Protein AF-0000000076900864 (afdb_homodimer)

Foldseek 3Di:
DCPPDDPDPPPPPPPPPDPQLQPVQQHRADADDDAEFEEEEAEADDPPLCSLLLLLLLLLQQVLLRFFEAEAEEDLDQDLACVPPDCVPQNDFDAFPVRGTHHCSVVSNCVSNVWGADNLSYHYNNNLVVVLVVCVVVCVVVPDDDDLPPRSLVSLLVSCVVRQQCGINPDRGGTRYYYYYYDDHQPDPSCLSVLLSVLVNDPVVHFLRYAYEYEYEFEQDPVVRDTDCVSVLVRLVSSVVSNDAHQAYEYEYQDDDDPVSLVVNCVSRVHDSLRYAYDHDDPFSLCRSVSCQVSQNVCSRCVRNVNNPVVRGDSHRRRPSSVVVVVVQSVCPPVPNPLVAPPPRPNCDPNPPDDPTHYDDPDPPPPPPDDDPDDPD/DPPPPDPPPPPPPPPPPDPQLQPVQQGRADADDDAEFEEEEAEADDPPLCSLLLLLLLLLQQVLLRFFEAEAEEDLDQDLACVVPDCVPQNDWDAFPVRGTHHCSVVSNCVSNVWGADNLSYHYNNNLVVVLVVCVVVCVVVPDDDDLPPRSLVSLLVSCVVRQQCGINPDRGGTRYYYYYYDDHQPDPSCLSVLLSVLVNDPVVHFLRYAYEYEYEFEQDPVVRDTDCVSVLVRLVSSVVSNDAHQAYEYEYQDDDDPVSLVVNCVSRVHDSLRYAYDHDDPDSLCRSVSCQVSQNVCSRCVRNVNNPVVRGHSHRRRPSSVVVVVVQVVCPPVPNPLVQPPVPPNQDPNPCCDDTNPRDPDPPPPDPDDDPDDPD

Secondary structure (DSSP, 8-state):
---------------------EETTTEEPPPP----EEEEEEE-SSS-S-HHHHHHHHHHHHHHTT--EEEEEEE-SS-SSGGGS-HHHH-PEEEPTTS-EEEHHHHHHHHHHT----GGGEEEHHHHHHHHHHHHHHTTTTT----IIIIIHHHHHHHHHHHHTS--SSSSS--SEEEEEE-S-TT-GGGHHHHHHHHHHHHHH-TTSEEEEEEEE--EETTTTEEP-HHHHHHHHHHHHTT---SEEEEEESSPPPHHHHHHHHHHHT--GGGEEEEE--SSGGGHHHHHHHTTHHHHHHHHTT-TT-TTS-SS---HHHHHHHHHHHHHTSTTS--------SS-SS-------------------SS------/---------------------EETTTEEPPPP----EEEEEEE-SSS-S-HHHHHHHHHHHHHHTT--EEEEEEE-SS-SSGGGS-HHHH-PEEEPTTS-EEEHHHHHHHHHHT----GGGEEEHHHHHHHHHHHHHHTTTTT----IIIIIHHHHHHHHHHHHTS--SSSSS--SEEEEEE-S-TT-GGGHHHHHHHHHHHHHH-TTSEEEEEEEE--EETTTTEEP-HHHHHHHHHHHHTT---SEEEEEESSPPPHHHHHHHHHHHT--GGGEEEEE--SSGGGHHHHHHHTTHHHHHHHHTT-TT-TTS-SS---HHHHHHHHHHHHHTSTTS--------SS-SS------S------------S-------

pLDDT: mean 78.76, std 25.59, range [17.16, 98.81]

Radius of gyration: 32.51 Å; Cα contacts (8 Å, |Δi|>4): 1322; chains: 2; bounding box: 70×101×115 Å

Organism: Aegilops tauschii subsp. strangulata (NCBI:txid200361)

InterPro domains:
  IPR004468 CTP synthase [PTHR11550] (36-335)
  IPR017456 CTP synthase, N-terminal [PF06418] (37-307)
  IPR017456 CTP synthase, N-terminal [cd03113] (37-303)
  IPR027417 P-loop containing nucleoside triphosphate hydrolase [G3DSA:3.40.50.300] (31-331)
  IPR027417 P-loop containing nucleoside triphosphate hydrolase [SSF52540] (36-307)

Sequence (754 aa):
PFSEPPKKAAAARASQPASAVTDRRFGKLPRVYVDMKYVLVTGGVVSGLGKGVTASSIGVLLKACGLRVTSIKIDPYLNTDAGTMSPFEHGEVFVLDDGGEVDLDLGNYERFLDIKLTRDNNITTGKIYQAVINKERKGDYLGKTVQVVPHITDEIQDWIERVAMNPVDGTDKPADVCVIELGGTIGDIESMPFIEALGQFSYRVGPGNFCLVHVSLVPVLTVVGEQKTKPTQHSVRGLRGLGLMPDILACRSTQPLEENVKLKLSQFCQVPVSNIVNLHDVTNIWHIPLLLRDQRAHEAILKVLGLWCVGKVPQEPKLSEWTERASRFDKLKSPGQDCHGWKIYRHIGFLPVYFEGSSACVGCFGQETGSGLGSFMPFSEPPKKAAAARASQPASAVTDRRFGKLPRVYVDMKYVLVTGGVVSGLGKGVTASSIGVLLKACGLRVTSIKIDPYLNTDAGTMSPFEHGEVFVLDDGGEVDLDLGNYERFLDIKLTRDNNITTGKIYQAVINKERKGDYLGKTVQVVPHITDEIQDWIERVAMNPVDGTDKPADVCVIELGGTIGDIESMPFIEALGQFSYRVGPGNFCLVHVSLVPVLTVVGEQKTKPTQHSVRGLRGLGLMPDILACRSTQPLEENVKLKLSQFCQVPVSNIVNLHDVTNIWHIPLLLRDQRAHEAILKVLGLWCVGKVPQEPKLSEWTERASRFDKLKSPGQDCHGWKIYRHIGFLPVYFEGSSACVGCFGQETGSGLGSFM

Nearest PDB structures (foldseek):
  7mip-assembly1_C  TM=9.804E-01  e=2.573E-42  Mus musculus
  7mgz-assembly1_F  TM=9.791E-01  e=1.678E-41  Homo sapiens
  7mih-assembly1_A  TM=9.801E-01  e=3.810E-41  Homo sapiens
  7mii-assembly1_A  TM=9.809E-01  e=3.810E-41  Homo sapiens
  7miu-assembly1_D  TM=9.714E-01  e=5.018E-40  Mus musculus

Structure (mmCIF, N/CA/C/O backbone):
data_AF-0000000076900864-model_v1
#
loop_
_entity.id
_entity.type
_entity.pdbx_description
1 polymer 'CTP synthase N-terminal domain-containing protein'
#
loop_
_atom_site.group_PDB
_atom_site.id
_atom_site.type_symbol
_atom_site.label_atom_id
_atom_site.label_alt_id
_atom_site.label_comp_id
_atom_site.label_asym_id
_atom_site.label_entity_id
_atom_site.label_seq_id
_atom_site.pdbx_PDB_ins_code
_atom_site.Cartn_x
_atom_site.Cartn_y
_atom_site.Cartn_z
_atom_site.occupancy
_atom_site.B_iso_or_equiv
_atom_site.auth_seq_id
_atom_site.auth_comp_id
_atom_site.auth_asym_id
_atom_site.auth_atom_id
_atom_site.pdbx_PDB_model_num
ATOM 1 N N . PRO A 1 1 ? 35.031 3.348 -58.562 1 26.38 1 PRO A N 1
ATOM 2 C CA . PRO A 1 1 ? 34.719 1.942 -58.844 1 26.38 1 PRO A CA 1
ATOM 3 C C . PRO A 1 1 ? 34.812 1.066 -57.594 1 26.38 1 PRO A C 1
ATOM 5 O O . PRO A 1 1 ? 34.844 -0.162 -57.688 1 26.38 1 PRO A O 1
ATOM 8 N N . PHE A 1 2 ? 34.75 1.616 -56.375 1 28.05 2 PHE A N 1
ATOM 9 C CA . PHE A 1 2 ? 35.062 1.062 -55.062 1 28.05 2 PHE A CA 1
ATOM 10 C C . PHE A 1 2 ? 34.125 -0.093 -54.719 1 28.05 2 PHE A C 1
ATOM 12 O O . PHE A 1 2 ? 32.906 0.107 -54.562 1 28.05 2 PHE A O 1
ATOM 19 N N . SER A 1 3 ? 34.469 -1.271 -55.219 1 26.08 3 SER A N 1
ATOM 20 C CA . SER A 1 3 ? 33.781 -2.549 -55.344 1 26.08 3 SER A CA 1
ATOM 21 C C . SER A 1 3 ? 33.5 -3.15 -53.969 1 26.08 3 SER A C 1
ATOM 23 O O . SER A 1 3 ? 34.406 -3.658 -53.312 1 26.08 3 SER A O 1
ATOM 25 N N . GLU A 1 4 ? 32.844 -2.391 -53.062 1 31.67 4 GLU A N 1
ATOM 26 C CA . GLU A 1 4 ? 32.906 -2.959 -51.719 1 31.67 4 GLU A CA 1
ATOM 27 C C . GLU A 1 4 ? 32.406 -4.402 -51.719 1 31.67 4 GLU A C 1
ATOM 29 O O . GLU A 1 4 ? 31.578 -4.785 -52.562 1 31.67 4 GLU A O 1
ATOM 34 N N . PRO A 1 5 ? 33.125 -5.328 -50.969 1 33.78 5 PRO A N 1
ATOM 35 C CA . PRO A 1 5 ? 33.125 -6.793 -50.969 1 33.78 5 PRO A CA 1
ATOM 36 C C . PRO A 1 5 ? 31.75 -7.387 -50.656 1 33.78 5 PRO A C 1
ATOM 38 O O . PRO A 1 5 ? 30.922 -6.719 -50.031 1 33.78 5 PRO A O 1
ATOM 41 N N . PRO A 1 6 ? 31.375 -8.516 -51.312 1 28.62 6 PRO A N 1
ATOM 42 C CA . PRO A 1 6 ? 30.062 -9.18 -51.281 1 28.62 6 PRO A CA 1
ATOM 43 C C . PRO A 1 6 ? 29.703 -9.703 -49.875 1 28.62 6 PRO A C 1
ATOM 45 O O . PRO A 1 6 ? 30.5 -10.422 -49.281 1 28.62 6 PRO A O 1
ATOM 48 N N . LYS A 1 7 ? 29.172 -8.953 -48.938 1 24.67 7 LYS A N 1
ATOM 49 C CA . LYS A 1 7 ? 28.938 -9.539 -47.625 1 24.67 7 LYS A CA 1
ATOM 50 C C . LYS A 1 7 ? 28.359 -10.945 -47.75 1 24.67 7 LYS A C 1
ATOM 52 O O . LYS A 1 7 ? 27.484 -11.188 -48.594 1 24.67 7 LYS A O 1
ATOM 57 N N . LYS A 1 8 ? 29.016 -11.938 -47.219 1 25.75 8 LYS A N 1
ATOM 58 C CA . LYS A 1 8 ? 28.891 -13.359 -46.938 1 25.75 8 LYS A CA 1
ATOM 59 C C . LYS A 1 8 ? 27.5 -13.688 -46.375 1 25.75 8 LYS A C 1
ATOM 61 O O . LYS A 1 8 ? 27.031 -13.031 -45.438 1 25.75 8 LYS A O 1
ATOM 66 N N . ALA A 1 9 ? 26.609 -14.289 -47.125 1 20.94 9 ALA A N 1
ATOM 67 C CA . ALA A 1 9 ? 25.281 -14.828 -46.844 1 20.94 9 ALA A CA 1
ATOM 68 C C . ALA A 1 9 ? 25.297 -15.68 -45.562 1 20.94 9 ALA A C 1
ATOM 70 O O . ALA A 1 9 ? 26.031 -16.672 -45.5 1 20.94 9 ALA A O 1
ATOM 71 N N . ALA A 1 10 ? 25.312 -15.102 -44.375 1 24.5 10 ALA A N 1
ATOM 72 C CA . ALA A 1 10 ? 25.234 -15.906 -43.156 1 24.5 10 ALA A CA 1
ATOM 73 C C . ALA A 1 10 ? 24.234 -17.047 -43.312 1 24.5 10 ALA A C 1
ATOM 75 O O . ALA A 1 10 ? 23.062 -16.797 -43.625 1 24.5 10 ALA A O 1
ATOM 76 N N . ALA A 1 11 ? 24.641 -18.219 -43.781 1 23.72 11 ALA A N 1
ATOM 77 C CA . ALA A 1 11 ? 23.891 -19.469 -43.906 1 23.72 11 ALA A CA 1
ATOM 78 C C . ALA A 1 11 ? 23 -19.703 -42.688 1 23.72 11 ALA A C 1
ATOM 80 O O . ALA A 1 11 ? 23.422 -19.484 -41.562 1 23.72 11 ALA A O 1
ATOM 81 N N . ALA A 1 12 ? 21.703 -19.641 -42.844 1 25.52 12 ALA A N 1
ATOM 82 C CA . ALA A 1 12 ? 20.578 -20.047 -42 1 25.52 12 ALA A CA 1
ATOM 83 C C . ALA A 1 12 ? 20.812 -21.422 -41.406 1 25.52 12 ALA A C 1
ATOM 85 O O . ALA A 1 12 ? 20.875 -22.422 -42.125 1 25.52 12 ALA A O 1
ATOM 86 N N . ARG A 1 13 ? 21.859 -21.531 -40.562 1 27.67 13 ARG A N 1
ATOM 87 C CA . ARG A 1 13 ? 21.953 -22.875 -39.969 1 27.67 13 ARG A CA 1
ATOM 88 C C . ARG A 1 13 ? 20.562 -23.438 -39.688 1 27.67 13 ARG A C 1
ATOM 90 O O . ARG A 1 13 ? 19.672 -22.719 -39.219 1 27.67 13 ARG A O 1
ATOM 97 N N . ALA A 1 14 ? 20.156 -24.422 -40.406 1 27.56 14 ALA A N 1
ATOM 98 C CA . ALA A 1 14 ? 19.031 -25.359 -40.312 1 27.56 14 ALA A CA 1
ATOM 99 C C . ALA A 1 14 ? 18.75 -25.734 -38.875 1 27.56 14 ALA A C 1
ATOM 101 O O . ALA A 1 14 ? 19.641 -26.234 -38.188 1 27.56 14 ALA A O 1
ATOM 102 N N . SER A 1 15 ? 17.938 -24.922 -38.219 1 25.95 15 SER A N 1
ATOM 103 C CA . SER A 1 15 ? 17.453 -25.141 -36.844 1 25.95 15 SER A CA 1
ATOM 104 C C . SER A 1 15 ? 17.094 -26.594 -36.594 1 25.95 15 SER A C 1
ATOM 106 O O . SER A 1 15 ? 16.297 -27.172 -37.344 1 25.95 15 SER A O 1
ATOM 108 N N . GLN A 1 16 ? 18.094 -27.469 -36.219 1 27.67 16 GLN A N 1
ATOM 109 C CA . GLN A 1 16 ? 17.875 -28.859 -35.812 1 27.67 16 GLN A CA 1
ATOM 110 C C . GLN A 1 16 ? 16.531 -29.016 -35.094 1 27.67 16 GLN A C 1
ATOM 112 O O . GLN A 1 16 ? 16.031 -28.078 -34.469 1 27.67 16 GLN A O 1
ATOM 117 N N . PRO A 1 17 ? 15.773 -30.062 -35.469 1 29.98 17 PRO A N 1
ATOM 118 C CA . PRO A 1 17 ? 14.445 -30.344 -34.938 1 29.98 17 PRO A CA 1
ATOM 119 C C . PRO A 1 17 ? 14.414 -30.281 -33.406 1 29.98 17 PRO A C 1
ATOM 121 O O . PRO A 1 17 ? 15.43 -30.531 -32.75 1 29.98 17 PRO A O 1
ATOM 124 N N . ALA A 1 18 ? 13.539 -29.453 -32.781 1 35.66 18 ALA A N 1
ATOM 125 C CA . ALA A 1 18 ? 13.227 -29.203 -31.375 1 35.66 18 ALA A CA 1
ATOM 126 C C . ALA A 1 18 ? 13.18 -30.5 -30.578 1 35.66 18 ALA A C 1
ATOM 128 O O . ALA A 1 18 ? 12.398 -31.391 -30.891 1 35.66 18 ALA A O 1
ATOM 129 N N . SER A 1 19 ? 14.312 -30.984 -30.062 1 33.78 19 SER A N 1
ATOM 130 C CA . SER A 1 19 ? 14.469 -32.188 -29.25 1 33.78 19 SER A CA 1
ATOM 131 C C . SER A 1 19 ? 13.383 -32.281 -28.188 1 33.78 19 SER A C 1
ATOM 133 O O . SER A 1 19 ? 13 -31.281 -27.594 1 33.78 19 SER A O 1
ATOM 135 N N . ALA A 1 20 ? 12.492 -33.281 -28.141 1 36.56 20 ALA A N 1
ATOM 136 C CA . ALA A 1 20 ? 11.477 -33.719 -27.188 1 36.56 20 ALA A CA 1
ATOM 137 C C . ALA A 1 20 ? 11.984 -33.625 -25.75 1 36.56 20 ALA A C 1
ATOM 139 O O . ALA A 1 20 ? 13.156 -33.906 -25.469 1 36.56 20 ALA A O 1
ATOM 140 N N . VAL A 1 21 ? 11.625 -32.656 -24.969 1 40.09 21 VAL A N 1
ATOM 141 C CA . VAL A 1 21 ? 11.938 -32.625 -23.547 1 40.09 21 VAL A CA 1
ATOM 142 C C . VAL A 1 21 ? 11.625 -33.969 -22.906 1 40.09 21 VAL A C 1
ATOM 144 O O . VAL A 1 21 ? 10.469 -34.406 -22.906 1 40.09 21 VAL A O 1
ATOM 147 N N . THR A 1 22 ? 12.484 -34.969 -22.922 1 39.22 22 THR A N 1
ATOM 148 C CA . THR A 1 22 ? 12.32 -36.25 -22.266 1 39.22 22 THR A CA 1
ATOM 149 C C . THR A 1 22 ? 12.383 -36.094 -20.75 1 39.22 22 THR A C 1
ATOM 151 O O . THR A 1 22 ? 13.391 -35.625 -20.203 1 39.22 22 THR A O 1
ATOM 154 N N . ASP A 1 23 ? 11.344 -35.594 -20.109 1 45.78 23 ASP A N 1
ATOM 155 C CA . ASP A 1 23 ? 11.266 -35.719 -18.656 1 45.78 23 ASP A CA 1
ATOM 156 C C . ASP A 1 23 ? 10.805 -37.125 -18.266 1 45.78 23 ASP A C 1
ATOM 158 O O . ASP A 1 23 ? 9.758 -37.594 -18.719 1 45.78 23 ASP A O 1
ATOM 162 N N . ARG A 1 24 ? 11.641 -38.062 -17.719 1 49.19 24 ARG A N 1
ATOM 163 C CA . ARG A 1 24 ? 11.328 -39.438 -17.359 1 49.19 24 ARG A CA 1
ATOM 164 C C . ARG A 1 24 ? 9.992 -39.5 -16.625 1 49.19 24 ARG A C 1
ATOM 166 O O . ARG A 1 24 ? 9.336 -40.562 -16.625 1 49.19 24 ARG A O 1
ATOM 173 N N . ARG A 1 25 ? 9.641 -38.406 -15.984 1 53.06 25 ARG A N 1
ATOM 174 C CA . ARG A 1 25 ? 8.438 -38.438 -15.164 1 53.06 25 ARG A CA 1
ATOM 175 C C . ARG A 1 25 ? 7.188 -38.312 -16.016 1 53.06 25 ARG A C 1
ATOM 177 O O . ARG A 1 25 ? 6.117 -38.781 -15.648 1 53.06 25 ARG A O 1
ATOM 184 N N . PHE A 1 26 ? 7.469 -37.688 -17.141 1 56.38 26 PHE A N 1
ATOM 185 C CA . PHE A 1 26 ? 6.27 -37.344 -17.906 1 56.38 26 PHE A CA 1
ATOM 186 C C . PHE A 1 26 ? 6.289 -38.031 -19.266 1 56.38 26 PHE A C 1
ATOM 188 O O . PHE A 1 26 ? 5.312 -37.938 -20.016 1 56.38 26 PHE A O 1
ATOM 195 N N . GLY A 1 27 ? 7.059 -38.875 -19.578 1 47.91 27 GLY A N 1
ATOM 196 C CA . GLY A 1 27 ? 7.148 -39.531 -20.875 1 47.91 27 GLY A CA 1
ATOM 197 C C . GLY A 1 27 ? 7.5 -38.562 -22 1 47.91 27 GLY A C 1
ATOM 198 O O . GLY A 1 27 ? 7.82 -37.406 -21.75 1 47.91 27 GLY A O 1
ATOM 199 N N . LYS A 1 28 ? 7.699 -39 -23.297 1 50.31 28 LYS A N 1
ATOM 200 C CA . LYS A 1 28 ? 8.023 -38.219 -24.484 1 50.31 28 LYS A CA 1
ATOM 201 C C . LYS A 1 28 ? 6.82 -37.406 -24.969 1 50.31 28 LYS A C 1
ATOM 203 O O . LYS A 1 28 ? 5.801 -38 -25.359 1 50.31 28 LYS A O 1
ATOM 208 N N . LEU A 1 29 ? 6.582 -36.25 -24.516 1 52.19 29 LEU A N 1
ATOM 209 C CA . LEU A 1 29 ? 5.453 -35.469 -24.984 1 52.19 29 LEU A CA 1
ATOM 210 C C . LEU A 1 29 ? 5.875 -34.562 -26.141 1 52.19 29 LEU A C 1
ATOM 212 O O . LEU A 1 29 ? 7.008 -34.062 -26.156 1 52.19 29 LEU A O 1
ATOM 216 N N . PRO A 1 30 ? 5.113 -34.5 -27.25 1 50.59 30 PRO A N 1
ATOM 217 C CA . PRO A 1 30 ? 5.402 -33.531 -28.297 1 50.59 30 PRO A CA 1
ATOM 218 C C . PRO A 1 30 ? 5.379 -32.094 -27.781 1 50.59 30 PRO A C 1
ATOM 220 O O . PRO A 1 30 ? 4.574 -31.75 -26.906 1 50.59 30 PRO A O 1
ATOM 223 N N . ARG A 1 31 ? 6.387 -31.234 -28.094 1 56.84 31 ARG A N 1
ATOM 224 C CA . ARG A 1 31 ? 6.531 -29.859 -27.625 1 56.84 31 ARG A CA 1
ATOM 225 C C . ARG A 1 31 ? 5.656 -28.906 -28.422 1 56.84 31 ARG A C 1
ATOM 227 O O . ARG A 1 31 ? 5.59 -29 -29.641 1 56.84 31 ARG A O 1
ATOM 234 N N . VAL A 1 32 ? 4.746 -28.078 -27.75 1 54.47 32 VAL A N 1
ATOM 235 C CA . VAL A 1 32 ? 3.943 -27.016 -28.328 1 54.47 32 VAL A CA 1
ATOM 236 C C . VAL A 1 32 ? 4.637 -25.672 -28.125 1 54.47 32 VAL A C 1
ATOM 238 O O . VAL A 1 32 ? 5.238 -25.422 -27.078 1 54.47 32 VAL A O 1
ATOM 241 N N . TYR A 1 33 ? 4.992 -24.875 -29.219 1 56.97 33 TYR A N 1
ATOM 242 C CA . TYR A 1 33 ? 5.57 -23.547 -29.094 1 56.97 33 TYR A CA 1
ATOM 243 C C . TYR A 1 33 ? 4.48 -22.484 -29.016 1 56.97 33 TYR A C 1
ATOM 245 O O . TYR A 1 33 ? 3.617 -22.406 -29.891 1 56.97 33 TYR A O 1
ATOM 253 N N . VAL A 1 34 ? 4.312 -21.922 -27.734 1 71.94 34 VAL A N 1
ATOM 254 C CA . VAL A 1 34 ? 3.328 -20.859 -27.562 1 71.94 34 VAL A CA 1
ATOM 255 C C . VAL A 1 34 ? 4.004 -19.609 -26.984 1 71.94 34 VAL A C 1
ATOM 257 O O . VAL A 1 34 ? 5.117 -19.703 -26.453 1 71.94 34 VAL A O 1
ATOM 260 N N . ASP A 1 35 ? 3.402 -18.438 -27.281 1 87.31 35 ASP A N 1
ATOM 261 C CA . ASP A 1 35 ? 3.824 -17.234 -26.578 1 87.31 35 ASP A CA 1
ATOM 262 C C . ASP A 1 35 ? 3.676 -17.391 -25.078 1 87.31 35 ASP A C 1
ATOM 264 O O . ASP A 1 35 ? 2.846 -18.172 -24.594 1 87.31 35 ASP A O 1
ATOM 268 N N . MET A 1 36 ? 4.473 -16.781 -24.344 1 94.88 36 MET A N 1
ATOM 269 C CA . MET A 1 36 ? 4.508 -16.875 -22.875 1 94.88 36 MET A CA 1
ATOM 270 C C . MET A 1 36 ? 3.129 -16.625 -22.281 1 94.88 36 MET A C 1
ATOM 272 O O . MET A 1 36 ? 2.443 -15.68 -22.672 1 94.88 36 MET A O 1
ATOM 276 N N . LYS A 1 37 ? 2.635 -17.547 -21.5 1 97.81 37 LYS A N 1
ATOM 277 C CA . LYS A 1 37 ? 1.396 -17.422 -20.734 1 97.81 37 LYS A CA 1
ATOM 278 C C . LYS A 1 37 ? 1.679 -17.312 -19.234 1 97.81 37 LYS A C 1
ATOM 280 O O . LYS A 1 37 ? 2.744 -17.719 -18.766 1 97.81 37 LYS A O 1
ATOM 285 N N . TYR A 1 38 ? 0.703 -16.734 -18.531 1 98.69 38 TYR A N 1
ATOM 286 C CA . TYR A 1 38 ? 0.897 -16.5 -17.094 1 98.69 38 TYR A CA 1
ATOM 287 C C . TYR A 1 38 ? -0.28 -17.047 -16.297 1 98.69 38 TYR A C 1
ATOM 289 O O . TYR A 1 38 ? -1.438 -16.859 -16.672 1 98.69 38 TYR A O 1
ATOM 297 N N . VAL A 1 39 ? 0.039 -17.766 -15.227 1 98.81 39 VAL A N 1
ATOM 298 C CA . VAL A 1 39 ? -0.945 -18.188 -14.234 1 98.81 39 VAL A CA 1
ATOM 299 C C . VAL A 1 39 ? -0.61 -17.562 -12.883 1 98.81 39 VAL A C 1
ATOM 301 O O . VAL A 1 39 ? 0.461 -17.812 -12.32 1 98.81 39 VAL A O 1
ATOM 304 N N . LEU A 1 40 ? -1.489 -16.766 -12.406 1 98.75 40 LEU A N 1
ATOM 305 C CA . LEU A 1 40 ? -1.315 -16.141 -11.102 1 98.75 40 LEU A CA 1
ATOM 306 C C . LEU A 1 40 ? -2.115 -16.875 -10.031 1 98.75 40 LEU A C 1
ATOM 308 O O . LEU A 1 40 ? -3.314 -17.109 -10.195 1 98.75 40 LEU A O 1
ATOM 312 N N . VAL A 1 41 ? -1.425 -17.266 -8.984 1 98.25 41 VAL A N 1
ATOM 313 C CA . VAL A 1 41 ? -2.072 -17.891 -7.832 1 98.25 41 VAL A CA 1
ATOM 314 C C . VAL A 1 41 ? -2.07 -16.922 -6.656 1 98.25 41 VAL A C 1
ATOM 316 O O . VAL A 1 41 ? -1.008 -16.484 -6.199 1 98.25 41 VAL A O 1
ATOM 319 N N . THR A 1 42 ? -3.24 -16.562 -6.176 1 97.12 42 THR A N 1
ATOM 320 C CA . THR A 1 42 ? -3.398 -15.672 -5.027 1 97.12 42 THR A CA 1
ATOM 321 C C . THR A 1 42 ? -4.145 -16.375 -3.898 1 97.12 42 THR A C 1
ATOM 323 O O . THR A 1 42 ? -4.676 -17.469 -4.086 1 97.12 42 THR A O 1
ATOM 326 N N . GLY A 1 43 ? -4.102 -15.711 -2.719 1 94.31 43 GLY A N 1
ATOM 327 C CA . GLY A 1 43 ? -4.781 -16.266 -1.562 1 94.31 43 GLY A CA 1
ATOM 328 C C . GLY A 1 43 ? -5.719 -15.289 -0.885 1 94.31 43 GLY A C 1
ATOM 329 O O . GLY A 1 43 ? -5.496 -14.078 -0.931 1 94.31 43 GLY A O 1
ATOM 330 N N . GLY A 1 44 ? -6.699 -15.844 -0.256 1 85.94 44 GLY A N 1
ATOM 331 C CA . GLY A 1 44 ? -7.691 -15.039 0.447 1 85.94 44 GLY A CA 1
ATOM 332 C C . GLY A 1 44 ? -7.203 -14.531 1.789 1 85.94 44 GLY A C 1
ATOM 333 O O . GLY A 1 44 ? -6.043 -14.141 1.928 1 85.94 44 GLY A O 1
ATOM 334 N N . VAL A 1 45 ? -8.078 -14.609 2.754 1 75.81 45 VAL A N 1
ATOM 335 C CA . VAL A 1 45 ? -7.926 -13.844 3.984 1 75.81 45 VAL A CA 1
ATOM 336 C C . VAL A 1 45 ? -7.102 -14.641 4.992 1 75.81 45 VAL A C 1
ATOM 338 O O . VAL A 1 45 ? -6.676 -14.102 6.02 1 75.81 45 VAL A O 1
ATOM 341 N N . VAL A 1 46 ? -6.754 -15.844 4.648 1 75.62 46 VAL A N 1
ATOM 342 C CA . VAL A 1 46 ? -6.027 -16.656 5.625 1 75.62 46 VAL A CA 1
ATOM 343 C C . VAL A 1 46 ? -4.707 -17.125 5.023 1 75.62 46 VAL A C 1
ATOM 345 O O . VAL A 1 46 ? -4.652 -17.531 3.861 1 75.62 46 VAL A O 1
ATOM 348 N N . SER A 1 47 ? -3.676 -16.922 5.809 1 74.88 47 SER A N 1
ATOM 349 C CA . SER A 1 47 ? -2.373 -17.453 5.41 1 74.88 47 SER A CA 1
ATOM 350 C C . SER A 1 47 ? -2.297 -18.953 5.605 1 74.88 47 SER A C 1
ATOM 352 O O . SER A 1 47 ? -3.086 -19.531 6.359 1 74.88 47 SER A O 1
ATOM 354 N N . GLY A 1 48 ? -1.43 -19.547 4.848 1 73.88 48 GLY A N 1
ATOM 355 C CA . GLY A 1 48 ? -1.179 -20.969 5.047 1 73.88 48 GLY A CA 1
ATOM 356 C C . GLY A 1 48 ? -2.213 -21.859 4.383 1 73.88 48 GLY A C 1
ATOM 357 O O . GLY A 1 48 ? -2.434 -23 4.812 1 73.88 48 GLY A O 1
ATOM 358 N N . LEU A 1 49 ? -2.842 -21.391 3.393 1 76.19 49 LEU A N 1
ATOM 359 C CA . LEU A 1 49 ? -3.902 -22.141 2.723 1 76.19 49 LEU A CA 1
ATOM 360 C C . LEU A 1 49 ? -3.324 -23.125 1.711 1 76.19 49 LEU A C 1
ATOM 362 O O . LEU A 1 49 ? -4.066 -23.875 1.071 1 76.19 49 LEU A O 1
ATOM 366 N N . GLY A 1 50 ? -2.094 -23.078 1.553 1 86.62 50 GLY A N 1
ATOM 367 C CA . GLY A 1 50 ? -1.494 -24 0.604 1 86.62 50 GLY A CA 1
ATOM 368 C C . GLY A 1 50 ? -1.364 -23.422 -0.793 1 86.62 50 GLY A C 1
ATOM 369 O O . GLY A 1 50 ? -1.518 -24.141 -1.784 1 86.62 50 GLY A O 1
ATOM 370 N N . LYS A 1 51 ? -1.172 -22.109 -0.842 1 92.06 51 LYS A N 1
ATOM 371 C CA . LYS A 1 51 ? -0.973 -21.453 -2.133 1 92.06 51 LYS A CA 1
ATOM 372 C C . LYS A 1 51 ? 0.209 -22.062 -2.881 1 92.06 51 LYS A C 1
ATOM 374 O O . LYS A 1 51 ? 0.127 -22.297 -4.086 1 92.06 51 LYS A O 1
ATOM 379 N N . GLY A 1 52 ? 1.269 -22.328 -2.139 1 92 52 GLY A N 1
ATOM 380 C CA . GLY A 1 52 ? 2.473 -22.859 -2.752 1 92 52 GLY A CA 1
ATOM 381 C C . GLY A 1 52 ? 2.268 -24.234 -3.367 1 92 52 GLY A C 1
ATOM 382 O O . GLY A 1 52 ? 2.668 -24.484 -4.508 1 92 52 GLY A O 1
ATOM 383 N N . VAL A 1 53 ? 1.628 -25.062 -2.646 1 91.56 53 VAL A N 1
ATOM 384 C CA . VAL A 1 53 ? 1.358 -26.406 -3.129 1 91.56 53 VAL A CA 1
ATOM 385 C C . VAL A 1 53 ? 0.405 -26.359 -4.32 1 91.56 53 VAL A C 1
ATOM 387 O O . VAL A 1 53 ? 0.545 -27.125 -5.273 1 91.56 53 VAL A O 1
ATOM 390 N N . THR A 1 54 ? -0.547 -25.469 -4.211 1 95.81 54 THR A N 1
ATOM 391 C CA . THR A 1 54 ? -1.48 -25.297 -5.32 1 95.81 54 THR A CA 1
ATOM 392 C C . THR A 1 54 ? -0.75 -24.828 -6.574 1 95.81 54 THR A C 1
ATOM 394 O O . THR A 1 54 ? -0.952 -25.375 -7.66 1 95.81 54 THR A O 1
ATOM 397 N N . ALA A 1 55 ? 0.074 -23.875 -6.395 1 97.44 55 ALA A N 1
ATOM 398 C CA . ALA A 1 55 ? 0.851 -23.344 -7.516 1 97.44 55 ALA A CA 1
ATOM 399 C C . ALA A 1 55 ? 1.732 -24.422 -8.125 1 97.44 55 ALA A C 1
ATOM 401 O O . ALA A 1 55 ? 1.768 -24.594 -9.352 1 97.44 55 ALA A O 1
ATOM 402 N N . SER A 1 56 ? 2.396 -25.172 -7.305 1 96.12 56 SER A N 1
ATOM 403 C CA . SER A 1 56 ? 3.246 -26.266 -7.773 1 96.12 56 SER A CA 1
ATOM 404 C C . SER A 1 56 ? 2.432 -27.328 -8.508 1 96.12 56 SER A C 1
ATOM 406 O O . SER A 1 56 ? 2.865 -27.844 -9.547 1 96.12 56 SER A O 1
ATOM 408 N N . SER A 1 57 ? 1.312 -27.609 -7.98 1 96.75 57 SER A N 1
ATOM 409 C CA . SER A 1 57 ? 0.454 -28.641 -8.555 1 96.75 57 SER A CA 1
ATOM 410 C C . SER A 1 57 ? -0.091 -28.219 -9.914 1 96.75 57 SER A C 1
ATOM 412 O O . SER A 1 57 ? -0.222 -29.047 -10.82 1 96.75 57 SER A O 1
ATOM 414 N N . ILE A 1 58 ? -0.419 -26.984 -9.969 1 97.88 58 ILE A N 1
ATOM 415 C CA . ILE A 1 58 ? -0.838 -26.453 -11.266 1 97.88 58 ILE A CA 1
ATOM 416 C C . ILE A 1 58 ? 0.298 -26.594 -12.273 1 97.88 58 ILE A C 1
ATOM 418 O O . ILE A 1 58 ? 0.071 -26.984 -13.422 1 97.88 58 ILE A O 1
ATOM 422 N N . GLY A 1 59 ? 1.5 -26.281 -11.852 1 97.56 59 GLY A N 1
ATOM 423 C CA . GLY A 1 59 ? 2.658 -26.484 -12.703 1 97.56 59 GLY A CA 1
ATOM 424 C C . GLY A 1 59 ? 2.801 -27.922 -13.195 1 97.56 59 GLY A C 1
ATOM 425 O O . GLY A 1 59 ? 3.057 -28.156 -14.375 1 97.56 59 GLY A O 1
ATOM 426 N N . VAL A 1 60 ? 2.643 -28.859 -12.336 1 96.31 60 VAL A N 1
ATOM 427 C CA . VAL A 1 60 ? 2.738 -30.281 -12.664 1 96.31 60 VAL A CA 1
ATOM 428 C C . VAL A 1 60 ? 1.681 -30.641 -13.703 1 96.31 60 VAL A C 1
ATOM 430 O O . VAL A 1 60 ? 1.97 -31.344 -14.672 1 96.31 60 VAL A O 1
ATOM 433 N N . LEU A 1 61 ? 0.501 -30.172 -13.516 1 95.44 61 LEU A N 1
ATOM 434 C CA . LEU A 1 61 ? -0.605 -30.453 -14.422 1 95.44 61 LEU A CA 1
ATOM 435 C C . LEU A 1 61 ? -0.297 -29.953 -15.828 1 95.44 61 LEU A C 1
ATOM 437 O O . LEU A 1 61 ? -0.511 -30.656 -16.812 1 95.44 61 LEU A O 1
ATOM 441 N N . LEU A 1 62 ? 0.155 -28.75 -15.906 1 95.12 62 LEU A N 1
ATOM 442 C CA . LEU A 1 62 ? 0.444 -28.141 -17.203 1 95.12 62 LEU A CA 1
ATOM 443 C C . LEU A 1 62 ? 1.642 -28.812 -17.859 1 95.12 62 LEU A C 1
ATOM 445 O O . LEU A 1 62 ? 1.652 -29.016 -19.078 1 95.12 62 LEU A O 1
ATOM 449 N N . LYS A 1 63 ? 2.596 -29.125 -17.078 1 93.5 63 LYS A N 1
ATOM 450 C CA . LYS A 1 63 ? 3.732 -29.891 -17.594 1 93.5 63 LYS A CA 1
ATOM 451 C C . LYS A 1 63 ? 3.285 -31.234 -18.156 1 93.5 63 LYS A C 1
ATOM 453 O O . LYS A 1 63 ? 3.783 -31.672 -19.188 1 93.5 63 LYS A O 1
ATOM 458 N N . ALA A 1 64 ? 2.355 -31.859 -17.5 1 92.38 64 ALA A N 1
ATOM 459 C CA . ALA A 1 64 ? 1.819 -33.156 -17.922 1 92.38 64 ALA A CA 1
ATOM 460 C C . ALA A 1 64 ? 1.017 -33 -19.219 1 92.38 64 ALA A C 1
ATOM 462 O O . ALA A 1 64 ? 0.751 -34 -19.906 1 92.38 64 ALA A O 1
ATOM 463 N N . CYS A 1 65 ? 0.625 -31.844 -19.484 1 90.88 65 CYS A N 1
ATOM 464 C CA . CYS A 1 65 ? -0.059 -31.562 -20.734 1 90.88 65 CYS A CA 1
ATOM 465 C C . CYS A 1 65 ? 0.941 -31.25 -21.844 1 90.88 65 CYS A C 1
ATOM 467 O O . CYS A 1 65 ? 0.551 -30.922 -22.969 1 90.88 65 CYS A O 1
ATOM 469 N N . GLY A 1 66 ? 2.25 -31.281 -21.516 1 88.62 66 GLY A N 1
ATOM 470 C CA . GLY A 1 66 ? 3.275 -31.125 -22.531 1 88.62 66 GLY A CA 1
ATOM 471 C C . GLY A 1 66 ? 3.83 -29.719 -22.609 1 88.62 66 GLY A C 1
ATOM 472 O O . GLY A 1 66 ? 4.547 -29.375 -23.562 1 88.62 66 GLY A O 1
ATOM 473 N N . LEU A 1 67 ? 3.535 -28.891 -21.656 1 92.5 67 LEU A N 1
ATOM 474 C CA . LEU A 1 67 ? 4.008 -27.5 -21.656 1 92.5 67 LEU A CA 1
ATOM 475 C C . LEU A 1 67 ? 5.254 -27.359 -20.797 1 92.5 67 LEU A C 1
ATOM 477 O O . LEU A 1 67 ? 5.406 -28.062 -19.797 1 92.5 67 LEU A O 1
ATOM 481 N N . ARG A 1 68 ? 6.121 -26.469 -21.188 1 93.94 68 ARG A N 1
ATOM 482 C CA . ARG A 1 68 ? 7.234 -26.062 -20.328 1 93.94 68 ARG A CA 1
ATOM 483 C C . ARG A 1 68 ? 6.805 -25.016 -19.312 1 93.94 68 ARG A C 1
ATOM 485 O O . ARG A 1 68 ? 6.172 -24.016 -19.688 1 93.94 68 ARG A O 1
ATOM 492 N N . VAL A 1 69 ? 7.203 -25.234 -18.031 1 96.88 69 VAL A N 1
ATOM 493 C CA . VAL A 1 69 ? 6.66 -24.375 -16.984 1 96.88 69 VAL A CA 1
ATOM 494 C C . VAL A 1 69 ? 7.801 -23.797 -16.141 1 96.88 69 VAL A C 1
ATOM 496 O O . VAL A 1 69 ? 8.766 -24.5 -15.836 1 96.88 69 VAL A O 1
ATOM 499 N N . THR A 1 70 ? 7.77 -22.531 -15.875 1 98.06 70 THR A N 1
ATOM 500 C CA . THR A 1 70 ? 8.602 -21.891 -14.859 1 98.06 70 THR A CA 1
ATOM 501 C C . THR A 1 70 ? 7.742 -21.297 -13.75 1 98.06 70 THR A C 1
ATOM 503 O O . THR A 1 70 ? 6.512 -21.359 -13.805 1 98.06 70 THR A O 1
ATOM 506 N N . SER A 1 71 ? 8.406 -20.812 -12.656 1 98.5 71 SER A N 1
ATOM 507 C CA . SER A 1 71 ? 7.652 -20.297 -11.523 1 98.5 71 SER A CA 1
ATOM 508 C C . SER A 1 71 ? 8.312 -19.047 -10.945 1 98.5 71 SER A C 1
ATOM 510 O O . SER A 1 71 ? 9.539 -18.906 -11.008 1 98.5 71 SER A O 1
ATOM 512 N N . ILE A 1 72 ? 7.543 -18.188 -10.484 1 98.5 72 ILE A N 1
ATOM 513 C CA . ILE A 1 72 ? 7.973 -17 -9.742 1 98.5 72 ILE A CA 1
ATOM 514 C C . ILE A 1 72 ? 7.223 -16.922 -8.414 1 98.5 72 ILE A C 1
ATOM 516 O O . ILE A 1 72 ? 6.012 -17.141 -8.359 1 98.5 72 ILE A O 1
ATOM 520 N N . LYS A 1 73 ? 7.949 -16.719 -7.348 1 97.38 73 LYS A N 1
ATOM 521 C CA . LYS A 1 73 ? 7.371 -16.469 -6.031 1 97.38 73 LYS A CA 1
ATOM 522 C C . LYS A 1 73 ? 7.516 -15 -5.641 1 97.38 73 LYS A C 1
ATOM 524 O O . LYS A 1 73 ? 8.625 -14.461 -5.621 1 97.38 73 LYS A O 1
ATOM 529 N N . ILE A 1 74 ? 6.398 -14.383 -5.352 1 97.25 74 ILE A N 1
ATOM 530 C CA . ILE A 1 74 ? 6.406 -13.016 -4.84 1 97.25 74 ILE A CA 1
ATOM 531 C C . ILE A 1 74 ? 6.16 -13.031 -3.334 1 97.25 74 ILE A C 1
ATOM 533 O O . ILE A 1 74 ? 5.113 -13.492 -2.871 1 97.25 74 ILE A O 1
ATOM 537 N N . ASP A 1 75 ? 7.086 -12.562 -2.621 1 94.31 75 ASP A N 1
ATOM 538 C CA . ASP A 1 75 ? 6.984 -12.398 -1.176 1 94.31 75 ASP A CA 1
ATOM 539 C C . ASP A 1 75 ? 7.012 -10.922 -0.79 1 94.31 75 ASP A C 1
ATOM 541 O O . ASP A 1 75 ? 8.062 -10.273 -0.846 1 94.31 75 ASP A O 1
ATOM 545 N N . PRO A 1 76 ? 5.941 -10.383 -0.258 1 94.69 76 PRO A N 1
ATOM 546 C CA . PRO A 1 76 ? 5.863 -8.938 -0.044 1 94.69 76 PRO A CA 1
ATOM 547 C C . PRO A 1 76 ? 6.539 -8.492 1.253 1 94.69 76 PRO A C 1
ATOM 549 O O . PRO A 1 76 ? 6.016 -7.633 1.965 1 94.69 76 PRO A O 1
ATOM 552 N N . TYR A 1 77 ? 7.598 -9.141 1.64 1 92.38 77 TYR A N 1
ATOM 553 C CA . TYR A 1 77 ? 8.414 -8.633 2.732 1 92.38 77 TYR A CA 1
ATOM 554 C C . TYR A 1 77 ? 9.594 -7.828 2.201 1 92.38 77 TYR A C 1
ATOM 556 O O . TYR A 1 77 ? 9.898 -7.867 1.005 1 92.38 77 TYR A O 1
ATOM 564 N N . LEU A 1 78 ? 10.305 -7.125 3.059 1 94.25 78 LEU A N 1
ATOM 565 C CA . LEU A 1 78 ? 11.297 -6.141 2.633 1 94.25 78 LEU A CA 1
ATOM 566 C C . LEU A 1 78 ? 12.688 -6.758 2.586 1 94.25 78 LEU A C 1
ATOM 568 O O . LEU A 1 78 ? 13.625 -6.148 2.064 1 94.25 78 LEU A O 1
ATOM 572 N N . ASN A 1 79 ? 12.836 -7.926 3.143 1 90.56 79 ASN A N 1
ATOM 573 C CA . ASN A 1 79 ? 14.133 -8.586 3.016 1 90.56 79 ASN A CA 1
ATOM 574 C C . ASN A 1 79 ? 14.516 -8.789 1.553 1 90.56 79 ASN A C 1
ATOM 576 O O . ASN A 1 79 ? 13.695 -9.211 0.743 1 90.56 79 ASN A O 1
ATOM 580 N N . THR A 1 80 ? 15.672 -8.461 1.266 1 85.81 80 THR A N 1
ATOM 581 C CA . THR A 1 80 ? 16.109 -8.641 -0.112 1 85.81 80 THR A CA 1
ATOM 582 C C . THR A 1 80 ? 16.359 -10.117 -0.415 1 85.81 80 THR A C 1
ATOM 584 O O . THR A 1 80 ? 16.297 -10.539 -1.571 1 85.81 80 THR A O 1
ATOM 587 N N . ASP A 1 81 ? 16.734 -10.805 0.525 1 81.31 81 ASP A N 1
ATOM 588 C CA . ASP A 1 81 ? 16.891 -12.25 0.456 1 81.31 81 ASP A CA 1
ATOM 589 C C . ASP A 1 81 ? 16.516 -12.906 1.783 1 81.31 81 ASP A C 1
ATOM 591 O O . ASP A 1 81 ? 16.359 -12.219 2.795 1 81.31 81 ASP A O 1
ATOM 595 N N . ALA A 1 82 ? 16.344 -14.141 1.702 1 74.75 82 ALA A N 1
ATOM 596 C CA . ALA A 1 82 ? 15.938 -14.844 2.916 1 74.75 82 ALA A CA 1
ATOM 597 C C . ALA A 1 82 ? 17.141 -15.18 3.785 1 74.75 82 ALA A C 1
ATOM 599 O O . ALA A 1 82 ? 17 -15.781 4.855 1 74.75 82 ALA A O 1
ATOM 600 N N . GLY A 1 83 ? 18.344 -14.766 3.381 1 70.25 83 GLY A N 1
ATOM 601 C CA . GLY A 1 83 ? 19.562 -15.117 4.098 1 70.25 83 GLY A CA 1
ATOM 602 C C . GLY A 1 83 ? 19.656 -14.469 5.465 1 70.25 83 GLY A C 1
ATOM 603 O O . GLY A 1 83 ? 20.281 -15.008 6.375 1 70.25 83 GLY A O 1
ATOM 604 N N . THR A 1 84 ? 19.078 -13.297 5.582 1 69.44 84 THR A N 1
ATOM 605 C CA . THR A 1 84 ? 19.141 -12.594 6.855 1 69.44 84 THR A CA 1
ATOM 606 C C . THR A 1 84 ? 17.969 -13 7.758 1 69.44 84 THR A C 1
ATOM 608 O O . THR A 1 84 ? 17.906 -12.586 8.914 1 69.44 84 THR A O 1
ATOM 611 N N . MET A 1 85 ? 17.156 -13.797 7.27 1 76.88 85 MET A N 1
ATOM 612 C CA . MET A 1 85 ? 15.969 -14.172 8.039 1 76.88 85 MET A CA 1
ATOM 613 C C . MET A 1 85 ? 16.25 -15.406 8.891 1 76.88 85 MET A C 1
ATOM 615 O O . MET A 1 85 ? 16.922 -16.344 8.445 1 76.88 85 MET A O 1
ATOM 619 N N . SER A 1 86 ? 15.758 -15.234 10.109 1 68.25 86 SER A N 1
ATOM 620 C CA . SER A 1 86 ? 15.883 -16.406 10.969 1 68.25 86 SER A CA 1
ATOM 621 C C . SER A 1 86 ? 14.992 -17.547 10.477 1 68.25 86 SER A C 1
ATOM 623 O O . SER A 1 86 ? 13.875 -17.328 10.023 1 68.25 86 SER A O 1
ATOM 625 N N . PRO A 1 87 ? 15.508 -18.703 10.453 1 62.28 87 PRO A N 1
ATOM 626 C CA . PRO A 1 87 ? 14.703 -19.859 10.055 1 62.28 87 PRO A CA 1
ATOM 627 C C . PRO A 1 87 ? 13.43 -20 10.883 1 62.28 87 PRO A C 1
ATOM 629 O O . PRO A 1 87 ? 12.445 -20.594 10.422 1 62.28 87 PRO A O 1
ATOM 632 N N . PHE A 1 88 ? 13.469 -19.422 12.062 1 57.16 88 PHE A N 1
ATOM 633 C CA . PHE A 1 88 ? 12.328 -19.516 12.961 1 57.16 88 PHE A CA 1
ATOM 634 C C . PHE A 1 88 ? 11.172 -18.656 12.477 1 57.16 88 PHE A C 1
ATOM 636 O O . PHE A 1 88 ? 10.008 -18.938 12.773 1 57.16 88 PHE A O 1
ATOM 643 N N . GLU A 1 89 ? 11.523 -17.703 11.781 1 58.59 89 GLU A N 1
ATOM 644 C CA . GLU A 1 89 ? 10.5 -16.75 11.359 1 58.59 89 GLU A CA 1
ATOM 645 C C . GLU A 1 89 ? 9.797 -17.219 10.086 1 58.59 89 GLU A C 1
ATOM 647 O O . GLU A 1 89 ? 8.57 -17.172 9.992 1 58.59 89 GLU A O 1
ATOM 652 N N . HIS A 1 90 ? 10.539 -17.5 9.148 1 59.28 90 HIS A N 1
ATOM 653 C CA . HIS A 1 90 ? 9.938 -17.719 7.836 1 59.28 90 HIS A CA 1
ATOM 654 C C . HIS A 1 90 ? 10.094 -19.172 7.398 1 59.28 90 HIS A C 1
ATOM 656 O O . HIS A 1 90 ? 9.789 -19.516 6.254 1 59.28 90 HIS A O 1
ATOM 662 N N . GLY A 1 91 ? 10.258 -19.953 8.344 1 56.91 91 GLY A N 1
ATOM 663 C CA . GLY A 1 91 ? 10.484 -21.359 7.988 1 56.91 91 GLY A CA 1
ATOM 664 C C . GLY A 1 91 ? 11.852 -21.609 7.387 1 56.91 91 GLY A C 1
ATOM 665 O O . GLY A 1 91 ? 12.766 -20.781 7.539 1 56.91 91 GLY A O 1
ATOM 666 N N . GLU A 1 92 ? 12 -22.734 6.68 1 58.84 92 GLU A N 1
ATOM 667 C CA . GLU A 1 92 ? 13.25 -23.203 6.09 1 58.84 92 GLU A CA 1
ATOM 668 C C . GLU A 1 92 ? 13.648 -22.359 4.887 1 58.84 92 GLU A C 1
ATOM 670 O O . GLU A 1 92 ? 12.781 -21.812 4.191 1 58.84 92 GLU A O 1
ATOM 675 N N . VAL A 1 93 ? 14.758 -21.812 4.953 1 77.5 93 VAL A N 1
ATOM 676 C CA . VAL A 1 93 ? 15.406 -21.141 3.822 1 77.5 93 VAL A CA 1
ATOM 677 C C . VAL A 1 93 ? 15.852 -22.188 2.801 1 77.5 93 VAL A C 1
ATOM 679 O O . VAL A 1 93 ? 16.328 -23.266 3.172 1 77.5 93 VAL A O 1
ATOM 682 N N . PHE A 1 94 ? 15.508 -22 1.616 1 83.94 94 PHE A N 1
ATOM 683 C CA . PHE A 1 94 ? 15.961 -22.844 0.515 1 83.94 94 PHE A CA 1
ATOM 684 C C . PHE A 1 94 ? 17.078 -22.172 -0.265 1 83.94 94 PHE A C 1
ATOM 686 O O . PHE A 1 94 ? 17 -20.969 -0.561 1 83.94 94 PHE A O 1
ATOM 693 N N . VAL A 1 95 ? 18.125 -22.938 -0.504 1 87.25 95 VAL A N 1
ATOM 694 C CA . VAL A 1 95 ? 19.266 -22.391 -1.237 1 87.25 95 VAL A CA 1
ATOM 695 C C . VAL A 1 95 ? 19.219 -22.859 -2.688 1 87.25 95 VAL A C 1
ATOM 697 O O . VAL A 1 95 ? 19.266 -24.062 -2.949 1 87.25 95 VAL A O 1
ATOM 700 N N . LEU A 1 96 ? 19.203 -22.016 -3.59 1 92.38 96 LEU A N 1
ATOM 701 C CA . LEU A 1 96 ? 19.141 -22.312 -5.016 1 92.38 96 LEU A CA 1
ATOM 702 C C . LEU A 1 96 ? 20.531 -22.609 -5.566 1 92.38 96 LEU A C 1
ATOM 704 O O . LEU A 1 96 ? 21.531 -22.422 -4.871 1 92.38 96 LEU A O 1
ATOM 708 N N . ASP A 1 97 ? 20.609 -23.047 -6.809 1 89.06 97 ASP A N 1
ATOM 709 C CA . ASP A 1 97 ? 21.875 -23.422 -7.441 1 89.06 97 ASP A CA 1
ATOM 710 C C . ASP A 1 97 ? 22.812 -22.234 -7.547 1 89.06 97 ASP A C 1
ATOM 712 O O . ASP A 1 97 ? 24.031 -22.391 -7.492 1 89.06 97 ASP A O 1
ATOM 716 N N . ASP A 1 98 ? 22.25 -21.078 -7.664 1 91.19 98 ASP A N 1
ATOM 717 C CA . ASP A 1 98 ? 23.078 -19.891 -7.832 1 91.19 98 ASP A CA 1
ATOM 718 C C . ASP A 1 98 ? 23.469 -19.297 -6.48 1 91.19 98 ASP A C 1
ATOM 720 O O . ASP A 1 98 ? 24 -18.188 -6.418 1 91.19 98 ASP A O 1
ATOM 724 N N . GLY A 1 99 ? 23.094 -19.953 -5.402 1 87.75 99 GLY A N 1
ATOM 725 C CA . GLY A 1 99 ? 23.469 -19.5 -4.066 1 87.75 99 GLY A CA 1
ATOM 726 C C . GLY A 1 99 ? 22.406 -18.625 -3.42 1 87.75 99 GLY A C 1
ATOM 727 O O . GLY A 1 99 ? 22.547 -18.234 -2.256 1 87.75 99 GLY A O 1
ATOM 728 N N . GLY A 1 100 ? 21.453 -18.406 -4.176 1 89 100 GLY A N 1
ATOM 729 C CA . GLY A 1 100 ? 20.391 -17.578 -3.605 1 89 100 GLY A CA 1
ATOM 730 C C . GLY A 1 100 ? 19.656 -18.266 -2.469 1 89 100 GLY A C 1
ATOM 731 O O . GLY A 1 100 ? 19.312 -19.438 -2.561 1 89 100 GLY A O 1
ATOM 732 N N . GLU A 1 101 ? 19.484 -17.5 -1.382 1 86.75 101 GLU A N 1
ATOM 733 C CA . GLU A 1 101 ? 18.672 -17.969 -0.259 1 86.75 101 GLU A CA 1
ATOM 734 C C . GLU A 1 101 ? 17.25 -17.422 -0.355 1 86.75 101 GLU A C 1
ATOM 736 O O . GLU A 1 101 ? 17.031 -16.219 -0.325 1 86.75 101 GLU A O 1
ATOM 741 N N . VAL A 1 102 ? 16.312 -18.328 -0.469 1 88.69 102 VAL A N 1
ATOM 742 C CA . VAL A 1 102 ? 14.961 -17.906 -0.804 1 88.69 102 VAL A CA 1
ATOM 743 C C . VAL A 1 102 ? 13.945 -18.672 0.045 1 88.69 102 VAL A C 1
ATOM 745 O O . VAL A 1 102 ? 14.328 -19.5 0.872 1 88.69 102 VAL A O 1
ATOM 748 N N . ASP A 1 103 ? 12.727 -18.344 -0.088 1 84.88 103 ASP A N 1
ATOM 749 C CA . ASP A 1 103 ? 11.586 -19 0.54 1 84.88 103 ASP A CA 1
ATOM 750 C C . ASP A 1 103 ? 11.531 -20.484 0.153 1 84.88 103 ASP A C 1
ATOM 752 O O . ASP A 1 103 ? 11.844 -20.844 -0.984 1 84.88 103 ASP A O 1
ATOM 756 N N . LEU A 1 104 ? 11.055 -21.312 1.018 1 84.38 104 LEU A N 1
ATOM 757 C CA . LEU A 1 104 ? 10.992 -22.766 0.838 1 84.38 104 LEU A CA 1
ATOM 758 C C . LEU A 1 104 ? 10.086 -23.125 -0.335 1 84.38 104 LEU A C 1
ATOM 760 O O . LEU A 1 104 ? 10.258 -24.172 -0.952 1 84.38 104 LEU A O 1
ATOM 764 N N . ASP A 1 105 ? 9.141 -22.297 -0.646 1 88.38 105 ASP A N 1
ATOM 765 C CA . ASP A 1 105 ? 8.227 -22.594 -1.744 1 88.38 105 ASP A CA 1
ATOM 766 C C . ASP A 1 105 ? 8.984 -22.781 -3.055 1 88.38 105 ASP A C 1
ATOM 768 O O . ASP A 1 105 ? 8.562 -23.562 -3.912 1 88.38 105 ASP A O 1
ATOM 772 N N . LEU A 1 106 ? 10.031 -22.109 -3.18 1 92.69 106 LEU A N 1
ATOM 773 C CA . LEU A 1 106 ? 10.805 -22.281 -4.406 1 92.69 106 LEU A CA 1
ATOM 774 C C . LEU A 1 106 ? 11.422 -23.672 -4.469 1 92.69 106 LEU A C 1
ATOM 776 O O . LEU A 1 106 ? 11.578 -24.25 -5.555 1 92.69 106 LEU A O 1
ATOM 780 N N . GLY A 1 107 ? 11.758 -24.188 -3.334 1 88.75 107 GLY A N 1
ATOM 781 C CA . GLY A 1 107 ? 12.172 -25.578 -3.297 1 88.75 107 GLY A CA 1
ATOM 782 C C . GLY A 1 107 ? 11.086 -26.531 -3.756 1 88.75 107 GLY A C 1
ATOM 783 O O . GLY A 1 107 ? 11.359 -27.5 -4.473 1 88.75 107 GLY A O 1
ATOM 784 N N . ASN A 1 108 ? 9.898 -26.25 -3.359 1 87.88 108 ASN A N 1
ATOM 785 C CA . ASN A 1 108 ? 8.766 -27.047 -3.791 1 87.88 108 ASN A CA 1
ATOM 786 C C . ASN A 1 108 ? 8.555 -26.969 -5.301 1 87.88 108 ASN A C 1
ATOM 788 O O . ASN A 1 108 ? 8.266 -27.969 -5.953 1 87.88 108 ASN A O 1
ATOM 792 N N . TYR A 1 109 ? 8.664 -25.797 -5.762 1 94.56 109 TYR A N 1
ATOM 793 C CA . TYR A 1 109 ? 8.523 -25.641 -7.203 1 94.56 109 TYR A CA 1
ATOM 794 C C . TYR A 1 109 ? 9.539 -26.5 -7.945 1 94.56 109 TYR A C 1
ATOM 796 O O . TYR A 1 109 ? 9.18 -27.219 -8.883 1 94.56 109 TYR A O 1
ATOM 804 N N . GLU A 1 110 ? 10.781 -26.422 -7.5 1 93.62 110 GLU A N 1
ATOM 805 C CA . GLU A 1 110 ? 11.836 -27.172 -8.164 1 93.62 110 GLU A CA 1
ATOM 806 C C . GLU A 1 110 ? 11.586 -28.672 -8.062 1 93.62 110 GLU A C 1
ATOM 808 O O . GLU A 1 110 ? 11.75 -29.406 -9.039 1 93.62 110 GLU A O 1
ATOM 813 N N . ARG A 1 111 ? 11.156 -29.078 -6.902 1 88.69 111 ARG A N 1
ATOM 814 C CA . ARG A 1 111 ? 10.914 -30.5 -6.664 1 88.69 111 ARG A CA 1
ATOM 815 C C . ARG A 1 111 ? 9.75 -31 -7.496 1 88.69 111 ARG A C 1
ATOM 817 O O . ARG A 1 111 ? 9.812 -32.094 -8.07 1 88.69 111 ARG A O 1
ATOM 824 N N . PHE A 1 112 ? 8.68 -30.281 -7.535 1 92.69 112 PHE A N 1
ATOM 825 C CA . PHE A 1 112 ? 7.48 -30.688 -8.242 1 92.69 112 PHE A CA 1
ATOM 826 C C . PHE A 1 112 ? 7.699 -30.656 -9.75 1 92.69 112 PHE A C 1
ATOM 828 O O . PHE A 1 112 ? 7.234 -31.531 -10.477 1 92.69 112 PHE A O 1
ATOM 835 N N . LEU A 1 113 ? 8.469 -29.703 -10.195 1 94.62 113 LEU A N 1
ATOM 836 C CA . LEU A 1 113 ? 8.531 -29.453 -11.633 1 94.62 113 LEU A CA 1
ATOM 837 C C . LEU A 1 113 ? 9.844 -29.953 -12.211 1 94.62 113 LEU A C 1
ATOM 839 O O . LEU A 1 113 ? 10.016 -29.984 -13.438 1 94.62 113 LEU A O 1
ATOM 843 N N . ASP A 1 114 ? 10.758 -30.375 -11.367 1 92.25 114 ASP A N 1
ATOM 844 C CA . ASP A 1 114 ? 12.086 -30.812 -11.797 1 92.25 114 ASP A CA 1
ATOM 845 C C . ASP A 1 114 ? 12.758 -29.734 -12.648 1 92.25 114 ASP A C 1
ATOM 847 O O . ASP A 1 114 ? 13.164 -30 -13.789 1 92.25 114 ASP A O 1
ATOM 851 N N . ILE A 1 115 ? 12.836 -28.531 -12.125 1 95.44 115 ILE A N 1
ATOM 852 C CA . ILE A 1 115 ? 13.461 -27.391 -12.766 1 95.44 115 ILE A CA 1
ATOM 853 C C . ILE A 1 115 ? 14.438 -26.734 -11.789 1 95.44 115 ILE A C 1
ATOM 855 O O . ILE A 1 115 ? 14.5 -27.094 -10.617 1 95.44 115 ILE A O 1
ATOM 859 N N . LYS A 1 116 ? 15.219 -25.844 -12.328 1 95.38 116 LYS A N 1
ATOM 860 C CA . LYS A 1 116 ? 16.141 -25.047 -11.523 1 95.38 116 LYS A CA 1
ATOM 861 C C . LYS A 1 116 ? 15.82 -23.562 -11.625 1 95.38 116 LYS A C 1
ATOM 863 O O . LYS A 1 116 ? 15.836 -23 -12.719 1 95.38 116 LYS A O 1
ATOM 868 N N . LEU A 1 117 ? 15.578 -23.016 -10.508 1 97 117 LEU A N 1
ATOM 869 C CA . LEU A 1 117 ? 15.234 -21.609 -10.453 1 97 117 LEU A CA 1
ATOM 870 C C . LEU A 1 117 ? 16.406 -20.766 -9.961 1 97 117 LEU A C 1
ATOM 872 O O . LEU A 1 117 ? 17.422 -21.328 -9.516 1 97 117 LEU A O 1
ATOM 876 N N . THR A 1 118 ? 16.328 -19.484 -10.109 1 95.94 118 THR A N 1
ATOM 877 C CA . THR A 1 118 ? 17.359 -18.562 -9.664 1 95.94 118 THR A CA 1
ATOM 878 C C . THR A 1 118 ? 16.812 -17.578 -8.641 1 95.94 118 THR A C 1
ATOM 880 O O . THR A 1 118 ? 15.602 -17.562 -8.391 1 95.94 118 THR A O 1
ATOM 883 N N . ARG A 1 119 ? 17.703 -16.797 -8.109 1 94.88 119 ARG A N 1
ATOM 884 C CA . ARG A 1 119 ? 17.328 -15.82 -7.09 1 94.88 119 ARG A CA 1
ATOM 885 C C . ARG A 1 119 ? 16.328 -14.812 -7.637 1 94.88 119 ARG A C 1
ATOM 887 O O . ARG A 1 119 ? 15.531 -14.258 -6.883 1 94.88 119 ARG A O 1
ATOM 894 N N . ASP A 1 120 ? 16.344 -14.609 -8.898 1 96.06 120 ASP A N 1
ATOM 895 C CA . ASP A 1 120 ? 15.438 -13.641 -9.516 1 96.06 120 ASP A CA 1
ATOM 896 C C . ASP A 1 120 ? 14.016 -14.188 -9.586 1 96.06 120 ASP A C 1
ATOM 898 O O . ASP A 1 120 ? 13.062 -13.438 -9.812 1 96.06 120 ASP A O 1
ATOM 902 N N . ASN A 1 121 ? 13.852 -15.461 -9.406 1 97.94 121 ASN A N 1
ATOM 903 C CA . ASN A 1 121 ? 12.516 -16.062 -9.391 1 97.94 121 ASN A CA 1
ATOM 904 C C . ASN A 1 121 ? 11.797 -15.781 -8.07 1 97.94 121 ASN A C 1
ATOM 906 O O . ASN A 1 121 ? 10.625 -16.109 -7.918 1 97.94 121 ASN A O 1
ATOM 910 N N . ASN A 1 122 ? 12.484 -15.258 -7.129 1 96.69 122 ASN A N 1
ATOM 911 C CA . ASN A 1 122 ? 11.922 -14.75 -5.883 1 96.69 122 ASN A CA 1
ATOM 912 C C . ASN A 1 122 ? 11.891 -13.227 -5.859 1 96.69 122 ASN A C 1
ATOM 914 O O . ASN A 1 122 ? 12.93 -12.578 -5.758 1 96.69 122 ASN A O 1
ATOM 918 N N . ILE A 1 123 ? 10.727 -12.734 -5.949 1 97.31 123 ILE A N 1
ATOM 919 C CA . ILE A 1 123 ? 10.547 -11.281 -5.918 1 97.31 123 ILE A CA 1
ATOM 920 C C . ILE A 1 123 ? 10.109 -10.852 -4.523 1 97.31 123 ILE A C 1
ATOM 922 O O . ILE A 1 123 ? 9.164 -11.414 -3.957 1 97.31 123 ILE A O 1
ATOM 926 N N . THR A 1 124 ? 10.805 -9.891 -3.955 1 96 124 THR A N 1
ATOM 927 C CA . THR A 1 124 ? 10.414 -9.328 -2.666 1 96 124 THR A CA 1
ATOM 928 C C . THR A 1 124 ? 10.227 -7.816 -2.771 1 96 124 THR A C 1
ATOM 930 O O . THR A 1 124 ? 10.695 -7.195 -3.727 1 96 124 THR A O 1
ATOM 933 N N . THR A 1 125 ? 9.547 -7.246 -1.803 1 96.56 125 THR A N 1
ATOM 934 C CA . THR A 1 125 ? 9.406 -5.797 -1.724 1 96.56 125 THR A CA 1
ATOM 935 C C . THR A 1 125 ? 10.781 -5.129 -1.639 1 96.56 125 THR A C 1
ATOM 937 O O . THR A 1 125 ? 11.031 -4.129 -2.314 1 96.56 125 THR A O 1
ATOM 940 N N . GLY A 1 126 ? 11.648 -5.715 -0.854 1 94.56 126 GLY A N 1
ATOM 941 C CA . GLY A 1 126 ? 12.992 -5.172 -0.722 1 94.56 126 GLY A CA 1
ATOM 942 C C . GLY A 1 126 ? 13.734 -5.086 -2.043 1 94.56 126 GLY A C 1
ATOM 943 O O . GLY A 1 126 ? 14.359 -4.066 -2.344 1 94.56 126 GLY A O 1
ATOM 944 N N . LYS A 1 127 ? 13.656 -6.129 -2.818 1 95.38 127 LYS A N 1
ATOM 945 C CA . LYS A 1 127 ? 14.336 -6.156 -4.109 1 95.38 127 LYS A CA 1
ATOM 946 C C . LYS A 1 127 ? 13.773 -5.09 -5.047 1 95.38 127 LYS A C 1
ATOM 948 O O . LYS A 1 127 ? 14.539 -4.363 -5.691 1 95.38 127 LYS A O 1
ATOM 953 N N . ILE A 1 128 ? 12.508 -4.988 -5.152 1 97.5 128 ILE A N 1
ATOM 954 C CA . ILE A 1 128 ? 11.844 -4.086 -6.086 1 97.5 128 ILE A CA 1
ATOM 955 C C . ILE A 1 128 ? 12.141 -2.639 -5.699 1 97.5 128 ILE A C 1
ATOM 957 O O . ILE A 1 128 ? 12.539 -1.835 -6.547 1 97.5 128 ILE A O 1
ATOM 961 N N . TYR A 1 129 ? 11.914 -2.307 -4.426 1 95.94 129 TYR A N 1
ATOM 962 C CA . TYR A 1 129 ? 12.109 -0.927 -3.994 1 95.94 129 TYR A CA 1
ATOM 963 C C . TYR A 1 129 ? 13.578 -0.533 -4.078 1 95.94 129 TYR A C 1
ATOM 965 O O . TYR A 1 129 ? 13.906 0.59 -4.473 1 95.94 129 TYR A O 1
ATOM 973 N N . GLN A 1 130 ? 14.469 -1.421 -3.756 1 94.25 130 GLN A N 1
ATOM 974 C CA . GLN A 1 130 ? 15.891 -1.146 -3.912 1 94.25 130 GLN A CA 1
ATOM 975 C C . GLN A 1 130 ? 16.25 -0.872 -5.371 1 94.25 130 GLN A C 1
ATOM 977 O O . GLN A 1 130 ? 17.016 0.048 -5.672 1 94.25 130 GLN A O 1
ATOM 982 N N . ALA A 1 131 ? 15.711 -1.657 -6.219 1 95.38 131 ALA A N 1
ATOM 983 C CA . ALA A 1 131 ? 15.961 -1.473 -7.645 1 95.38 131 ALA A CA 1
ATOM 984 C C . ALA A 1 131 ? 15.492 -0.1 -8.117 1 95.38 131 ALA A C 1
ATOM 986 O O . ALA A 1 131 ? 16.219 0.603 -8.828 1 95.38 131 ALA A O 1
ATOM 987 N N . VAL A 1 132 ? 14.328 0.312 -7.703 1 96.12 132 VAL A N 1
ATOM 988 C CA . VAL A 1 132 ? 13.734 1.573 -8.141 1 96.12 132 VAL A CA 1
ATOM 989 C C . VAL A 1 132 ? 14.5 2.742 -7.523 1 96.12 132 VAL A C 1
ATOM 991 O O . VAL A 1 132 ? 14.766 3.744 -8.188 1 96.12 132 VAL A O 1
ATOM 994 N N . ILE A 1 133 ? 14.781 2.627 -6.238 1 92.56 133 ILE A N 1
ATOM 995 C CA . ILE A 1 133 ? 15.531 3.682 -5.562 1 92.56 133 ILE A CA 1
ATOM 996 C C . ILE A 1 133 ? 16.906 3.848 -6.219 1 92.56 133 ILE A C 1
ATOM 998 O O . ILE A 1 133 ? 17.359 4.969 -6.43 1 92.56 133 ILE A O 1
ATOM 1002 N N . ASN A 1 134 ? 17.531 2.709 -6.543 1 93.25 134 ASN A N 1
ATOM 1003 C CA . ASN A 1 134 ? 18.812 2.766 -7.234 1 93.25 134 ASN A CA 1
ATOM 1004 C C . ASN A 1 134 ? 18.688 3.449 -8.594 1 93.25 134 ASN A C 1
ATOM 1006 O O . ASN A 1 134 ? 19.531 4.266 -8.961 1 93.25 134 ASN A O 1
ATOM 1010 N N . LYS A 1 135 ? 17.719 3.15 -9.289 1 94.25 135 LYS A N 1
ATOM 1011 C CA . LYS A 1 135 ? 17.469 3.777 -10.586 1 94.25 135 LYS A CA 1
ATOM 1012 C C . LYS A 1 135 ? 17.25 5.281 -10.438 1 94.25 135 LYS A C 1
ATOM 1014 O O . LYS A 1 135 ? 17.719 6.066 -11.258 1 94.25 135 LYS A O 1
ATOM 1019 N N . GLU A 1 136 ? 16.469 5.633 -9.414 1 91.62 136 GLU A N 1
ATOM 1020 C CA . GLU A 1 136 ? 16.234 7.047 -9.141 1 91.62 136 GLU A CA 1
ATOM 1021 C C . GLU A 1 136 ? 17.547 7.785 -8.875 1 91.62 136 GLU A C 1
ATOM 1023 O O . GLU A 1 136 ? 17.766 8.875 -9.414 1 91.62 136 GLU A O 1
ATOM 1028 N N . ARG A 1 137 ? 18.422 7.207 -8.07 1 89.25 137 ARG A N 1
ATOM 1029 C CA . ARG A 1 137 ? 19.688 7.812 -7.691 1 89.25 137 ARG A CA 1
ATOM 1030 C C . ARG A 1 137 ? 20.609 7.941 -8.891 1 89.25 137 ARG A C 1
ATOM 1032 O O . ARG A 1 137 ? 21.422 8.867 -8.961 1 89.25 137 ARG A O 1
ATOM 1039 N N . LYS A 1 138 ? 20.438 7.031 -9.828 1 91.69 138 LYS A N 1
ATOM 1040 C CA . LYS A 1 138 ? 21.266 7.039 -11.031 1 91.69 138 LYS A CA 1
ATOM 1041 C C . LYS A 1 138 ? 20.703 8.023 -12.062 1 91.69 138 LYS A C 1
ATOM 1043 O O . LYS A 1 138 ? 21.359 8.305 -13.07 1 91.69 138 LYS A O 1
ATOM 1048 N N . GLY A 1 139 ? 19.516 8.531 -11.82 1 88.44 139 GLY A N 1
ATOM 1049 C CA . GLY A 1 139 ? 18.906 9.5 -12.719 1 88.44 139 GLY A CA 1
ATOM 1050 C C . GLY A 1 139 ? 18.125 8.867 -13.852 1 88.44 139 GLY A C 1
ATOM 1051 O O . GLY A 1 139 ? 17.859 9.508 -14.867 1 88.44 139 GLY A O 1
ATOM 1052 N N . ASP A 1 140 ? 17.75 7.625 -13.656 1 91.06 140 ASP A N 1
ATOM 1053 C CA . ASP A 1 140 ? 17.109 6.879 -14.734 1 91.06 140 ASP A CA 1
ATOM 1054 C C . ASP A 1 140 ? 15.711 7.426 -15.016 1 91.06 140 ASP A C 1
ATOM 1056 O O . ASP A 1 140 ? 15.164 7.207 -16.094 1 91.06 140 ASP A O 1
ATOM 1060 N N . TYR A 1 141 ? 15.18 8.125 -14.102 1 90.19 141 TYR A N 1
ATOM 1061 C CA . TYR A 1 141 ? 13.812 8.594 -14.297 1 90.19 141 TYR A CA 1
ATOM 1062 C C . TYR A 1 141 ? 13.797 10.047 -14.758 1 90.19 141 TYR A C 1
ATOM 1064 O O . TYR A 1 141 ? 12.742 10.688 -14.766 1 90.19 141 TYR A O 1
ATOM 1072 N N . LEU A 1 142 ? 14.82 10.641 -15.039 1 85.69 142 LEU A N 1
ATOM 1073 C CA . LEU A 1 142 ? 14.961 11.93 -15.703 1 85.69 142 LEU A CA 1
ATOM 1074 C C . LEU A 1 142 ? 14.258 13.031 -14.922 1 85.69 142 LEU A C 1
ATOM 1076 O O . LEU A 1 142 ? 13.516 13.828 -15.492 1 85.69 142 LEU A O 1
ATOM 1080 N N . GLY A 1 143 ? 14.312 12.953 -13.602 1 81.31 143 GLY A N 1
ATOM 1081 C CA . GLY A 1 143 ? 13.828 14.031 -12.758 1 81.31 143 GLY A CA 1
ATOM 1082 C C . GLY A 1 143 ? 12.352 13.922 -12.438 1 81.31 143 GLY A C 1
ATOM 1083 O O . GLY A 1 143 ? 11.773 14.828 -11.828 1 81.31 143 GLY A O 1
ATOM 1084 N N . LYS A 1 144 ? 11.781 12.844 -12.797 1 85.25 144 LYS A N 1
ATOM 1085 C CA . LYS A 1 144 ? 10.359 12.648 -12.531 1 85.25 144 LYS A CA 1
ATOM 1086 C C . LYS A 1 144 ? 10.117 12.32 -11.062 1 85.25 144 LYS A C 1
ATOM 1088 O O . LYS A 1 144 ? 11.039 11.898 -10.359 1 85.25 144 LYS A O 1
ATOM 1093 N N . THR A 1 145 ? 8.875 12.617 -10.625 1 88.06 145 THR A N 1
ATOM 1094 C CA . THR A 1 145 ? 8.422 12.109 -9.328 1 88.06 145 THR A CA 1
ATOM 1095 C C . THR A 1 145 ? 8.234 10.602 -9.383 1 88.06 145 THR A C 1
ATOM 1097 O O . THR A 1 145 ? 7.41 10.094 -10.148 1 88.06 145 THR A O 1
ATOM 1100 N N . VAL A 1 146 ? 9.125 9.922 -8.602 1 92.56 146 VAL A N 1
ATOM 1101 C CA . VAL A 1 146 ? 9.07 8.469 -8.586 1 92.56 146 VAL A CA 1
ATOM 1102 C C . VAL A 1 146 ? 7.992 8 -7.609 1 92.56 146 VAL A C 1
ATOM 1104 O O . VAL A 1 146 ? 8.008 8.383 -6.434 1 92.56 146 VAL A O 1
ATOM 1107 N N . GLN A 1 147 ? 7.082 7.242 -8.094 1 93.75 147 GLN A N 1
ATOM 1108 C CA . GLN A 1 147 ? 5.895 6.867 -7.328 1 93.75 147 GLN A CA 1
ATOM 1109 C C . GLN A 1 147 ? 5.668 5.359 -7.371 1 93.75 147 GLN A C 1
ATOM 1111 O O . GLN A 1 147 ? 6.32 4.648 -8.133 1 93.75 147 GLN A O 1
ATOM 1116 N N . VAL A 1 148 ? 4.84 4.867 -6.496 1 95.62 148 VAL A N 1
ATOM 1117 C CA . VAL A 1 148 ? 4.461 3.457 -6.523 1 95.62 148 VAL A CA 1
ATOM 1118 C C . VAL A 1 148 ? 3.82 3.121 -7.871 1 95.62 148 VAL A C 1
ATOM 1120 O O . VAL A 1 148 ? 4.191 2.137 -8.516 1 95.62 148 VAL A O 1
ATOM 1123 N N . VAL A 1 149 ? 2.883 3.977 -8.227 1 93.62 149 VAL A N 1
ATOM 1124 C CA . VAL A 1 149 ? 2.314 3.893 -9.57 1 93.62 149 VAL A CA 1
ATOM 1125 C C . VAL A 1 149 ? 2.771 5.09 -10.398 1 93.62 149 VAL A C 1
ATOM 1127 O O . VAL A 1 149 ? 2.473 6.238 -10.062 1 93.62 149 VAL A O 1
ATOM 1130 N N . PRO A 1 150 ? 3.619 4.91 -11.398 1 95.56 150 PRO A N 1
ATOM 1131 C CA . PRO A 1 150 ? 3.762 3.652 -12.133 1 95.56 150 PRO A CA 1
ATOM 1132 C C . PRO A 1 150 ? 5.102 2.967 -11.875 1 95.56 150 PRO A C 1
ATOM 1134 O O . PRO A 1 150 ? 5.301 1.82 -12.281 1 95.56 150 PRO A O 1
ATOM 1137 N N . HIS A 1 151 ? 5.98 3.584 -11.25 1 96.75 151 HIS A N 1
ATOM 1138 C CA . HIS A 1 151 ? 7.379 3.182 -11.32 1 96.75 151 HIS A CA 1
ATOM 1139 C C . HIS A 1 151 ? 7.602 1.841 -10.625 1 96.75 151 HIS A C 1
ATOM 1141 O O . HIS A 1 151 ? 8.25 0.951 -11.188 1 96.75 151 HIS A O 1
ATOM 1147 N N . ILE A 1 152 ? 7.059 1.685 -9.43 1 97.69 152 ILE A N 1
ATOM 1148 C CA . ILE A 1 152 ? 7.164 0.412 -8.727 1 97.69 152 ILE A CA 1
ATOM 1149 C C . ILE A 1 152 ? 6.387 -0.664 -9.484 1 97.69 152 ILE A C 1
ATOM 1151 O O . ILE A 1 152 ? 6.895 -1.767 -9.703 1 97.69 152 ILE A O 1
ATOM 1155 N N . THR A 1 153 ? 5.164 -0.33 -9.922 1 97.88 153 THR A N 1
ATOM 1156 C CA . THR A 1 153 ? 4.34 -1.309 -10.617 1 97.88 153 THR A CA 1
ATOM 1157 C C . THR A 1 153 ? 4.977 -1.704 -11.945 1 97.88 153 THR A C 1
ATOM 1159 O O . THR A 1 153 ? 4.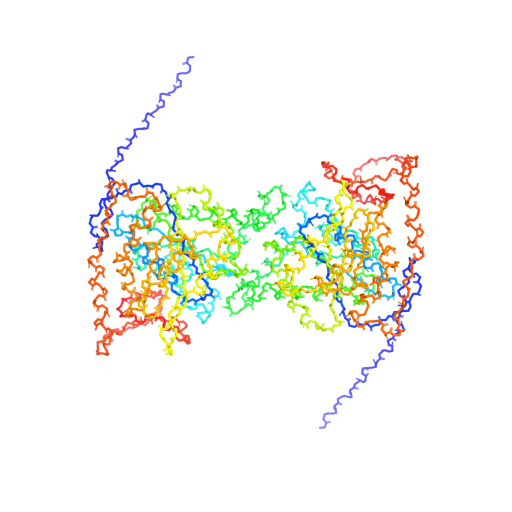953 -2.875 -12.328 1 97.88 153 THR A O 1
ATOM 1162 N N . ASP A 1 154 ? 5.598 -0.729 -12.586 1 97.06 154 ASP A N 1
ATOM 1163 C CA . ASP A 1 154 ? 6.309 -1.038 -13.82 1 97.06 154 ASP A CA 1
ATOM 1164 C C . ASP A 1 154 ? 7.492 -1.97 -13.555 1 97.06 154 ASP A C 1
ATOM 1166 O O . ASP A 1 154 ? 7.734 -2.906 -14.32 1 97.06 154 ASP A O 1
ATOM 1170 N N . GLU A 1 155 ? 8.219 -1.669 -12.516 1 98.25 155 GLU A N 1
ATOM 1171 C CA . GLU A 1 155 ? 9.367 -2.498 -12.172 1 98.25 155 GLU A CA 1
ATOM 1172 C C . GLU A 1 155 ? 8.953 -3.941 -11.906 1 98.25 155 GLU A C 1
ATOM 1174 O O . GLU A 1 155 ? 9.641 -4.879 -12.32 1 98.25 155 GLU A O 1
ATOM 1179 N N . ILE A 1 156 ? 7.844 -4.152 -11.234 1 98.62 156 ILE A N 1
ATOM 1180 C CA . ILE A 1 156 ? 7.332 -5.484 -10.922 1 98.62 156 ILE A CA 1
ATOM 1181 C C . ILE A 1 156 ? 6.996 -6.223 -12.219 1 98.62 156 ILE A C 1
ATOM 1183 O O . ILE A 1 156 ? 7.414 -7.363 -12.414 1 98.62 156 ILE A O 1
ATOM 1187 N N . GLN A 1 157 ? 6.262 -5.551 -13.109 1 98.31 157 GLN A N 1
ATOM 1188 C CA . GLN A 1 157 ? 5.844 -6.156 -14.367 1 98.31 157 GLN A CA 1
ATOM 1189 C C . GLN A 1 157 ? 7.047 -6.52 -15.234 1 98.31 157 GLN A C 1
ATOM 1191 O O . GLN A 1 157 ? 7.125 -7.629 -15.766 1 98.31 157 GLN A O 1
ATOM 1196 N N . ASP A 1 158 ? 7.984 -5.59 -15.312 1 97.62 158 ASP A N 1
ATOM 1197 C CA . ASP A 1 158 ? 9.188 -5.816 -16.109 1 97.62 158 ASP A CA 1
ATOM 1198 C C . ASP A 1 158 ? 10 -6.984 -15.562 1 97.62 158 ASP A C 1
ATOM 1200 O O . ASP A 1 158 ? 10.555 -7.773 -16.328 1 97.62 158 ASP A O 1
ATOM 1204 N N . TRP A 1 159 ? 10.078 -7.02 -14.266 1 98.44 159 TRP A N 1
ATOM 1205 C CA . TRP A 1 159 ? 10.805 -8.102 -13.602 1 98.44 159 TRP A CA 1
ATOM 1206 C C . TRP A 1 159 ? 10.195 -9.453 -13.938 1 98.44 159 TRP A C 1
ATOM 1208 O O . TRP A 1 159 ? 10.906 -10.398 -14.281 1 98.44 159 TRP A O 1
ATOM 1218 N N . ILE A 1 160 ? 8.898 -9.586 -13.875 1 98.5 160 ILE A N 1
ATOM 1219 C CA . ILE A 1 160 ? 8.18 -10.82 -14.156 1 98.5 160 ILE A CA 1
ATOM 1220 C C . ILE A 1 160 ? 8.438 -11.25 -15.602 1 98.5 160 ILE A C 1
ATOM 1222 O O . ILE A 1 160 ? 8.781 -12.406 -15.867 1 98.5 160 ILE A O 1
ATOM 1226 N N . GLU A 1 161 ? 8.297 -10.344 -16.516 1 97.06 161 GLU A N 1
ATOM 1227 C CA . GLU A 1 161 ? 8.477 -10.656 -17.938 1 97.06 161 GLU A CA 1
ATOM 1228 C C . GLU A 1 161 ? 9.898 -11.125 -18.219 1 97.06 161 GLU A C 1
ATOM 1230 O O . GLU A 1 161 ? 10.094 -12.094 -18.969 1 97.06 161 GLU A O 1
ATOM 1235 N N . ARG A 1 162 ? 10.82 -10.422 -17.641 1 96.81 162 ARG A N 1
ATOM 1236 C CA . ARG A 1 162 ? 12.227 -10.75 -17.875 1 96.81 162 ARG A CA 1
ATOM 1237 C C . ARG A 1 162 ? 12.562 -12.133 -17.328 1 96.81 162 ARG A C 1
ATOM 1239 O O . ARG A 1 162 ? 13.141 -12.969 -18.031 1 96.81 162 ARG A O 1
ATOM 1246 N N . VAL A 1 163 ? 12.156 -12.391 -16.109 1 97.94 163 VAL A N 1
ATOM 1247 C CA . VAL A 1 163 ? 12.531 -13.617 -15.414 1 97.94 163 VAL A CA 1
ATOM 1248 C C . VAL A 1 163 ? 11.805 -14.805 -16.031 1 97.94 163 VAL A C 1
ATOM 1250 O O . VAL A 1 163 ? 12.352 -15.906 -16.125 1 97.94 163 VAL A O 1
ATOM 1253 N N . ALA A 1 164 ? 10.547 -14.602 -16.469 1 97.44 164 ALA A N 1
ATOM 1254 C CA . ALA A 1 164 ? 9.75 -15.664 -17.078 1 97.44 164 ALA A CA 1
ATOM 1255 C C . ALA A 1 164 ? 10.414 -16.203 -18.344 1 97.44 164 ALA A C 1
ATOM 1257 O O . ALA A 1 164 ? 10.203 -17.359 -18.719 1 97.44 164 ALA A O 1
ATOM 1258 N N . MET A 1 165 ? 11.281 -15.461 -18.969 1 95.81 165 MET A N 1
ATOM 1259 C CA . MET A 1 165 ? 11.898 -15.828 -20.234 1 95.81 165 MET A CA 1
ATOM 1260 C C . MET A 1 165 ? 13.164 -16.641 -20 1 95.81 165 MET A C 1
ATOM 1262 O O . MET A 1 165 ? 13.695 -17.25 -20.938 1 95.81 165 MET A O 1
ATOM 1266 N N . ASN A 1 166 ? 13.594 -16.641 -18.797 1 95.44 166 ASN A N 1
ATOM 1267 C CA . ASN A 1 166 ? 14.805 -17.406 -18.484 1 95.44 166 ASN A CA 1
ATOM 1268 C C . ASN A 1 166 ? 14.555 -18.906 -18.547 1 95.44 166 ASN A C 1
ATOM 1270 O O . ASN A 1 166 ? 13.602 -19.406 -17.953 1 95.44 166 ASN A O 1
ATOM 1274 N N . PRO A 1 167 ? 15.398 -19.672 -19.281 1 94.62 167 PRO A N 1
ATOM 1275 C CA . PRO A 1 167 ? 15.258 -21.125 -19.281 1 94.62 167 PRO A CA 1
ATOM 1276 C C . PRO A 1 167 ? 15.5 -21.75 -17.922 1 94.62 167 PRO A C 1
ATOM 1278 O O . PRO A 1 167 ? 16.375 -21.297 -17.172 1 94.62 167 PRO A O 1
ATOM 1281 N N . VAL A 1 168 ? 14.734 -22.844 -17.594 1 94.56 168 VAL A N 1
ATOM 1282 C CA . VAL A 1 168 ? 14.828 -23.359 -16.234 1 94.56 168 VAL A CA 1
ATOM 1283 C C . VAL A 1 168 ? 14.914 -24.891 -16.281 1 94.56 168 VAL A C 1
ATOM 1285 O O . VAL A 1 168 ? 15.031 -25.531 -15.242 1 94.56 168 VAL A O 1
ATOM 1288 N N . ASP A 1 169 ? 14.867 -25.531 -17.453 1 92 169 ASP A N 1
ATOM 1289 C CA . ASP A 1 169 ? 14.766 -26.984 -17.531 1 92 169 ASP A CA 1
ATOM 1290 C C . ASP A 1 169 ? 16.016 -27.594 -18.156 1 92 169 ASP A C 1
ATOM 1292 O O . ASP A 1 169 ? 15.969 -28.703 -18.703 1 92 169 ASP A O 1
ATOM 1296 N N . GLY A 1 170 ? 17.094 -26.828 -18.188 1 88.5 170 GLY A N 1
ATOM 1297 C CA . GLY A 1 170 ? 18.344 -27.344 -18.719 1 88.5 170 GLY A CA 1
ATOM 1298 C C . GLY A 1 170 ? 18.484 -27.109 -20.219 1 88.5 170 GLY A C 1
ATOM 1299 O O . GLY A 1 170 ? 19.547 -27.375 -20.797 1 88.5 170 GLY A O 1
ATOM 1300 N N . THR A 1 171 ? 17.422 -26.578 -20.75 1 88.81 171 THR A N 1
ATOM 1301 C CA . THR A 1 171 ? 17.484 -26.219 -22.172 1 88.81 171 THR A CA 1
ATOM 1302 C C . THR A 1 171 ? 17.703 -24.719 -22.328 1 88.81 171 THR A C 1
ATOM 1304 O O . THR A 1 171 ? 17.828 -23.984 -21.344 1 88.81 171 THR A O 1
ATOM 1307 N N . ASP A 1 172 ? 17.781 -24.266 -23.594 1 89.88 172 ASP A N 1
ATOM 1308 C CA . ASP A 1 172 ? 18 -22.844 -23.875 1 89.88 172 ASP A CA 1
ATOM 1309 C C . ASP A 1 172 ? 16.703 -22.156 -24.281 1 89.88 172 ASP A C 1
ATOM 1311 O O . ASP A 1 172 ? 16.703 -21 -24.719 1 89.88 172 ASP A O 1
ATOM 1315 N N . LYS A 1 173 ? 15.656 -22.844 -24.078 1 91.19 173 LYS A N 1
ATOM 1316 C CA . LYS A 1 173 ? 14.367 -22.281 -24.484 1 91.19 173 LYS A CA 1
ATOM 1317 C C . LYS A 1 173 ? 13.578 -21.797 -23.281 1 91.19 173 LYS A C 1
ATOM 1319 O O . LYS A 1 173 ? 13.609 -22.406 -22.219 1 91.19 173 LYS A O 1
ATOM 1324 N N . PRO A 1 174 ? 12.836 -20.75 -23.5 1 93.44 174 PRO A N 1
ATOM 1325 C CA . PRO A 1 174 ? 11.992 -20.266 -22.406 1 93.44 174 PRO A CA 1
ATOM 1326 C C . PRO A 1 174 ? 10.805 -21.172 -22.125 1 93.44 174 PRO A C 1
ATOM 1328 O O . PRO A 1 174 ? 10.469 -22.031 -22.953 1 93.44 174 PRO A O 1
ATOM 1331 N N . ALA A 1 175 ? 10.219 -21 -21 1 95.88 175 ALA A N 1
ATOM 1332 C CA . ALA A 1 175 ? 8.992 -21.719 -20.641 1 95.88 175 ALA A CA 1
ATOM 1333 C C . ALA A 1 175 ? 7.816 -21.234 -21.469 1 95.88 175 ALA A C 1
ATOM 1335 O O . ALA A 1 175 ? 7.895 -20.188 -22.125 1 95.88 175 ALA A O 1
ATOM 1336 N N . ASP A 1 176 ? 6.828 -22.078 -21.547 1 95.12 176 ASP A N 1
ATOM 1337 C CA . ASP A 1 176 ? 5.57 -21.719 -22.203 1 95.12 176 ASP A CA 1
ATOM 1338 C C . ASP A 1 176 ? 4.645 -21 -21.219 1 95.12 176 ASP A C 1
ATOM 1340 O O . ASP A 1 176 ? 3.84 -20.156 -21.625 1 95.12 176 ASP A O 1
ATOM 1344 N N . VAL A 1 177 ? 4.707 -21.391 -19.984 1 97.44 177 VAL A N 1
ATOM 1345 C CA . VAL A 1 177 ? 3.828 -20.844 -18.953 1 97.44 177 VAL A CA 1
ATOM 1346 C C . VAL A 1 177 ? 4.648 -20.484 -17.719 1 97.44 177 VAL A C 1
ATOM 1348 O O . VAL A 1 177 ? 5.527 -21.234 -17.297 1 97.44 177 VAL A O 1
ATOM 1351 N N . CYS A 1 178 ? 4.426 -19.312 -17.188 1 98.62 178 CYS A N 1
ATOM 1352 C CA . CYS A 1 178 ? 4.988 -18.891 -15.914 1 98.62 178 CYS A CA 1
ATOM 1353 C C . CYS A 1 178 ? 3.926 -18.891 -14.82 1 98.62 178 CYS A C 1
ATOM 1355 O O . CYS A 1 178 ? 2.977 -18.109 -14.875 1 98.62 178 CYS A O 1
ATOM 1357 N N . VAL A 1 179 ? 4.074 -19.766 -13.844 1 98.75 179 VAL A N 1
ATOM 1358 C CA . VAL A 1 179 ? 3.182 -19.781 -12.695 1 98.75 179 VAL A CA 1
ATOM 1359 C C . VAL A 1 179 ? 3.705 -18.828 -11.617 1 98.75 179 VAL A C 1
ATOM 1361 O O . VAL A 1 179 ? 4.828 -18.984 -11.133 1 98.75 179 VAL A O 1
ATOM 1364 N N . ILE A 1 180 ? 2.914 -17.891 -11.281 1 98.75 180 ILE A N 1
ATOM 1365 C CA . ILE A 1 180 ? 3.285 -16.859 -10.305 1 98.75 180 ILE A CA 1
ATOM 1366 C C . ILE A 1 180 ? 2.479 -17.062 -9.023 1 98.75 180 ILE A C 1
ATOM 1368 O O . ILE A 1 180 ? 1.25 -17.156 -9.062 1 98.75 180 ILE A O 1
ATOM 1372 N N . GLU A 1 181 ? 3.17 -17.141 -7.934 1 98 181 GLU A N 1
ATOM 1373 C CA . GLU A 1 181 ? 2.504 -17.156 -6.633 1 98 181 GLU A CA 1
ATOM 1374 C C . GLU A 1 181 ? 2.699 -15.836 -5.898 1 98 181 GLU A C 1
ATOM 1376 O O . GLU A 1 181 ? 3.834 -15.414 -5.66 1 98 181 GLU A O 1
ATOM 1381 N N . LEU A 1 182 ? 1.628 -15.195 -5.617 1 97.06 182 LEU A N 1
ATOM 1382 C CA . LEU A 1 182 ? 1.683 -14 -4.785 1 97.06 182 LEU A CA 1
ATOM 1383 C C . LEU A 1 182 ? 1.504 -14.352 -3.314 1 97.06 182 LEU A C 1
ATOM 1385 O O . LEU A 1 182 ? 0.437 -14.82 -2.908 1 97.06 182 LEU A O 1
ATOM 1389 N N . GLY A 1 183 ? 2.578 -14.148 -2.572 1 93 183 GLY A N 1
ATOM 1390 C CA . GLY A 1 183 ? 2.498 -14.375 -1.137 1 93 183 GLY A CA 1
ATOM 1391 C C . GLY A 1 183 ? 1.654 -13.336 -0.42 1 93 183 GLY A C 1
ATOM 1392 O O . GLY A 1 183 ? 1.369 -12.273 -0.972 1 93 183 GLY A O 1
ATOM 1393 N N . GLY A 1 184 ? 1.229 -13.719 0.762 1 88.25 184 GLY A N 1
ATOM 1394 C CA . GLY A 1 184 ? 0.413 -12.82 1.566 1 88.25 184 GLY A CA 1
ATOM 1395 C C . GLY A 1 184 ? -1.072 -12.953 1.284 1 88.25 184 GLY A C 1
ATOM 1396 O O . GLY A 1 184 ? -1.504 -13.906 0.631 1 88.25 184 GLY A O 1
ATOM 1397 N N . THR A 1 185 ? -1.812 -12.055 1.878 1 87.19 185 THR A N 1
ATOM 1398 C CA . THR A 1 185 ? -3.264 -12.094 1.744 1 87.19 185 THR A CA 1
ATOM 1399 C C . THR A 1 185 ? -3.77 -10.844 1.018 1 87.19 185 THR A C 1
ATOM 1401 O O . THR A 1 185 ? -3.172 -9.773 1.126 1 87.19 185 THR A O 1
ATOM 1404 N N . ILE A 1 186 ? -4.809 -11.133 0.343 1 88.06 186 ILE A N 1
ATOM 1405 C CA . ILE A 1 186 ? -5.438 -10.008 -0.345 1 88.06 186 ILE A CA 1
ATOM 1406 C C . ILE A 1 186 ? -5.961 -9.008 0.679 1 88.06 186 ILE A C 1
ATOM 1408 O O . ILE A 1 186 ? -6.551 -9.391 1.69 1 88.06 186 ILE A O 1
ATOM 1412 N N . GLY A 1 187 ? -5.637 -7.754 0.572 1 82.44 187 GLY A N 1
ATOM 1413 C CA . GLY A 1 187 ? -6.113 -6.738 1.496 1 82.44 187 GLY A CA 1
ATOM 1414 C C . GLY A 1 187 ? -5.016 -6.156 2.363 1 82.44 187 GLY A C 1
ATOM 1415 O O . GLY A 1 187 ? -5.188 -5.09 2.957 1 82.44 187 GLY A O 1
ATOM 1416 N N . ASP A 1 188 ? -3.963 -6.941 2.436 1 88.38 188 ASP A N 1
ATOM 1417 C CA . ASP A 1 188 ? -2.85 -6.426 3.229 1 88.38 188 ASP A CA 1
ATOM 1418 C C . ASP A 1 188 ? -2.158 -5.266 2.518 1 88.38 188 ASP A C 1
ATOM 1420 O O . ASP A 1 188 ? -2.006 -5.281 1.294 1 88.38 188 ASP A O 1
ATOM 1424 N N . ILE A 1 189 ? -1.616 -4.359 3.305 1 90 189 ILE A N 1
ATOM 1425 C CA . ILE A 1 189 ? -0.94 -3.174 2.783 1 90 189 ILE A CA 1
ATOM 1426 C C . ILE A 1 189 ? 0.287 -3.594 1.977 1 90 189 ILE A C 1
ATOM 1428 O O . ILE A 1 189 ? 0.578 -3.012 0.929 1 90 189 ILE A O 1
ATOM 1432 N N . GLU A 1 190 ? 0.951 -4.664 2.418 1 92.12 190 GLU A N 1
ATOM 1433 C CA . GLU A 1 190 ? 2.215 -5.078 1.817 1 92.12 190 GLU A CA 1
ATOM 1434 C C . GLU A 1 190 ? 1.999 -5.66 0.423 1 92.12 190 GLU A C 1
ATOM 1436 O O . GLU A 1 190 ? 2.9 -5.621 -0.417 1 92.12 190 GLU A O 1
ATOM 1441 N N . SER A 1 191 ? 0.833 -6.102 0.142 1 93.56 191 SER A N 1
ATOM 1442 C CA . SER A 1 191 ? 0.564 -6.789 -1.117 1 93.56 191 SER A CA 1
ATOM 1443 C C . SER A 1 191 ? 0.006 -5.828 -2.162 1 93.56 191 SER A C 1
ATOM 1445 O O . SER A 1 191 ? -0.035 -6.152 -3.352 1 93.56 191 SER A O 1
ATOM 1447 N N . MET A 1 192 ? -0.32 -4.641 -1.779 1 93.62 192 MET A N 1
ATOM 1448 C CA . MET A 1 192 ? -1.113 -3.75 -2.621 1 93.62 192 MET A CA 1
ATOM 1449 C C . MET A 1 192 ? -0.345 -3.367 -3.881 1 93.62 192 MET A C 1
ATOM 1451 O O . MET A 1 192 ? -0.894 -3.408 -4.984 1 93.62 192 MET A O 1
ATOM 1455 N N . PRO A 1 193 ? 0.971 -3.012 -3.75 1 96.06 193 PRO A N 1
ATOM 1456 C CA . PRO A 1 193 ? 1.689 -2.68 -4.984 1 96.06 193 PRO A CA 1
ATOM 1457 C C . PRO A 1 193 ? 1.741 -3.846 -5.969 1 96.06 193 PRO A C 1
ATOM 1459 O O . PRO A 1 193 ? 1.665 -3.637 -7.184 1 96.06 193 PRO A O 1
ATOM 1462 N N . PHE A 1 194 ? 1.799 -5.004 -5.445 1 98 194 PHE A N 1
ATOM 1463 C CA . PHE A 1 194 ? 1.882 -6.184 -6.297 1 98 194 PHE A CA 1
ATOM 1464 C C . PHE A 1 194 ? 0.534 -6.484 -6.941 1 98 194 PHE A C 1
ATOM 1466 O O . PHE A 1 194 ? 0.47 -6.844 -8.117 1 98 194 PHE A O 1
ATOM 1473 N N . ILE A 1 195 ? -0.524 -6.355 -6.191 1 96.44 195 ILE A N 1
ATOM 1474 C CA . ILE A 1 195 ? -1.86 -6.59 -6.727 1 96.44 195 ILE A CA 1
ATOM 1475 C C . ILE A 1 195 ? -2.15 -5.598 -7.848 1 96.44 195 ILE A C 1
ATOM 1477 O O . ILE A 1 195 ? -2.646 -5.98 -8.914 1 96.44 195 ILE A O 1
ATOM 1481 N N . GLU A 1 196 ? -1.795 -4.359 -7.574 1 96 196 GLU A N 1
ATOM 1482 C CA . GLU A 1 196 ? -1.969 -3.33 -8.594 1 96 196 GLU A CA 1
ATOM 1483 C C . GLU A 1 196 ? -1.146 -3.648 -9.844 1 96 196 GLU A C 1
ATOM 1485 O O . GLU A 1 196 ? -1.648 -3.553 -10.961 1 96 196 GLU A O 1
ATOM 1490 N N . ALA A 1 197 ? 0.075 -4.027 -9.656 1 97.88 197 ALA A N 1
ATOM 1491 C CA . ALA A 1 197 ? 0.971 -4.348 -10.766 1 97.88 197 ALA A CA 1
ATOM 1492 C C . ALA A 1 197 ? 0.448 -5.531 -11.57 1 97.88 197 ALA A C 1
ATOM 1494 O O . ALA A 1 197 ? 0.478 -5.516 -12.797 1 97.88 197 ALA A O 1
ATOM 1495 N N . LEU A 1 198 ? -0.027 -6.516 -10.883 1 98.12 198 LEU A N 1
ATOM 1496 C CA . LEU A 1 198 ? -0.501 -7.723 -11.547 1 98.12 198 LEU A CA 1
ATOM 1497 C C . LEU A 1 198 ? -1.812 -7.465 -12.281 1 98.12 198 LEU A C 1
ATOM 1499 O O . LEU A 1 198 ? -2.068 -8.055 -13.328 1 98.12 198 LEU A O 1
ATOM 1503 N N . GLY A 1 199 ? -2.629 -6.613 -11.672 1 96.19 199 GLY A N 1
ATOM 1504 C CA . GLY A 1 199 ? -3.797 -6.172 -12.422 1 96.19 199 GLY A CA 1
ATOM 1505 C C . GLY A 1 199 ? -3.445 -5.488 -13.727 1 96.19 199 GLY A C 1
ATOM 1506 O O . GLY A 1 199 ? -3.992 -5.832 -14.781 1 96.19 199 GLY A O 1
ATOM 1507 N N . GLN A 1 200 ? -2.514 -4.586 -13.68 1 96.12 200 GLN A N 1
ATOM 1508 C CA . GLN A 1 200 ? -2.031 -3.904 -14.875 1 96.12 200 GLN A CA 1
ATOM 1509 C C . GLN A 1 200 ? -1.404 -4.895 -15.852 1 96.12 200 GLN A C 1
ATOM 1511 O O . GLN A 1 200 ? -1.604 -4.785 -17.062 1 96.12 200 GLN A O 1
ATOM 1516 N N . PHE A 1 201 ? -0.682 -5.781 -15.273 1 97.25 201 PHE A N 1
ATOM 1517 C CA . PHE A 1 201 ? 0.027 -6.777 -16.062 1 97.25 201 PHE A CA 1
ATOM 1518 C C . PHE A 1 201 ? -0.953 -7.645 -16.844 1 97.25 201 PHE A C 1
ATOM 1520 O O . PHE A 1 201 ? -0.704 -7.984 -18.016 1 97.25 201 PHE A O 1
ATOM 1527 N N . SER A 1 202 ? -2.039 -8.016 -16.203 1 96.62 202 SER A N 1
ATOM 1528 C CA . SER A 1 202 ? -3.062 -8.82 -16.875 1 96.62 202 SER A CA 1
ATOM 1529 C C . SER A 1 202 ? -3.619 -8.094 -18.094 1 96.62 202 SER A C 1
ATOM 1531 O O . SER A 1 202 ? -3.924 -8.719 -19.109 1 96.62 202 SER A O 1
ATOM 1533 N N . TYR A 1 203 ? -3.723 -6.836 -18.031 1 93.44 203 TYR A N 1
ATOM 1534 C CA . TYR A 1 203 ? -4.176 -6.039 -19.156 1 93.44 203 TYR A CA 1
ATOM 1535 C C . TYR A 1 203 ? -3.082 -5.922 -20.219 1 93.44 203 TYR A C 1
ATOM 1537 O O . TYR A 1 203 ? -3.359 -5.992 -21.422 1 93.44 203 TYR A O 1
ATOM 1545 N N . ARG A 1 204 ? -1.877 -5.766 -19.766 1 94.38 204 ARG A N 1
ATOM 1546 C CA . ARG A 1 204 ? -0.728 -5.59 -20.656 1 94.38 204 ARG A CA 1
ATOM 1547 C C . ARG A 1 204 ? -0.515 -6.82 -21.531 1 94.38 204 ARG A C 1
ATOM 1549 O O . ARG A 1 204 ? -0.284 -6.695 -22.734 1 94.38 204 ARG A O 1
ATOM 1556 N N . VAL A 1 205 ? -0.588 -7.973 -20.938 1 95.25 205 VAL A N 1
ATOM 1557 C CA . VAL A 1 205 ? -0.322 -9.195 -21.703 1 95.25 205 VAL A CA 1
ATOM 1558 C C . VAL A 1 205 ? -1.545 -9.562 -22.531 1 95.25 205 VAL A C 1
ATOM 1560 O O . VAL A 1 205 ? -1.424 -10.242 -23.547 1 95.25 205 VAL A O 1
ATOM 1563 N N . GLY A 1 206 ? -2.816 -9.211 -22 1 93.12 206 GLY A N 1
ATOM 1564 C CA . GLY A 1 206 ? -4.016 -9.336 -22.812 1 93.12 206 GLY A CA 1
ATOM 1565 C C . GLY A 1 206 ? -4.781 -10.625 -22.562 1 93.12 206 GLY A C 1
ATOM 1566 O O . GLY A 1 206 ? -4.266 -11.539 -21.922 1 93.12 206 GLY A O 1
ATOM 1567 N N . PRO A 1 207 ? -5.98 -10.688 -23.188 1 91.75 207 PRO A N 1
ATOM 1568 C CA . PRO A 1 207 ? -6.832 -11.867 -23.016 1 91.75 207 PRO A CA 1
ATOM 1569 C C . PRO A 1 207 ? -6.211 -13.133 -23.594 1 91.75 207 PRO A C 1
ATOM 1571 O O . PRO A 1 207 ? -5.562 -13.086 -24.641 1 91.75 207 PRO A O 1
ATOM 1574 N N . GLY A 1 208 ? -6.371 -14.211 -22.906 1 94.88 208 GLY A N 1
ATOM 1575 C CA . GLY A 1 208 ? -5.84 -15.484 -23.359 1 94.88 208 GLY A CA 1
ATOM 1576 C C . GLY A 1 208 ? -4.41 -15.727 -22.938 1 94.88 208 GLY A C 1
ATOM 1577 O O . GLY A 1 208 ? -3.83 -16.766 -23.234 1 94.88 208 GLY A O 1
ATOM 1578 N N . ASN A 1 209 ? -3.863 -14.766 -22.156 1 96.94 209 ASN A N 1
ATOM 1579 C CA . ASN A 1 209 ? -2.459 -14.906 -21.781 1 96.94 209 ASN A CA 1
ATOM 1580 C C . ASN A 1 209 ? -2.271 -14.859 -20.266 1 96.94 209 ASN A C 1
ATOM 1582 O O . ASN A 1 209 ? -1.145 -14.938 -19.781 1 96.94 209 ASN A O 1
ATOM 1586 N N . PHE A 1 210 ? -3.371 -14.688 -19.625 1 97.88 210 PHE A N 1
ATOM 1587 C CA . PHE A 1 210 ? -3.324 -14.523 -18.172 1 97.88 210 PHE A CA 1
ATOM 1588 C C . PHE A 1 210 ? -4.496 -15.234 -17.5 1 97.88 210 PHE A C 1
ATOM 1590 O O . PHE A 1 210 ? -5.652 -15.023 -17.875 1 97.88 210 PHE A O 1
ATOM 1597 N N . CYS A 1 211 ? -4.152 -16.094 -16.516 1 98.56 211 CYS A N 1
ATOM 1598 C CA . CYS A 1 211 ? -5.164 -16.844 -15.773 1 98.56 211 CYS A CA 1
ATOM 1599 C C . CYS A 1 211 ? -4.984 -16.656 -14.273 1 98.56 211 CYS A C 1
ATOM 1601 O O . CYS A 1 211 ? -3.918 -16.938 -13.727 1 98.56 211 CYS A O 1
ATOM 1603 N N . LEU A 1 212 ? -6.039 -16.219 -13.609 1 98.62 212 LEU A N 1
ATOM 1604 C CA . LEU A 1 212 ? -5.969 -15.992 -12.172 1 98.62 212 LEU A CA 1
ATOM 1605 C C . LEU A 1 212 ? -6.664 -17.125 -11.414 1 98.62 212 LEU A C 1
ATOM 1607 O O . LEU A 1 212 ? -7.859 -17.359 -11.609 1 98.62 212 LEU A O 1
ATOM 1611 N N . VAL A 1 213 ? -5.914 -17.797 -10.594 1 98.56 213 VAL A N 1
ATOM 1612 C CA . VAL A 1 213 ? -6.43 -18.812 -9.672 1 98.56 213 VAL A CA 1
ATOM 1613 C C . VAL A 1 213 ? -6.422 -18.266 -8.242 1 98.56 213 VAL A C 1
ATOM 1615 O O . VAL A 1 213 ? -5.363 -17.906 -7.715 1 98.56 213 VAL A O 1
ATOM 1618 N N . HIS A 1 214 ? -7.578 -18.219 -7.648 1 98 214 HIS A N 1
ATOM 1619 C CA . HIS A 1 214 ? -7.688 -17.688 -6.293 1 98 214 HIS A CA 1
ATOM 1620 C C . HIS A 1 214 ? -7.977 -18.797 -5.289 1 98 214 HIS A C 1
ATOM 1622 O O . HIS A 1 214 ? -9 -19.484 -5.391 1 98 214 HIS A O 1
ATOM 1628 N N . VAL A 1 215 ? -7.047 -19 -4.371 1 97.56 215 VAL A N 1
ATOM 1629 C CA . VAL A 1 215 ? -7.184 -20.016 -3.332 1 97.56 215 VAL A CA 1
ATOM 1630 C C . VAL A 1 215 ? -7.922 -19.422 -2.131 1 97.56 215 VAL A C 1
ATOM 1632 O O . VAL A 1 215 ? -7.508 -18.406 -1.575 1 97.56 215 VAL A O 1
ATOM 1635 N N . SER A 1 216 ? -9.008 -20.031 -1.728 1 96 216 SER A N 1
ATOM 1636 C CA . SER A 1 216 ? -9.812 -19.531 -0.62 1 96 216 SER A CA 1
ATOM 1637 C C . SER A 1 216 ? -10.297 -20.656 0.278 1 96 216 SER A C 1
ATOM 1639 O O . SER A 1 216 ? -10.367 -21.812 -0.156 1 96 216 SER A O 1
ATOM 1641 N N . LEU A 1 217 ? -10.609 -20.281 1.481 1 94.25 217 LEU A N 1
ATOM 1642 C CA . LEU A 1 217 ? -11.039 -21.266 2.471 1 94.25 217 LEU A CA 1
ATOM 1643 C C . LEU A 1 217 ? -12.562 -21.375 2.514 1 94.25 217 LEU A C 1
ATOM 1645 O O . LEU A 1 217 ? -13.25 -20.344 2.551 1 94.25 217 LEU A O 1
ATOM 1649 N N . VAL A 1 218 ? -13.047 -22.562 2.465 1 95.38 218 VAL A N 1
ATOM 1650 C CA . VAL A 1 218 ? -14.43 -22.875 2.791 1 95.38 218 VAL A CA 1
ATOM 1651 C C . VAL A 1 218 ? -14.492 -23.688 4.082 1 95.38 218 VAL A C 1
ATOM 1653 O O . VAL A 1 218 ? -14.445 -24.922 4.047 1 95.38 218 VAL A O 1
ATOM 1656 N N . PRO A 1 219 ? -14.641 -22.984 5.113 1 92.88 219 PRO A N 1
ATOM 1657 C CA . PRO A 1 219 ? -14.633 -23.719 6.387 1 92.88 219 PRO A CA 1
ATOM 1658 C C . PRO A 1 219 ? -15.875 -24.578 6.586 1 92.88 219 PRO A C 1
ATOM 1660 O O . PRO A 1 219 ? -16.953 -24.234 6.082 1 92.88 219 PRO A O 1
ATOM 1663 N N . VAL A 1 220 ? -15.68 -25.672 7.285 1 90.38 220 VAL A N 1
ATOM 1664 C CA . VAL A 1 220 ? -16.781 -26.547 7.684 1 90.38 220 VAL A CA 1
ATOM 1665 C C . VAL A 1 220 ? -17.016 -26.422 9.188 1 90.38 220 VAL A C 1
ATOM 1667 O O . VAL A 1 220 ? -16.109 -26.672 9.992 1 90.38 220 VAL A O 1
ATOM 1670 N N . LEU A 1 221 ? -18.188 -25.938 9.461 1 86.38 221 LEU A N 1
ATOM 1671 C CA . LEU A 1 221 ? -18.531 -25.891 10.883 1 86.38 221 LEU A CA 1
ATOM 1672 C C . LEU A 1 221 ? -18.766 -27.297 11.43 1 86.38 221 LEU A C 1
ATOM 1674 O O . LEU A 1 221 ? -19.719 -27.953 11.023 1 86.38 221 LEU A O 1
ATOM 1678 N N . THR A 1 222 ? -17.906 -27.688 12.242 1 77.38 222 THR A N 1
ATOM 1679 C CA . THR A 1 222 ? -17.859 -29.062 12.719 1 77.38 222 THR A CA 1
ATOM 1680 C C . THR A 1 222 ? -19.188 -29.438 13.398 1 77.38 222 THR A C 1
ATOM 1682 O O . THR A 1 222 ? -19.672 -30.562 13.242 1 77.38 222 THR A O 1
ATOM 1685 N N . VAL A 1 223 ? -19.703 -28.516 14.078 1 74.69 223 VAL A N 1
ATOM 1686 C CA . VAL A 1 223 ? -20.875 -28.844 14.883 1 74.69 223 VAL A CA 1
ATOM 1687 C C . VAL A 1 223 ? -22.062 -29.156 13.961 1 74.69 223 VAL A C 1
ATOM 1689 O O . VAL A 1 223 ? -22.844 -30.062 14.227 1 74.69 223 VAL A O 1
ATOM 1692 N N . VAL A 1 224 ? -22.094 -28.531 12.891 1 75.25 224 VAL A N 1
ATOM 1693 C CA . VAL A 1 224 ? -23.266 -28.688 12.039 1 75.25 224 VAL A CA 1
ATOM 1694 C C . VAL A 1 224 ? -22.859 -29.266 10.695 1 75.25 224 VAL A C 1
ATOM 1696 O O . VAL A 1 224 ? -23.703 -29.75 9.938 1 75.25 224 VAL A O 1
ATOM 1699 N N . GLY A 1 225 ? -21.594 -29.312 10.461 1 82.12 225 GLY A N 1
ATOM 1700 C CA . GLY A 1 225 ? -21.094 -29.828 9.203 1 82.12 225 GLY A CA 1
ATOM 1701 C C . GLY A 1 225 ? -21.359 -28.906 8.023 1 82.12 225 GLY A C 1
ATOM 1702 O O . GLY A 1 225 ? -21.234 -29.312 6.871 1 82.12 225 GLY A O 1
ATOM 1703 N N . GLU A 1 226 ? -21.812 -27.797 8.344 1 91.06 226 GLU A N 1
ATOM 1704 C CA . GLU A 1 226 ? -22.188 -26.844 7.301 1 91.06 226 GLU A CA 1
ATOM 1705 C C . GLU A 1 226 ? -20.969 -26.141 6.723 1 91.06 226 GLU A C 1
ATOM 1707 O O . GLU A 1 226 ? -20.062 -25.766 7.465 1 91.06 226 GLU A O 1
ATOM 1712 N N . GLN A 1 227 ? -20.906 -26.109 5.363 1 94.62 227 GLN A N 1
ATOM 1713 C CA . GLN A 1 227 ? -19.844 -25.422 4.652 1 94.62 227 GLN A CA 1
ATOM 1714 C C . GLN A 1 227 ? -20.203 -23.953 4.402 1 94.62 227 GLN A C 1
ATOM 1716 O O . GLN A 1 227 ? -21.281 -23.656 3.873 1 94.62 227 GLN A O 1
ATOM 1721 N N . LYS A 1 228 ? -19.359 -23.062 4.812 1 93.5 228 LYS A N 1
ATOM 1722 C CA . LYS A 1 228 ? -19.656 -21.625 4.727 1 93.5 228 LYS A CA 1
ATOM 1723 C C . LYS A 1 228 ? -18.922 -20.984 3.553 1 93.5 228 LYS A C 1
ATOM 1725 O O . LYS A 1 228 ? -17.703 -21.094 3.447 1 93.5 228 LYS A O 1
ATOM 1730 N N . THR A 1 229 ? -19.703 -20.266 2.729 1 95.31 229 THR A N 1
ATOM 1731 C CA . THR A 1 229 ? -19.156 -19.703 1.502 1 95.31 229 THR A CA 1
ATOM 1732 C C . THR A 1 229 ? -18.75 -18.25 1.706 1 95.31 229 THR A C 1
ATOM 1734 O O . THR A 1 229 ? -18.031 -17.672 0.879 1 95.31 229 THR A O 1
ATOM 1737 N N . LYS A 1 230 ? -19.094 -17.578 2.818 1 93.5 230 LYS A N 1
ATOM 1738 C CA . LYS A 1 230 ? -18.969 -16.141 3.025 1 93.5 230 LYS A CA 1
ATOM 1739 C C . LYS A 1 230 ? -17.516 -15.695 2.975 1 93.5 230 LYS A C 1
ATOM 1741 O O . LYS A 1 230 ? -17.188 -14.672 2.367 1 93.5 230 LYS A O 1
ATOM 1746 N N . PRO A 1 231 ? -16.609 -16.438 3.631 1 93.06 231 PRO A N 1
ATOM 1747 C CA . PRO A 1 231 ? -15.203 -16.016 3.547 1 93.06 231 PRO A CA 1
ATOM 1748 C C . PRO A 1 231 ? -14.703 -15.922 2.109 1 93.06 231 PRO A C 1
ATOM 1750 O O . PRO A 1 231 ? -14.016 -14.953 1.757 1 93.06 231 PRO A O 1
ATOM 1753 N N . THR A 1 232 ? -15.055 -16.875 1.308 1 95.56 232 THR A N 1
ATOM 1754 C CA . THR A 1 232 ? -14.656 -16.859 -0.096 1 95.56 232 THR A CA 1
ATOM 1755 C C . THR A 1 232 ? -15.328 -15.711 -0.844 1 95.56 232 THR A C 1
ATOM 1757 O O . THR A 1 232 ? -14.688 -15.031 -1.643 1 95.56 232 THR A O 1
ATOM 1760 N N . GLN A 1 233 ? -16.578 -15.5 -0.586 1 95.62 233 GLN A N 1
ATOM 1761 C CA . GLN A 1 233 ? -17.297 -14.406 -1.214 1 95.62 233 GLN A CA 1
ATOM 1762 C C . GLN A 1 233 ? -16.656 -13.055 -0.892 1 95.62 233 GLN A C 1
ATOM 1764 O O . GLN A 1 233 ? -16.484 -12.219 -1.776 1 95.62 233 GLN A O 1
ATOM 1769 N N . HIS A 1 234 ? -16.25 -12.93 0.345 1 93.25 234 HIS A N 1
ATOM 1770 C CA . HIS A 1 234 ? -15.625 -11.688 0.771 1 93.25 234 HIS A CA 1
ATOM 1771 C C . HIS A 1 234 ? -14.25 -11.516 0.131 1 93.25 234 HIS A C 1
ATOM 1773 O O . HIS A 1 234 ? -13.875 -10.414 -0.271 1 93.25 234 HIS A O 1
ATOM 1779 N N . SER A 1 235 ? -13.57 -12.547 0.107 1 94.12 235 SER A N 1
ATOM 1780 C CA . SER A 1 235 ? -12.234 -12.516 -0.491 1 94.12 235 SER A CA 1
ATOM 1781 C C . SER A 1 235 ? -12.305 -12.133 -1.966 1 94.12 235 SER A C 1
ATOM 1783 O O . SER A 1 235 ? -11.516 -11.312 -2.434 1 94.12 235 SER A O 1
ATOM 1785 N N . VAL A 1 236 ? -13.227 -12.68 -2.701 1 96.25 236 VAL A N 1
ATOM 1786 C CA . VAL A 1 236 ? -13.383 -12.414 -4.125 1 96.25 236 VAL A CA 1
ATOM 1787 C C . VAL A 1 236 ? -13.852 -10.969 -4.332 1 96.25 236 VAL A C 1
ATOM 1789 O O . VAL A 1 236 ? -13.414 -10.297 -5.262 1 96.25 236 VAL A O 1
ATOM 1792 N N . ARG A 1 237 ? -14.703 -10.516 -3.475 1 93.44 237 ARG A N 1
ATOM 1793 C CA . ARG A 1 237 ? -15.141 -9.125 -3.545 1 93.44 237 ARG A CA 1
ATOM 1794 C C . ARG A 1 237 ? -13.961 -8.172 -3.373 1 93.44 237 ARG A C 1
ATOM 1796 O O . ARG A 1 237 ? -13.859 -7.168 -4.082 1 93.44 237 ARG A O 1
ATOM 1803 N N . GLY A 1 238 ? -13.141 -8.477 -2.436 1 90.75 238 GLY A N 1
ATOM 1804 C CA . GLY A 1 238 ? -11.93 -7.688 -2.252 1 90.75 238 GLY A CA 1
ATOM 1805 C C . GLY A 1 238 ? -11.031 -7.68 -3.473 1 90.75 238 GLY A C 1
ATOM 1806 O O . GLY A 1 238 ? -10.531 -6.625 -3.881 1 90.75 238 GLY A O 1
ATOM 1807 N N . LEU A 1 239 ? -10.859 -8.844 -3.963 1 93.12 239 LEU A N 1
ATOM 1808 C CA . LEU A 1 239 ? -10.031 -8.992 -5.152 1 93.12 239 LEU A CA 1
ATOM 1809 C C . LEU A 1 239 ? -10.602 -8.188 -6.32 1 93.12 239 LEU A C 1
ATOM 1811 O O . LEU A 1 239 ? -9.867 -7.496 -7.02 1 93.12 239 LEU A O 1
ATOM 1815 N N . ARG A 1 240 ? -11.875 -8.227 -6.551 1 92.94 240 ARG A N 1
ATOM 1816 C CA . ARG A 1 240 ? -12.555 -7.492 -7.613 1 92.94 240 ARG A CA 1
ATOM 1817 C C . ARG A 1 240 ? -12.43 -5.988 -7.41 1 92.94 240 ARG A C 1
ATOM 1819 O O . ARG A 1 240 ? -12.25 -5.238 -8.375 1 92.94 240 ARG A O 1
ATOM 1826 N N . GLY A 1 241 ? -12.508 -5.664 -6.172 1 89.75 241 GLY A N 1
ATOM 1827 C CA . GLY A 1 241 ? -12.344 -4.254 -5.844 1 89.75 241 GLY A CA 1
ATOM 1828 C C . GLY A 1 241 ? -10.969 -3.717 -6.203 1 89.75 241 GLY A C 1
ATOM 1829 O O . GLY A 1 241 ? -10.805 -2.514 -6.406 1 89.75 241 GLY A O 1
ATOM 1830 N N . LEU A 1 242 ? -10.062 -4.602 -6.316 1 88 242 LEU A N 1
ATOM 1831 C CA . LEU A 1 242 ? -8.688 -4.215 -6.645 1 88 242 LEU A CA 1
ATOM 1832 C C . LEU A 1 242 ? -8.406 -4.43 -8.125 1 88 242 LEU A C 1
ATOM 1834 O O . LEU A 1 242 ? -7.258 -4.332 -8.562 1 88 242 LEU A O 1
ATOM 1838 N N . GLY A 1 243 ? -9.406 -4.859 -8.898 1 88.25 243 GLY A N 1
ATOM 1839 C CA . GLY A 1 243 ? -9.305 -4.93 -10.352 1 88.25 243 GLY A CA 1
ATOM 1840 C C . GLY A 1 243 ? -8.914 -6.305 -10.852 1 88.25 243 GLY A C 1
ATOM 1841 O O . GLY A 1 243 ? -8.516 -6.461 -12.016 1 88.25 243 GLY A O 1
ATOM 1842 N N . LEU A 1 244 ? -8.969 -7.262 -9.984 1 94.56 244 LEU A N 1
ATOM 1843 C CA . LEU A 1 244 ? -8.648 -8.633 -10.375 1 94.56 244 LEU A CA 1
ATOM 1844 C C . LEU A 1 244 ? -9.859 -9.547 -10.195 1 94.56 244 LEU A C 1
ATOM 1846 O O . LEU A 1 244 ? -10.578 -9.43 -9.203 1 94.56 244 LEU A O 1
ATOM 1850 N N . MET A 1 245 ? -10.086 -10.328 -11.195 1 96 245 MET A N 1
ATOM 1851 C CA . MET A 1 245 ? -11.18 -11.297 -11.156 1 96 245 MET A CA 1
ATOM 1852 C C . MET A 1 245 ? -10.648 -12.719 -11.312 1 96 245 MET A C 1
ATOM 1854 O O . MET A 1 245 ? -9.922 -13.016 -12.266 1 96 245 MET A O 1
ATOM 1858 N N . PRO A 1 246 ? -11.031 -13.531 -10.414 1 97.88 246 PRO A N 1
ATOM 1859 C CA . PRO A 1 246 ? -10.547 -14.906 -10.555 1 97.88 246 PRO A CA 1
ATOM 1860 C C . PRO A 1 246 ? -11.195 -15.648 -11.719 1 97.88 246 PRO A C 1
ATOM 1862 O O . PRO A 1 246 ? -12.398 -15.5 -11.953 1 97.88 246 PRO A O 1
ATOM 1865 N N . ASP A 1 247 ? -10.398 -16.375 -12.453 1 98.31 247 ASP A N 1
ATOM 1866 C CA . ASP A 1 247 ? -10.898 -17.281 -13.469 1 98.31 247 ASP A CA 1
ATOM 1867 C C . ASP A 1 247 ? -11.258 -18.641 -12.867 1 98.31 247 ASP A C 1
ATOM 1869 O O . ASP A 1 247 ? -12.164 -19.328 -13.352 1 98.31 247 ASP A O 1
ATOM 1873 N N . ILE A 1 248 ? -10.477 -18.984 -11.914 1 98.56 248 ILE A N 1
ATOM 1874 C CA . ILE A 1 248 ? -10.641 -20.266 -11.227 1 98.56 248 ILE A CA 1
ATOM 1875 C C . ILE A 1 248 ? -10.625 -20.047 -9.719 1 98.56 248 ILE A C 1
ATOM 1877 O O . ILE A 1 248 ? -9.82 -19.266 -9.211 1 98.56 248 ILE A O 1
ATOM 1881 N N . LEU A 1 249 ? -11.555 -20.688 -9.031 1 98.06 249 LEU A N 1
ATOM 1882 C CA . LEU A 1 249 ? -11.555 -20.703 -7.574 1 98.06 249 LEU A CA 1
ATOM 1883 C C . LEU A 1 249 ? -11.07 -22.062 -7.051 1 98.06 249 LEU A C 1
ATOM 1885 O O . LEU A 1 249 ? -11.633 -23.094 -7.395 1 98.06 249 LEU A O 1
ATOM 1889 N N . ALA A 1 250 ? -10.016 -22.031 -6.359 1 98 250 ALA A N 1
ATOM 1890 C CA . ALA A 1 250 ? -9.531 -23.219 -5.66 1 98 250 ALA A CA 1
ATOM 1891 C C . ALA A 1 250 ? -9.922 -23.188 -4.188 1 98 250 ALA A C 1
ATOM 1893 O O . ALA A 1 250 ? -9.273 -22.5 -3.385 1 98 250 ALA A O 1
ATOM 1894 N N . CYS A 1 251 ? -10.914 -23.969 -3.826 1 97.19 251 CYS A N 1
ATOM 1895 C CA . CYS A 1 251 ? -11.492 -23.891 -2.492 1 97.19 251 CYS A CA 1
ATOM 1896 C C . CYS A 1 251 ? -10.898 -24.969 -1.577 1 97.19 251 CYS A C 1
ATOM 1898 O O . CYS A 1 251 ? -11.047 -26.156 -1.833 1 97.19 251 CYS A O 1
ATOM 1900 N N . ARG A 1 252 ? -10.289 -24.484 -0.588 1 95.5 252 ARG A N 1
ATOM 1901 C CA . ARG A 1 252 ? -9.758 -25.375 0.442 1 95.5 252 ARG A CA 1
ATOM 1902 C C . ARG A 1 252 ? -10.828 -25.703 1.478 1 95.5 252 ARG A C 1
ATOM 1904 O O . ARG A 1 252 ? -11.539 -24.828 1.954 1 95.5 252 ARG A O 1
ATOM 1911 N N . SER A 1 253 ? -10.953 -27 1.808 1 93.88 253 SER A N 1
ATOM 1912 C CA . SER A 1 253 ? -11.898 -27.453 2.818 1 93.88 253 SER A CA 1
ATOM 1913 C C . SER A 1 253 ? -11.445 -28.766 3.439 1 93.88 253 SER A C 1
ATOM 1915 O O . SER A 1 253 ? -10.562 -29.453 2.906 1 93.88 253 SER A O 1
ATOM 1917 N N . THR A 1 254 ? -12.016 -29.078 4.547 1 91.25 254 THR A N 1
ATOM 1918 C CA . THR A 1 254 ? -11.695 -30.344 5.203 1 91.25 254 THR A CA 1
ATOM 1919 C C . THR A 1 254 ? -12.375 -31.516 4.496 1 91.25 254 THR A C 1
ATOM 1921 O O . THR A 1 254 ? -11.844 -32.625 4.469 1 91.25 254 THR A O 1
ATOM 1924 N N . GLN A 1 255 ? -13.547 -31.281 3.906 1 91.88 255 GLN A N 1
ATOM 1925 C CA . GLN A 1 255 ? -14.344 -32.281 3.191 1 91.88 255 GLN A CA 1
ATOM 1926 C C . GLN A 1 255 ? -14.68 -31.797 1.782 1 91.88 255 GLN A C 1
ATOM 1928 O O . GLN A 1 255 ? -14.625 -30.594 1.496 1 91.88 255 GLN A O 1
ATOM 1933 N N . PRO A 1 256 ? -14.977 -32.75 0.945 1 94.62 256 PRO A N 1
ATOM 1934 C CA . PRO A 1 256 ? -15.359 -32.344 -0.408 1 94.62 256 PRO A CA 1
ATOM 1935 C C . PRO A 1 256 ? -16.516 -31.344 -0.418 1 94.62 256 PRO A C 1
ATOM 1937 O O . PRO A 1 256 ? -17.453 -31.469 0.381 1 94.62 256 PRO A O 1
ATOM 1940 N N . LEU A 1 257 ? -16.516 -30.453 -1.323 1 96.19 257 LEU A N 1
ATOM 1941 C CA . LEU A 1 257 ? -17.562 -29.438 -1.416 1 96.19 257 LEU A CA 1
ATOM 1942 C C . LEU A 1 257 ? -18.891 -30.047 -1.864 1 96.19 257 LEU A C 1
ATOM 1944 O O . LEU A 1 257 ? -18.906 -30.906 -2.746 1 96.19 257 LEU A O 1
ATOM 1948 N N . GLU A 1 258 ? -19.859 -29.594 -1.29 1 95.5 258 GLU A N 1
ATOM 1949 C CA . GLU A 1 258 ? -21.203 -29.953 -1.73 1 95.5 258 GLU A CA 1
ATOM 1950 C C . GLU A 1 258 ? -21.578 -29.219 -3.008 1 95.5 258 GLU A C 1
ATOM 1952 O O . GLU A 1 258 ? -21.125 -28.109 -3.25 1 95.5 258 GLU A O 1
ATOM 1957 N N . GLU A 1 259 ? -22.453 -29.859 -3.725 1 95.19 259 GLU A N 1
ATOM 1958 C CA . GLU A 1 259 ? -22.859 -29.281 -5 1 95.19 259 GLU A CA 1
ATOM 1959 C C . GLU A 1 259 ? -23.516 -27.922 -4.805 1 95.19 259 GLU A C 1
ATOM 1961 O O . GLU A 1 259 ? -23.297 -27 -5.586 1 95.19 259 GLU A O 1
ATOM 1966 N N . ASN A 1 260 ? -24.328 -27.828 -3.809 1 95.25 260 ASN A N 1
ATOM 1967 C CA . ASN A 1 260 ? -25.016 -26.578 -3.543 1 95.25 260 ASN A CA 1
ATOM 1968 C C . ASN A 1 260 ? -24.031 -25.469 -3.176 1 95.25 260 ASN A C 1
ATOM 1970 O O . ASN A 1 260 ? -24.25 -24.297 -3.496 1 95.25 260 ASN A O 1
ATOM 1974 N N . VAL A 1 261 ? -23.016 -25.828 -2.469 1 96.75 261 VAL A N 1
ATOM 1975 C CA . VAL A 1 261 ? -21.984 -24.875 -2.074 1 96.75 261 VAL A CA 1
ATOM 1976 C C . VAL A 1 261 ? -21.25 -24.359 -3.311 1 96.75 261 VAL A C 1
ATOM 1978 O O . VAL A 1 261 ? -21 -23.156 -3.441 1 96.75 261 VAL A O 1
ATOM 1981 N N . LYS A 1 262 ? -20.953 -25.234 -4.195 1 97.12 262 LYS A N 1
ATOM 1982 C CA . LYS A 1 262 ? -20.312 -24.859 -5.445 1 97.12 262 LYS A CA 1
ATOM 1983 C C . LYS A 1 262 ? -21.188 -23.906 -6.258 1 97.12 262 LYS A C 1
ATOM 1985 O O . LYS A 1 262 ? -20.703 -22.922 -6.812 1 97.12 262 LYS A O 1
ATOM 1990 N N . LEU A 1 263 ? -22.453 -24.219 -6.348 1 97.5 263 LEU A N 1
ATOM 1991 C CA . LEU A 1 263 ? -23.406 -23.391 -7.086 1 97.5 263 LEU A CA 1
ATOM 1992 C C . LEU A 1 263 ? -23.484 -21.984 -6.477 1 97.5 263 LEU A C 1
ATOM 1994 O O . LEU A 1 263 ? -23.516 -20.984 -7.203 1 97.5 263 LEU A O 1
ATOM 1998 N N . LYS A 1 264 ? -23.562 -21.984 -5.195 1 97.25 264 LYS A N 1
ATOM 1999 C CA . LYS A 1 264 ? -23.625 -20.703 -4.488 1 97.25 264 LYS A CA 1
ATOM 2000 C C . LYS A 1 264 ? -22.375 -19.875 -4.746 1 97.25 264 LYS A C 1
ATOM 2002 O O . LYS A 1 264 ? -22.453 -18.672 -4.996 1 97.25 264 LYS A O 1
ATOM 2007 N N . LEU A 1 265 ? -21.234 -20.516 -4.664 1 97.94 265 LEU A N 1
ATOM 2008 C CA . LEU A 1 265 ? -19.969 -19.828 -4.934 1 97.94 265 LEU A CA 1
ATOM 2009 C C . LEU A 1 265 ? -19.938 -19.312 -6.367 1 97.94 265 LEU A C 1
ATOM 2011 O O . LEU A 1 265 ? -19.469 -18.188 -6.613 1 97.94 265 LEU A O 1
ATOM 2015 N N . SER A 1 266 ? -20.406 -20.125 -7.27 1 98 266 SER A N 1
ATOM 2016 C CA . SER A 1 266 ? -20.438 -19.719 -8.672 1 98 266 SER A CA 1
ATOM 2017 C C . SER A 1 266 ? -21.266 -18.453 -8.859 1 98 266 SER A C 1
ATOM 2019 O O . SER A 1 266 ? -20.844 -17.531 -9.539 1 98 266 SER A O 1
ATOM 2021 N N . GLN A 1 267 ? -22.359 -18.359 -8.25 1 97.12 267 GLN A N 1
ATOM 2022 C CA . GLN A 1 267 ? -23.281 -17.234 -8.391 1 97.12 267 GLN A CA 1
ATOM 2023 C C . GLN A 1 267 ? -22.719 -15.969 -7.766 1 97.12 267 GLN A C 1
ATOM 2025 O O . GLN A 1 267 ? -22.75 -14.898 -8.383 1 97.12 267 GLN A O 1
ATOM 2030 N N . PHE A 1 268 ? -22.188 -16.094 -6.625 1 96.25 268 PHE A N 1
ATOM 2031 C CA . PHE A 1 268 ? -21.75 -14.914 -5.883 1 96.25 268 PHE A CA 1
ATOM 2032 C C . PHE A 1 268 ? -20.406 -14.422 -6.387 1 96.25 268 PHE A C 1
ATOM 2034 O O . PHE A 1 268 ? -20.125 -13.219 -6.363 1 96.25 268 PHE A O 1
ATOM 2041 N N . CYS A 1 269 ? -19.578 -15.344 -6.812 1 97.25 269 CYS A N 1
ATOM 2042 C CA . CYS A 1 269 ? -18.219 -14.969 -7.203 1 97.25 269 CYS A CA 1
ATOM 2043 C C . CYS A 1 269 ? -18.109 -14.812 -8.719 1 97.25 269 CYS A C 1
ATOM 2045 O O . CYS A 1 269 ? -17.078 -14.359 -9.227 1 97.25 269 CYS A O 1
ATOM 2047 N N . GLN A 1 270 ? -19.156 -15.195 -9.461 1 96.5 270 GLN A N 1
ATOM 2048 C CA . GLN A 1 270 ? -19.219 -15.086 -10.914 1 96.5 270 GLN A CA 1
ATOM 2049 C C . GLN A 1 270 ? -18.094 -15.891 -11.57 1 96.5 270 GLN A C 1
ATOM 2051 O O . GLN A 1 270 ? -17.375 -15.375 -12.43 1 96.5 270 GLN A O 1
ATOM 2056 N N . VAL A 1 271 ? -17.875 -17.062 -11.109 1 98 271 VAL A N 1
ATOM 2057 C CA . VAL A 1 271 ? -16.984 -18.078 -11.664 1 98 271 VAL A CA 1
ATOM 2058 C C . VAL A 1 271 ? -17.797 -19.312 -12.039 1 98 271 VAL A C 1
ATOM 2060 O O . VAL A 1 271 ? -18.594 -19.812 -11.234 1 98 271 VAL A O 1
ATOM 2063 N N . PRO A 1 272 ? -17.672 -19.766 -13.273 1 97.56 272 PRO A N 1
ATOM 2064 C CA . PRO A 1 272 ? -18.453 -20.953 -13.648 1 97.56 272 PRO A CA 1
ATOM 2065 C C . PRO A 1 272 ? -18.188 -22.141 -12.727 1 97.56 272 PRO A C 1
ATOM 2067 O O . PRO A 1 272 ? -17.062 -22.312 -12.242 1 97.56 272 PRO A O 1
ATOM 2070 N N . VAL A 1 273 ? -19.172 -22.953 -12.562 1 97.38 273 VAL A N 1
ATOM 2071 C CA . VAL A 1 273 ? -19.094 -24.109 -11.664 1 97.38 273 VAL A CA 1
ATOM 2072 C C . VAL A 1 273 ? -17.922 -25 -12.062 1 97.38 273 VAL A C 1
ATOM 2074 O O . VAL A 1 273 ? -17.234 -25.547 -11.203 1 97.38 273 VAL A O 1
ATOM 2077 N N . SER A 1 274 ? -17.672 -25.156 -13.359 1 96.19 274 SER A N 1
ATOM 2078 C CA . SER A 1 274 ? -16.594 -26 -13.867 1 96.19 274 SER A CA 1
ATOM 2079 C C . SER A 1 274 ? -15.234 -25.453 -13.469 1 96.19 274 SER A C 1
ATOM 2081 O O . SER A 1 274 ? -14.234 -26.172 -13.523 1 96.19 274 SER A O 1
ATOM 2083 N N . ASN A 1 275 ? -15.195 -24.156 -13.117 1 98.31 275 ASN A N 1
ATOM 2084 C CA . ASN A 1 275 ? -13.93 -23.516 -12.758 1 98.31 275 ASN A CA 1
ATOM 2085 C C . ASN A 1 275 ? -13.773 -23.406 -11.242 1 98.31 275 ASN A C 1
ATOM 2087 O O . ASN A 1 275 ? -12.891 -22.703 -10.758 1 98.31 275 ASN A O 1
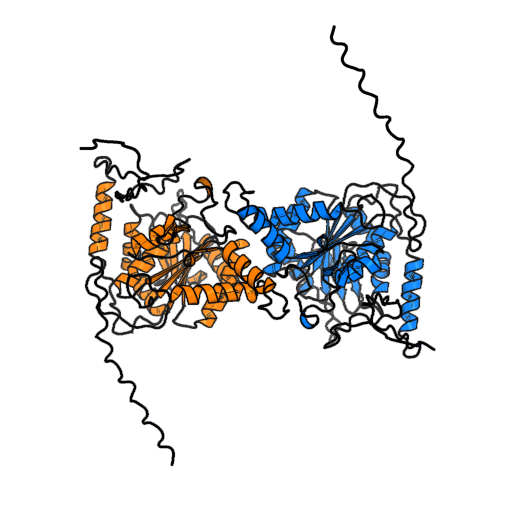ATOM 2091 N N . ILE A 1 276 ? -14.672 -24.031 -10.516 1 98.31 276 ILE A N 1
ATOM 2092 C CA . ILE A 1 276 ? -14.531 -24.141 -9.062 1 98.31 276 ILE A CA 1
ATOM 2093 C C . ILE A 1 276 ? -13.969 -25.5 -8.695 1 98.31 276 ILE A C 1
ATOM 2095 O O . ILE A 1 276 ? -14.641 -26.531 -8.867 1 98.31 276 ILE A O 1
ATOM 2099 N N . VAL A 1 277 ? -12.75 -25.484 -8.242 1 97.94 277 VAL A N 1
ATOM 2100 C CA . VAL A 1 277 ? -12.078 -26.734 -7.895 1 97.94 277 VAL A CA 1
ATOM 2101 C C . VAL A 1 277 ? -11.938 -26.844 -6.375 1 97.94 277 VAL A C 1
ATOM 2103 O O . VAL A 1 277 ? -11.703 -25.844 -5.695 1 97.94 277 VAL A O 1
ATOM 2106 N N . ASN A 1 278 ? -12.109 -28.016 -5.918 1 97.38 278 ASN A N 1
ATOM 2107 C CA . ASN A 1 278 ? -12.039 -28.266 -4.484 1 97.38 278 ASN A CA 1
ATOM 2108 C C . ASN A 1 278 ? -10.727 -28.953 -4.102 1 97.38 278 ASN A C 1
ATOM 2110 O O . ASN A 1 278 ? -10.383 -30 -4.656 1 97.38 278 ASN A O 1
ATOM 2114 N N . LEU A 1 279 ? -10.055 -28.344 -3.248 1 96.25 279 LEU A N 1
ATOM 2115 C CA . LEU A 1 279 ? -8.844 -28.906 -2.66 1 96.25 279 LEU A CA 1
ATOM 2116 C C . LEU A 1 279 ? -9.086 -29.328 -1.212 1 96.25 279 LEU A C 1
ATOM 2118 O O . LEU A 1 279 ? -8.648 -28.641 -0.284 1 96.25 279 LEU A O 1
ATOM 2122 N N . HIS A 1 280 ? -9.734 -30.406 -1.051 1 94.19 280 HIS A N 1
ATOM 2123 C CA . HIS A 1 280 ? -10.008 -30.906 0.293 1 94.19 280 HIS A CA 1
ATOM 2124 C C . HIS A 1 280 ? -8.789 -31.625 0.874 1 94.19 280 HIS A C 1
ATOM 2126 O O . HIS A 1 280 ? -7.809 -31.859 0.168 1 94.19 280 HIS A O 1
ATOM 2132 N N . ASP A 1 281 ? -8.898 -31.953 2.109 1 91.06 281 ASP A N 1
ATOM 2133 C CA . ASP A 1 281 ? -7.777 -32.562 2.811 1 91.06 281 ASP A CA 1
ATOM 2134 C C . ASP A 1 281 ? -7.391 -33.906 2.16 1 91.06 281 ASP A C 1
ATOM 2136 O O . ASP A 1 281 ? -8.258 -34.688 1.76 1 91.06 281 ASP A O 1
ATOM 2140 N N . VAL A 1 282 ? -6.098 -34.125 2.008 1 90 282 VAL A N 1
ATOM 2141 C CA . VAL A 1 282 ? -5.531 -35.375 1.473 1 90 282 VAL A CA 1
ATOM 2142 C C . VAL A 1 282 ? -4.465 -35.906 2.424 1 90 282 VAL A C 1
ATOM 2144 O O . VAL A 1 282 ? -4.043 -35.188 3.348 1 90 282 VAL A O 1
ATOM 2147 N N . THR A 1 283 ? -4.031 -37.094 2.219 1 85.06 283 THR A N 1
ATOM 2148 C CA . THR A 1 283 ? -3.074 -37.75 3.102 1 85.06 283 THR A CA 1
ATOM 2149 C C . THR A 1 283 ? -1.679 -37.156 2.918 1 85.06 283 THR A C 1
ATOM 2151 O O . THR A 1 283 ? -0.908 -37.062 3.875 1 85.06 283 THR A O 1
ATOM 2154 N N . ASN A 1 284 ? -1.379 -36.812 1.713 1 85.25 284 ASN A N 1
ATOM 2155 C CA . ASN A 1 284 ? -0.117 -36.125 1.412 1 85.25 284 ASN A CA 1
ATOM 2156 C C . ASN A 1 284 ? -0.255 -35.188 0.225 1 85.25 284 ASN A C 1
ATOM 2158 O O . ASN A 1 284 ? -1.192 -35.312 -0.565 1 85.25 284 ASN A O 1
ATOM 2162 N N . ILE A 1 285 ? 0.675 -34.312 0.037 1 86.31 285 ILE A N 1
ATOM 2163 C CA . ILE A 1 285 ? 0.55 -33.156 -0.88 1 86.31 285 ILE A CA 1
ATOM 2164 C C . ILE A 1 285 ? 0.657 -33.656 -2.322 1 86.31 285 ILE A C 1
ATOM 2166 O O . ILE A 1 285 ? 0.25 -32.969 -3.254 1 86.31 285 ILE A O 1
ATOM 2170 N N . TRP A 1 286 ? 1.172 -34.875 -2.514 1 89.31 286 TRP A N 1
ATOM 2171 C CA . TRP A 1 286 ? 1.382 -35.375 -3.859 1 89.31 286 TRP A CA 1
ATOM 2172 C C . TRP A 1 286 ? 0.053 -35.75 -4.52 1 89.31 286 TRP A C 1
ATOM 2174 O O . TRP A 1 286 ? -0.008 -35.938 -5.734 1 89.31 286 TRP A O 1
ATOM 2184 N N . HIS A 1 287 ? -0.958 -35.75 -3.723 1 93.31 287 HIS A N 1
ATOM 2185 C CA . HIS A 1 287 ? -2.277 -36.062 -4.262 1 93.31 287 HIS A CA 1
ATOM 2186 C C . HIS A 1 287 ? -2.936 -34.812 -4.852 1 93.31 287 HIS A C 1
ATOM 2188 O O . HIS A 1 287 ? -3.924 -34.906 -5.582 1 93.31 287 HIS A O 1
ATOM 2194 N N . ILE A 1 288 ? -2.418 -33.688 -4.633 1 94.25 288 ILE A N 1
ATOM 2195 C CA . ILE A 1 288 ? -3.084 -32.438 -5.004 1 94.25 288 ILE A CA 1
ATOM 2196 C C . ILE A 1 288 ? -3.127 -32.312 -6.527 1 94.25 288 ILE A C 1
ATOM 2198 O O . ILE A 1 288 ? -4.164 -31.969 -7.098 1 94.25 288 ILE A O 1
ATOM 2202 N N . PRO A 1 289 ? -2.018 -32.594 -7.277 1 95.56 289 PRO A N 1
ATOM 2203 C CA . PRO A 1 289 ? -2.121 -32.531 -8.734 1 95.56 289 PRO A CA 1
ATOM 2204 C C . PRO A 1 289 ? -3.184 -33.5 -9.273 1 95.56 289 PRO A C 1
ATOM 2206 O O . PRO A 1 289 ? -3.865 -33.188 -10.258 1 95.56 289 PRO A O 1
ATOM 2209 N N . LEU A 1 290 ? -3.307 -34.656 -8.648 1 95.31 290 LEU A N 1
ATOM 2210 C CA . LEU A 1 290 ? -4.293 -35.625 -9.07 1 95.31 290 LEU A CA 1
ATOM 2211 C C . LEU A 1 290 ? -5.711 -35.125 -8.812 1 95.31 290 LEU A C 1
ATOM 2213 O O . LEU A 1 290 ? -6.605 -35.344 -9.641 1 95.31 290 LEU A O 1
ATOM 2217 N N . LEU A 1 291 ? -5.887 -34.5 -7.66 1 95.19 291 LEU A N 1
ATOM 2218 C CA . LEU A 1 291 ? -7.176 -33.875 -7.336 1 95.19 291 LEU A CA 1
ATOM 2219 C C . LEU A 1 291 ? -7.566 -32.844 -8.383 1 95.19 291 LEU A C 1
ATOM 2221 O O . LEU A 1 291 ? -8.727 -32.781 -8.797 1 95.19 291 LEU A O 1
ATOM 2225 N N . LEU A 1 292 ? -6.633 -32.062 -8.805 1 97.06 292 LEU A N 1
ATOM 2226 C CA . LEU A 1 292 ? -6.859 -31.062 -9.828 1 97.06 292 LEU A CA 1
ATOM 2227 C C . LEU A 1 292 ? -7.199 -31.703 -11.164 1 97.06 292 LEU A C 1
ATOM 2229 O O . LEU A 1 292 ? -8.133 -31.281 -11.844 1 97.06 292 LEU A O 1
ATOM 2233 N N . ARG A 1 293 ? -6.441 -32.688 -11.555 1 95.5 293 ARG A N 1
ATOM 2234 C CA . ARG A 1 293 ? -6.672 -33.438 -12.805 1 95.5 293 ARG A CA 1
ATOM 2235 C C . ARG A 1 293 ? -8.07 -34.031 -12.836 1 95.5 293 ARG A C 1
ATOM 2237 O O . ARG A 1 293 ? -8.797 -33.875 -13.82 1 95.5 293 ARG A O 1
ATOM 2244 N N . ASP A 1 294 ? -8.414 -34.656 -11.75 1 95.5 294 ASP A N 1
ATOM 2245 C CA . ASP A 1 294 ? -9.688 -35.375 -11.68 1 95.5 294 ASP A CA 1
ATOM 2246 C C . ASP A 1 294 ? -10.867 -34.406 -11.789 1 95.5 294 ASP A C 1
ATOM 2248 O O . ASP A 1 294 ? -11.953 -34.812 -12.227 1 95.5 294 ASP A O 1
ATOM 2252 N N . GLN A 1 295 ? -10.641 -33.219 -11.445 1 96.31 295 GLN A N 1
ATOM 2253 C CA . GLN A 1 295 ? -11.688 -32.188 -11.516 1 96.31 295 GLN A CA 1
ATOM 2254 C C . GLN A 1 295 ? -11.555 -31.359 -12.789 1 96.31 295 GLN A C 1
ATOM 2256 O O . GLN A 1 295 ? -12.203 -30.328 -12.93 1 96.31 295 GLN A O 1
ATOM 2261 N N . ARG A 1 296 ? -10.633 -31.703 -13.672 1 95.38 296 ARG A N 1
ATOM 2262 C CA . ARG A 1 296 ? -10.43 -31.141 -14.992 1 95.38 296 ARG A CA 1
ATOM 2263 C C . ARG A 1 296 ? -9.984 -29.672 -14.898 1 95.38 296 ARG A C 1
ATOM 2265 O O . ARG A 1 296 ? -10.406 -28.844 -15.688 1 95.38 296 ARG A O 1
ATOM 2272 N N . ALA A 1 297 ? -9.234 -29.406 -13.906 1 96.75 297 ALA A N 1
ATOM 2273 C CA . ALA A 1 297 ? -8.695 -28.062 -13.742 1 96.75 297 ALA A CA 1
ATOM 2274 C C . ALA A 1 297 ? -7.816 -27.672 -14.922 1 96.75 297 ALA A C 1
ATOM 2276 O O . ALA A 1 297 ? -7.785 -26.5 -15.32 1 96.75 297 ALA A O 1
ATOM 2277 N N . HIS A 1 298 ? -7.043 -28.656 -15.492 1 95.44 298 HIS A N 1
ATOM 2278 C CA . HIS A 1 298 ? -6.184 -28.391 -16.641 1 95.44 298 HIS A CA 1
ATOM 2279 C C . HIS A 1 298 ? -6.992 -27.875 -17.828 1 95.44 298 HIS A C 1
ATOM 2281 O O . HIS A 1 298 ? -6.562 -26.953 -18.516 1 95.44 298 HIS A O 1
ATOM 2287 N N . GLU A 1 299 ? -8.141 -28.406 -18.016 1 94.88 299 GLU A N 1
ATOM 2288 C CA . GLU A 1 299 ? -8.984 -27.953 -19.109 1 94.88 299 GLU A CA 1
ATOM 2289 C C . GLU A 1 299 ? -9.422 -26.5 -18.922 1 94.88 299 GLU A C 1
ATOM 2291 O O . GLU A 1 299 ? -9.383 -25.703 -19.844 1 94.88 299 GLU A O 1
ATOM 2296 N N . ALA A 1 300 ? -9.836 -26.188 -17.703 1 96.25 300 ALA A N 1
ATOM 2297 C CA . ALA A 1 300 ? -10.266 -24.828 -17.391 1 96.25 300 ALA A CA 1
ATOM 2298 C C . ALA A 1 300 ? -9.133 -23.828 -17.609 1 96.25 300 ALA A C 1
ATOM 2300 O O . ALA A 1 300 ? -9.336 -22.781 -18.234 1 96.25 300 ALA A O 1
ATOM 2301 N N . ILE A 1 301 ? -7.973 -24.156 -17.156 1 97.38 301 ILE A N 1
ATOM 2302 C CA . ILE A 1 301 ? -6.82 -23.266 -17.266 1 97.38 301 ILE A CA 1
ATOM 2303 C C . ILE A 1 301 ? -6.43 -23.094 -18.734 1 97.38 301 ILE A C 1
ATOM 2305 O O . ILE A 1 301 ? -6.199 -21.984 -19.188 1 97.38 301 ILE A O 1
ATOM 2309 N N . LEU A 1 302 ? -6.348 -24.219 -19.484 1 95.44 302 LEU A N 1
ATOM 2310 C CA . LEU A 1 302 ? -5.961 -24.172 -20.891 1 95.44 302 LEU A CA 1
ATOM 2311 C C . LEU A 1 302 ? -6.965 -23.375 -21.703 1 95.44 302 LEU A C 1
ATOM 2313 O O . LEU A 1 302 ? -6.59 -22.672 -22.641 1 95.44 302 LEU A O 1
ATOM 2317 N N . LYS A 1 303 ? -8.234 -23.453 -21.328 1 94.81 303 LYS A N 1
ATOM 2318 C CA . LYS A 1 303 ? -9.266 -22.672 -22.016 1 94.81 303 LYS A CA 1
ATOM 2319 C C . LYS A 1 303 ? -9.07 -21.188 -21.766 1 94.81 303 LYS A C 1
ATOM 2321 O O . LYS A 1 303 ? -9.125 -20.391 -22.719 1 94.81 303 LYS A O 1
ATOM 2326 N N . VAL A 1 304 ? -8.805 -20.812 -20.547 1 96.31 304 VAL A N 1
ATOM 2327 C CA . VAL A 1 304 ? -8.602 -19.406 -20.203 1 96.31 304 VAL A CA 1
ATOM 2328 C C . VAL A 1 304 ? -7.371 -18.875 -20.938 1 96.31 304 VAL A C 1
ATOM 2330 O O . VAL A 1 304 ? -7.367 -17.734 -21.406 1 96.31 304 VAL A O 1
ATOM 2333 N N . LEU A 1 305 ? -6.359 -19.688 -21.078 1 96.19 305 LEU A N 1
ATOM 2334 C CA . LEU A 1 305 ? -5.09 -19.281 -21.656 1 96.19 305 LEU A CA 1
ATOM 2335 C C . LEU A 1 305 ? -5.117 -19.406 -23.172 1 96.19 305 LEU A C 1
ATOM 2337 O O . LEU A 1 305 ? -4.094 -19.219 -23.844 1 96.19 305 LEU A O 1
ATOM 2341 N N . GLY A 1 306 ? -6.199 -19.844 -23.734 1 91.5 306 GLY A N 1
ATOM 2342 C CA . GLY A 1 306 ? -6.316 -19.969 -25.188 1 91.5 306 GLY A CA 1
ATOM 2343 C C . GLY A 1 306 ? -5.469 -21.094 -25.75 1 91.5 306 GLY A C 1
ATOM 2344 O O . GLY A 1 306 ? -5.012 -21.016 -26.906 1 91.5 306 GLY A O 1
ATOM 2345 N N . LEU A 1 307 ? -5.207 -22.125 -24.953 1 89 307 LEU A N 1
ATOM 2346 C CA . LEU A 1 307 ? -4.328 -23.219 -25.375 1 89 307 LEU A CA 1
ATOM 2347 C C . LEU A 1 307 ? -5.117 -24.5 -25.578 1 89 307 LEU A C 1
ATOM 2349 O O . LEU A 1 307 ? -4.551 -25.531 -25.969 1 89 307 LEU A O 1
ATOM 2353 N N . TRP A 1 308 ? -6.363 -24.516 -25.281 1 78.62 308 TRP A N 1
ATOM 2354 C CA . TRP A 1 308 ? -7.188 -25.719 -25.344 1 78.62 308 TRP A CA 1
ATOM 2355 C C . TRP A 1 308 ? -7.227 -26.281 -26.766 1 78.62 308 TRP A C 1
ATOM 2357 O O . TRP A 1 308 ? -7.121 -27.484 -26.969 1 78.62 308 TRP A O 1
ATOM 2367 N N . CYS A 1 309 ? -7.457 -25.547 -27.719 1 65.69 309 CYS A N 1
ATOM 2368 C CA . CYS A 1 309 ? -7.652 -26.031 -29.078 1 65.69 309 CYS A CA 1
ATOM 2369 C C . CYS A 1 309 ? -6.344 -26.016 -29.859 1 65.69 309 CYS A C 1
ATOM 2371 O O . CYS A 1 309 ? -6.34 -26.172 -31.078 1 65.69 309 CYS A O 1
ATOM 2373 N N . VAL A 1 310 ? -5.359 -25.891 -29.125 1 58.22 310 VAL A N 1
ATOM 2374 C CA . VAL A 1 310 ? -4.129 -25.828 -29.906 1 58.22 310 VAL A CA 1
ATOM 2375 C C . VAL A 1 310 ? -3.564 -27.234 -30.094 1 58.22 310 VAL A C 1
ATOM 2377 O O . VAL A 1 310 ? -3.447 -28 -29.125 1 58.22 310 VAL A O 1
ATOM 2380 N N . GLY A 1 311 ? -4.008 -27.953 -31.125 1 55.47 311 GLY A N 1
ATOM 2381 C CA . GLY A 1 311 ? -3.809 -29.312 -31.625 1 55.47 311 GLY A CA 1
ATOM 2382 C C . GLY A 1 311 ? -2.662 -30.031 -30.938 1 55.47 311 GLY A C 1
ATOM 2383 O O . GLY A 1 311 ? -2.6 -31.266 -30.953 1 55.47 311 GLY A O 1
ATOM 2384 N N . LYS A 1 312 ? -1.75 -29.328 -30.328 1 62.09 312 LYS A N 1
ATOM 2385 C CA . LYS A 1 312 ? -0.559 -30.062 -29.906 1 62.09 312 LYS A CA 1
ATOM 2386 C C . LYS A 1 312 ? -0.536 -30.25 -28.391 1 62.09 312 LYS A C 1
ATOM 2388 O O . LYS A 1 312 ? 0.312 -30.984 -27.859 1 62.09 312 LYS A O 1
ATOM 2393 N N . VAL A 1 313 ? -1.534 -29.734 -27.688 1 68.12 313 VAL A N 1
ATOM 2394 C CA . VAL A 1 313 ? -1.537 -29.922 -26.234 1 68.12 313 VAL A CA 1
ATOM 2395 C C . VAL A 1 313 ? -2.441 -31.094 -25.875 1 68.12 313 VAL A C 1
ATOM 2397 O O . VAL A 1 313 ? -3.617 -31.125 -26.234 1 68.12 313 VAL A O 1
ATOM 2400 N N . PRO A 1 314 ? -1.752 -32.094 -25.312 1 67.5 314 PRO A N 1
ATOM 2401 C CA . PRO A 1 314 ? -2.611 -33.219 -24.906 1 67.5 314 PRO A CA 1
ATOM 2402 C C . PRO A 1 314 ? -3.721 -32.781 -23.953 1 67.5 314 PRO A C 1
ATOM 2404 O O . PRO A 1 314 ? -3.492 -31.953 -23.062 1 67.5 314 PRO A O 1
ATOM 2407 N N . GLN A 1 315 ? -4.797 -33.281 -24.203 1 69.5 315 GLN A N 1
ATOM 2408 C CA . GLN A 1 315 ? -5.973 -32.938 -23.422 1 69.5 315 GLN A CA 1
ATOM 2409 C C . GLN A 1 315 ? -5.957 -33.625 -22.047 1 69.5 315 GLN A C 1
ATOM 2411 O O . GLN A 1 315 ? -6.512 -33.094 -21.078 1 69.5 315 GLN A O 1
ATOM 2416 N N . GLU A 1 316 ? -5.293 -34.75 -22.047 1 81.19 316 GLU A N 1
ATOM 2417 C CA . GLU A 1 316 ? -5.23 -35.438 -20.766 1 81.19 316 GLU A CA 1
ATOM 2418 C C . GLU A 1 316 ? -3.805 -35.469 -20.219 1 81.19 316 GLU A C 1
ATOM 2420 O O . GLU A 1 316 ? -2.898 -36 -20.875 1 81.19 316 GLU A O 1
ATOM 2425 N N . PRO A 1 317 ? -3.674 -34.875 -19.016 1 87.94 317 PRO A N 1
ATOM 2426 C CA . PRO A 1 317 ? -2.33 -34.875 -18.438 1 87.94 317 PRO A CA 1
ATOM 2427 C C . PRO A 1 317 ? -1.802 -36.281 -18.172 1 87.94 317 PRO A C 1
ATOM 2429 O O . PRO A 1 317 ? -2.525 -37.125 -17.641 1 87.94 317 PRO A O 1
ATOM 2432 N N . LYS A 1 318 ? -0.624 -36.562 -18.578 1 84.56 318 LYS A N 1
ATOM 2433 C CA . LYS A 1 318 ? 0.028 -37.875 -18.328 1 84.56 318 LYS A CA 1
ATOM 2434 C C . LYS A 1 318 ? 0.658 -37.906 -16.938 1 84.56 318 LYS A C 1
ATOM 2436 O O . LYS A 1 318 ? 1.797 -37.469 -16.766 1 84.56 318 LYS A O 1
ATOM 2441 N N . LEU A 1 319 ? -0.116 -38.438 -15.984 1 90.31 319 LEU A N 1
ATOM 2442 C CA . LEU A 1 319 ? 0.341 -38.406 -14.602 1 90.31 319 LEU A CA 1
ATOM 2443 C C . LEU A 1 319 ? 0.469 -39.812 -14.016 1 90.31 319 LEU A C 1
ATOM 2445 O O . LEU A 1 319 ? 0.341 -40 -12.805 1 90.31 319 LEU A O 1
ATOM 2449 N N . SER A 1 320 ? 0.717 -40.719 -14.828 1 86.81 320 SER A N 1
ATOM 2450 C CA . SER A 1 320 ? 0.788 -42.094 -14.336 1 86.81 320 SER A CA 1
ATOM 2451 C C . SER A 1 320 ? 1.924 -42.281 -13.336 1 86.81 320 SER A C 1
ATOM 2453 O O . SER A 1 320 ? 1.723 -42.812 -12.25 1 86.81 320 SER A O 1
ATOM 2455 N N . GLU A 1 321 ? 3.066 -41.812 -13.734 1 84.31 321 GLU A N 1
ATOM 2456 C CA . GLU A 1 321 ? 4.211 -41.938 -12.828 1 84.31 321 GLU A CA 1
ATOM 2457 C C . GLU A 1 321 ? 3.979 -41.156 -11.539 1 84.31 321 GLU A C 1
ATOM 2459 O O . GLU A 1 321 ? 4.359 -41.594 -10.461 1 84.31 321 GLU A O 1
ATOM 2464 N N . TRP A 1 322 ? 3.383 -40.062 -11.688 1 88.19 322 TRP A N 1
ATOM 2465 C CA . TRP A 1 322 ? 3.061 -39.25 -10.531 1 88.19 322 TRP A CA 1
ATOM 2466 C C . TRP A 1 322 ? 2.094 -39.969 -9.602 1 88.19 322 TRP A C 1
ATOM 2468 O O . TRP A 1 322 ? 2.246 -39.906 -8.375 1 88.19 322 TRP A O 1
ATOM 2478 N N . THR A 1 323 ? 1.152 -40.562 -10.188 1 86.19 323 THR A N 1
ATOM 2479 C CA . THR A 1 323 ? 0.158 -41.312 -9.414 1 86.19 323 THR A CA 1
ATOM 2480 C C . THR A 1 323 ? 0.819 -42.406 -8.586 1 86.19 323 THR A C 1
ATOM 2482 O O . THR A 1 323 ? 0.481 -42.594 -7.418 1 86.19 323 THR A O 1
ATOM 2485 N N . GLU A 1 324 ? 1.687 -43.062 -9.234 1 86.69 324 GLU A N 1
ATOM 2486 C CA . GLU A 1 324 ? 2.412 -44.125 -8.547 1 86.69 324 GLU A CA 1
ATOM 2487 C C . GLU A 1 324 ? 3.219 -43.562 -7.375 1 86.69 324 GLU A C 1
ATOM 2489 O O . GLU A 1 324 ? 3.271 -44.156 -6.305 1 86.69 324 GLU A O 1
ATOM 2494 N N . ARG A 1 325 ? 3.816 -42.5 -7.633 1 82.19 325 ARG A N 1
ATOM 2495 C CA . ARG A 1 325 ? 4.602 -41.844 -6.59 1 82.19 325 ARG A CA 1
ATOM 2496 C C . ARG A 1 325 ? 3.725 -41.469 -5.406 1 82.19 325 ARG A C 1
ATOM 2498 O O . ARG A 1 325 ? 4.082 -41.719 -4.25 1 82.19 325 ARG A O 1
ATOM 2505 N N . ALA A 1 326 ? 2.633 -40.875 -5.652 1 86.62 326 ALA A N 1
ATOM 2506 C CA . ALA A 1 326 ? 1.708 -40.438 -4.605 1 86.62 326 ALA A CA 1
ATOM 2507 C C . ALA A 1 326 ? 1.234 -41.625 -3.771 1 86.62 326 ALA A C 1
ATOM 2509 O O . ALA A 1 326 ? 1.172 -41.531 -2.541 1 86.62 326 ALA A O 1
ATOM 2510 N N . SER A 1 327 ? 0.988 -42.719 -4.445 1 86.5 327 SER A N 1
ATOM 2511 C CA . SER A 1 327 ? 0.51 -43.906 -3.77 1 86.5 327 SER A CA 1
ATOM 2512 C C . SER A 1 327 ? 1.606 -44.531 -2.916 1 86.5 327 SER A C 1
ATOM 2514 O O . SER A 1 327 ? 1.335 -45.062 -1.832 1 86.5 327 SER A O 1
ATOM 2516 N N . ARG A 1 328 ? 2.771 -44.469 -3.465 1 82.75 328 ARG A N 1
ATOM 2517 C CA . ARG A 1 328 ? 3.902 -45.031 -2.721 1 82.75 328 ARG A CA 1
ATOM 2518 C C . ARG A 1 328 ? 4.113 -44.25 -1.415 1 82.75 328 ARG A C 1
ATOM 2520 O O . ARG A 1 328 ? 4.422 -44.875 -0.383 1 82.75 328 ARG A O 1
ATOM 2527 N N . PHE A 1 329 ? 3.949 -43.062 -1.455 1 80 329 PHE A N 1
ATOM 2528 C CA . PHE A 1 329 ? 4.156 -42.219 -0.275 1 80 329 PHE A CA 1
ATOM 2529 C C . PHE A 1 329 ? 3.055 -42.469 0.752 1 80 329 PHE A C 1
ATOM 2531 O O . PHE A 1 329 ? 3.27 -42.281 1.953 1 80 329 PHE A O 1
ATOM 2538 N N . ASP A 1 330 ? 1.881 -42.781 0.311 1 80.44 330 ASP A N 1
ATOM 2539 C CA . ASP A 1 330 ? 0.815 -43.156 1.234 1 80.44 330 ASP A CA 1
ATOM 2540 C C . ASP A 1 330 ? 1.231 -44.344 2.094 1 80.44 330 ASP A C 1
ATOM 2542 O O . ASP A 1 330 ? 0.879 -44.438 3.271 1 80.44 330 ASP A O 1
ATOM 2546 N N . LYS A 1 331 ? 1.912 -45.219 1.53 1 75.56 331 LYS A N 1
ATOM 2547 C CA . LYS A 1 331 ? 2.291 -46.469 2.189 1 75.56 331 LYS A CA 1
ATOM 2548 C C . LYS A 1 331 ? 3.457 -46.25 3.148 1 75.56 331 LYS A C 1
ATOM 2550 O O . LYS A 1 331 ? 3.635 -47 4.105 1 75.56 331 LYS A O 1
ATOM 2555 N N . LEU A 1 332 ? 4.32 -45.281 2.773 1 61.53 332 LEU A N 1
ATOM 2556 C CA . LEU A 1 332 ? 5.465 -45 3.631 1 61.53 332 LEU A CA 1
ATOM 2557 C C . LEU A 1 332 ? 5.02 -44.438 4.973 1 61.53 332 LEU A C 1
ATOM 2559 O O . LEU A 1 332 ? 5.691 -44.625 5.988 1 61.53 332 LEU A O 1
ATOM 2563 N N . LYS A 1 333 ? 4.102 -43.531 5.156 1 56.47 333 LYS A N 1
ATOM 2564 C CA . LYS A 1 333 ? 3.648 -42.906 6.406 1 56.47 333 LYS A CA 1
ATOM 2565 C C . LYS A 1 333 ? 3.033 -43.969 7.332 1 56.47 333 LYS A C 1
ATOM 2567 O O . LYS A 1 333 ? 2.658 -43.656 8.469 1 56.47 333 LYS A O 1
ATOM 2572 N N . SER A 1 334 ? 2.965 -45.156 6.914 1 45.69 334 SER A N 1
ATOM 2573 C CA . SER A 1 334 ? 2.566 -46.094 7.945 1 45.69 334 SER A CA 1
ATOM 2574 C C . SER A 1 334 ? 3.682 -46.312 8.969 1 45.69 334 SER A C 1
ATOM 2576 O O . SER A 1 334 ? 4.863 -46.219 8.625 1 45.69 334 SER A O 1
ATOM 2578 N N . PRO A 1 335 ? 3.471 -46.094 10.352 1 43.94 335 PRO A N 1
ATOM 2579 C CA . PRO A 1 335 ? 4.422 -46.094 11.469 1 43.94 335 PRO A CA 1
ATOM 2580 C C . PRO A 1 335 ? 5.633 -46.969 11.219 1 43.94 335 PRO A C 1
ATOM 2582 O O . PRO A 1 335 ? 6.68 -46.781 11.852 1 43.94 335 PRO A O 1
ATOM 2585 N N . GLY A 1 336 ? 5.516 -48.062 10.57 1 38.84 336 GLY A N 1
ATOM 2586 C CA . GLY A 1 336 ? 6.59 -49.031 10.625 1 38.84 336 GLY A CA 1
ATOM 2587 C C . GLY A 1 336 ? 7.801 -48.656 9.805 1 38.84 336 GLY A C 1
ATOM 2588 O O . GLY A 1 336 ? 8.875 -49.25 9.953 1 38.84 336 GLY A O 1
ATOM 2589 N N . GLN A 1 337 ? 7.645 -48.25 8.586 1 36.91 337 GLN A N 1
ATOM 2590 C CA . GLN A 1 337 ? 8.859 -48.094 7.793 1 36.91 337 GLN A CA 1
ATOM 2591 C C . GLN A 1 337 ? 9.484 -46.719 8.016 1 36.91 337 GLN A C 1
ATOM 2593 O O . GLN A 1 337 ? 8.859 -45.688 7.73 1 36.91 337 GLN A O 1
ATOM 2598 N N . ASP A 1 338 ? 10.336 -46.562 9.102 1 35.38 338 ASP A N 1
ATOM 2599 C CA . ASP A 1 338 ? 11.195 -45.469 9.539 1 35.38 338 ASP A CA 1
ATOM 2600 C C . ASP A 1 338 ? 11.938 -44.844 8.359 1 35.38 338 ASP A C 1
ATOM 2602 O O . ASP A 1 338 ? 12.828 -45.469 7.777 1 35.38 338 ASP A O 1
ATOM 2606 N N . CYS A 1 339 ? 11.352 -44.531 7.367 1 34.38 339 CYS A N 1
ATOM 2607 C CA . CYS A 1 339 ? 12.227 -43.812 6.43 1 34.38 339 CYS A CA 1
ATOM 2608 C C . CYS A 1 339 ? 12.898 -42.625 7.09 1 34.38 339 CYS A C 1
ATOM 2610 O O . CYS A 1 339 ? 12.227 -41.781 7.68 1 34.38 339 CYS A O 1
ATOM 2612 N N . HIS A 1 340 ? 14.109 -42.844 7.801 1 29.95 340 HIS A N 1
ATOM 2613 C CA . HIS A 1 340 ? 15 -41.844 8.398 1 29.95 340 HIS A CA 1
ATOM 2614 C C . HIS A 1 340 ? 15.32 -40.719 7.414 1 29.95 340 HIS A C 1
ATOM 2616 O O . HIS A 1 340 ? 16.156 -40.906 6.527 1 29.95 340 HIS A O 1
ATOM 2622 N N . GLY A 1 341 ? 14.406 -40.219 6.738 1 32.09 341 GLY A N 1
ATOM 2623 C CA . GLY A 1 341 ? 14.844 -39.062 5.941 1 32.09 341 GLY A CA 1
ATOM 2624 C C . GLY A 1 341 ? 15.477 -37.969 6.766 1 32.09 341 GLY A C 1
ATOM 2625 O O . GLY A 1 341 ? 15.016 -37.688 7.871 1 32.09 341 GLY A O 1
ATOM 2626 N N . TRP A 1 342 ? 16.891 -37.969 6.938 1 29.05 342 TRP A N 1
ATOM 2627 C CA . TRP A 1 342 ? 17.672 -36.938 7.582 1 29.05 342 TRP A CA 1
ATOM 2628 C C . TRP A 1 342 ? 17.312 -35.562 7.027 1 29.05 342 TRP A C 1
ATOM 2630 O O . TRP A 1 342 ? 17.297 -35.344 5.812 1 29.05 342 TRP A O 1
ATOM 2640 N N . LYS A 1 343 ? 16.188 -35 7.316 1 32.97 343 LYS A N 1
ATOM 2641 C CA . LYS A 1 343 ? 16.016 -33.594 7.031 1 32.97 343 LYS A CA 1
ATOM 2642 C C . LYS A 1 343 ? 17.141 -32.75 7.641 1 32.97 343 LYS A C 1
ATOM 2644 O O . LYS A 1 343 ? 17.453 -32.906 8.828 1 32.97 343 LYS A O 1
ATOM 2649 N N . ILE A 1 344 ? 18.328 -32.625 7.016 1 29.14 344 ILE A N 1
ATOM 2650 C CA . ILE A 1 344 ? 19.344 -31.719 7.523 1 29.14 344 ILE A CA 1
ATOM 2651 C C . ILE A 1 344 ? 18.703 -30.344 7.766 1 29.14 344 ILE A C 1
ATOM 2653 O O . ILE A 1 344 ? 18.188 -29.719 6.836 1 29.14 344 ILE A O 1
ATOM 2657 N N . TYR A 1 345 ? 17.953 -30.25 8.836 1 32.22 345 TYR A N 1
ATOM 2658 C CA . TYR A 1 345 ? 17.438 -28.984 9.375 1 32.22 345 TYR A CA 1
ATOM 2659 C C . TYR A 1 345 ? 18.578 -28.062 9.797 1 32.22 345 TYR A C 1
ATOM 2661 O O . TYR A 1 345 ? 19.469 -28.469 10.547 1 32.22 345 TYR A O 1
ATOM 2669 N N . ARG A 1 346 ? 19.172 -27.266 8.906 1 32.78 346 ARG A N 1
ATOM 2670 C CA . ARG A 1 346 ? 20.078 -26.422 9.68 1 32.78 346 ARG A CA 1
ATOM 2671 C C . ARG A 1 346 ? 19.438 -25.984 10.992 1 32.78 346 ARG A C 1
ATOM 2673 O O . ARG A 1 346 ? 20.062 -26.062 12.055 1 32.78 346 ARG A O 1
ATOM 2680 N N . HIS A 1 347 ? 18.734 -24.703 11.133 1 34.97 347 HIS A N 1
ATOM 2681 C CA . HIS A 1 347 ? 18.328 -24.062 12.383 1 34.97 347 HIS A CA 1
ATOM 2682 C C . HIS A 1 347 ? 16.938 -24.516 12.805 1 34.97 347 HIS A C 1
ATOM 2684 O O . HIS A 1 347 ? 15.938 -23.953 12.359 1 34.97 347 HIS A O 1
ATOM 2690 N N . ILE A 1 348 ? 16.75 -25.766 13.133 1 33.28 348 ILE A N 1
ATOM 2691 C CA . ILE A 1 348 ? 15.453 -26.391 13.367 1 33.28 348 ILE A CA 1
ATOM 2692 C C . ILE A 1 348 ? 14.82 -25.812 14.633 1 33.28 348 ILE A C 1
ATOM 2694 O O . ILE A 1 348 ? 15.203 -26.172 15.742 1 33.28 348 ILE A O 1
ATOM 2698 N N . GLY A 1 349 ? 14.797 -24.578 15.016 1 29.52 349 GLY A N 1
ATOM 2699 C CA . GLY A 1 349 ? 13.922 -24.562 16.172 1 29.52 349 GLY A CA 1
ATOM 2700 C C . GLY A 1 349 ? 12.633 -25.328 15.969 1 29.52 349 GLY A C 1
ATOM 2701 O O . GLY A 1 349 ? 12.492 -26.047 14.984 1 29.52 349 GLY A O 1
ATOM 2702 N N . PHE A 1 350 ? 11.453 -24.688 16.609 1 32.44 350 PHE A N 1
ATOM 2703 C CA . PHE A 1 350 ? 10.148 -25.328 16.625 1 32.44 350 PHE A CA 1
ATOM 2704 C C . PHE A 1 350 ? 9.734 -25.766 15.211 1 32.44 350 PHE A C 1
ATOM 2706 O O . PHE A 1 350 ? 9.836 -24.969 14.266 1 32.44 350 PHE A O 1
ATOM 2713 N N . LEU A 1 351 ? 9.781 -27.078 15 1 29.5 351 LEU A N 1
ATOM 2714 C CA . LEU A 1 351 ? 9.609 -27.766 13.727 1 29.5 351 LEU A CA 1
ATOM 2715 C C . LEU A 1 351 ? 8.391 -27.234 12.984 1 29.5 351 LEU A C 1
ATOM 2717 O O . LEU A 1 351 ? 7.277 -27.25 13.516 1 29.5 351 LEU A O 1
ATOM 2721 N N . PRO A 1 352 ? 8.422 -26.25 12.305 1 32.34 352 PRO A N 1
ATOM 2722 C CA . PRO A 1 352 ? 7.492 -26.156 11.18 1 32.34 352 PRO A CA 1
ATOM 2723 C C . PRO A 1 352 ? 7.309 -27.484 10.453 1 32.34 352 PRO A C 1
ATOM 2725 O O . PRO A 1 352 ? 8.25 -28 9.836 1 32.34 352 PRO A O 1
ATOM 2728 N N . VAL A 1 353 ? 6.867 -28.594 11.148 1 28.88 353 VAL A N 1
ATOM 2729 C CA . VAL A 1 353 ? 6.582 -29.828 10.445 1 28.88 353 VAL A CA 1
ATOM 2730 C C . VAL A 1 353 ? 5.789 -29.547 9.18 1 28.88 353 VAL A C 1
ATOM 2732 O O . VAL A 1 353 ? 4.594 -29.234 9.242 1 28.88 353 VAL A O 1
ATOM 2735 N N . TYR A 1 354 ? 6.062 -28.703 8.266 1 29.8 354 TYR A N 1
ATOM 2736 C CA . TYR A 1 354 ? 5.254 -29.078 7.109 1 29.8 354 TYR A CA 1
ATOM 2737 C C . TYR A 1 354 ? 5.297 -30.578 6.871 1 29.8 354 TYR A C 1
ATOM 2739 O O . TYR A 1 354 ? 6.121 -31.281 7.461 1 29.8 354 TYR A O 1
ATOM 2747 N N . PHE A 1 355 ? 4.973 -31.141 5.504 1 28.62 355 PHE A N 1
ATOM 2748 C CA . PHE A 1 355 ? 4.789 -32.531 5.148 1 28.62 355 PHE A CA 1
ATOM 2749 C C . PHE A 1 355 ? 6.035 -33.344 5.484 1 28.62 355 PHE A C 1
ATOM 2751 O O . PHE A 1 355 ? 7.129 -33.062 5.004 1 28.62 355 PHE A O 1
ATOM 2758 N N . GLU A 1 356 ? 6.172 -33.969 6.598 1 27.75 356 GLU A N 1
ATOM 2759 C CA . GLU A 1 356 ? 6.887 -35.219 6.816 1 27.75 356 GLU A CA 1
ATOM 2760 C C . GLU A 1 356 ? 6.723 -36.156 5.633 1 27.75 356 GLU A C 1
ATOM 2762 O O . GLU A 1 356 ? 5.91 -37.094 5.68 1 27.75 356 GLU A O 1
ATOM 2767 N N . GLY A 1 357 ? 6.453 -35.812 4.34 1 26.56 357 GLY A N 1
ATOM 2768 C CA . GLY A 1 357 ? 6.668 -37.094 3.668 1 26.56 357 GLY A CA 1
ATOM 2769 C C . GLY A 1 357 ? 8.039 -37.688 3.934 1 26.56 357 GLY A C 1
ATOM 2770 O O . GLY A 1 357 ? 8.906 -37.031 4.504 1 26.56 357 GLY A O 1
ATOM 2771 N N . SER A 1 358 ? 8.32 -39.031 3.367 1 26.12 358 SER A N 1
ATOM 2772 C CA . SER A 1 358 ? 9.43 -39.969 3.295 1 26.12 358 SER A CA 1
ATOM 2773 C C . SER A 1 358 ? 10.711 -39.281 2.824 1 26.12 358 SER A C 1
ATOM 2775 O O . SER A 1 358 ? 10.688 -38.125 2.439 1 26.12 358 SER A O 1
ATOM 2777 N N . SER A 1 359 ? 11.422 -39.812 1.566 1 26.27 359 SER A N 1
ATOM 2778 C CA . SER A 1 359 ? 12.758 -40.344 1.313 1 26.27 359 SER A CA 1
ATOM 2779 C C . SER A 1 359 ? 13.742 -39.188 1.008 1 26.27 359 SER A C 1
ATOM 2781 O O . SER A 1 359 ? 14.953 -39.406 1.037 1 26.27 359 SER A O 1
ATOM 2783 N N . ALA A 1 360 ? 13.664 -38.25 -0.069 1 25.09 360 ALA A N 1
ATOM 2784 C CA . ALA A 1 360 ? 14.93 -38.156 -0.792 1 25.09 360 ALA A CA 1
ATOM 2785 C C . ALA A 1 360 ? 16.016 -37.531 0.091 1 25.09 360 ALA A C 1
ATOM 2787 O O . ALA A 1 360 ? 15.703 -36.844 1.075 1 25.09 360 ALA A O 1
ATOM 2788 N N . CYS A 1 361 ? 17.422 -37.844 -0.365 1 23.73 361 CYS A N 1
ATOM 2789 C CA . CYS A 1 361 ? 18.859 -37.656 -0.137 1 23.73 361 CYS A CA 1
ATOM 2790 C C . CYS A 1 361 ? 19.219 -36.156 -0.083 1 23.73 361 CYS A C 1
ATOM 2792 O O . CYS A 1 361 ? 19 -35.438 -1.048 1 23.73 361 CYS A O 1
ATOM 2794 N N . VAL A 1 362 ? 19 -35.5 0.933 1 27.58 362 VAL A N 1
ATOM 2795 C CA . VAL A 1 362 ? 19.766 -34.281 1.146 1 27.58 362 VAL A CA 1
ATOM 2796 C C . VAL A 1 362 ? 21.25 -34.531 0.921 1 27.58 362 VAL A C 1
ATOM 2798 O O . VAL A 1 362 ? 21.844 -35.375 1.615 1 27.58 362 VAL A O 1
ATOM 2801 N N . GLY A 1 363 ? 21.828 -34.562 -0.367 1 24.45 363 GLY A N 1
ATOM 2802 C CA . GLY A 1 363 ? 23.266 -34.562 -0.637 1 24.45 363 GLY A CA 1
ATOM 2803 C C . GLY A 1 363 ? 24.031 -33.594 0.26 1 24.45 363 GLY A C 1
ATOM 2804 O O . GLY A 1 363 ? 23.516 -32.562 0.65 1 24.45 363 GLY A O 1
ATOM 2805 N N . CYS A 1 364 ? 25.203 -34.156 1.025 1 24.19 364 CYS A N 1
ATOM 2806 C CA . CYS A 1 364 ? 26.344 -33.781 1.86 1 24.19 364 CYS A CA 1
ATOM 2807 C C . CYS A 1 364 ? 27.188 -32.688 1.192 1 24.19 364 CYS A C 1
ATOM 2809 O O . CYS A 1 364 ? 28.375 -32.562 1.477 1 24.19 364 CYS A O 1
ATOM 2811 N N . PHE A 1 365 ? 26.906 -31.984 0.284 1 23.28 365 PHE A N 1
ATOM 2812 C CA . PHE A 1 365 ? 28.141 -31.359 -0.158 1 23.28 365 PHE A CA 1
ATOM 2813 C C . PHE A 1 365 ? 28.734 -30.484 0.949 1 23.28 365 PHE A C 1
ATOM 2815 O O . PHE A 1 365 ? 28.156 -29.469 1.325 1 23.28 365 PHE A O 1
ATOM 2822 N N . GLY A 1 366 ? 29.281 -31.203 2.107 1 23.84 366 GLY A N 1
ATOM 2823 C CA . GLY A 1 366 ? 30.312 -30.688 2.98 1 23.84 366 GLY A CA 1
ATOM 2824 C C . GLY A 1 366 ? 31.438 -30 2.225 1 23.84 366 GLY A C 1
ATOM 2825 O O . GLY A 1 366 ? 32 -30.578 1.287 1 23.84 366 GLY A O 1
ATOM 2826 N N . GLN A 1 367 ? 31.312 -28.859 1.809 1 21.69 367 GLN A N 1
ATOM 2827 C CA . GLN A 1 367 ? 32.625 -28.312 1.521 1 21.69 367 GLN A CA 1
ATOM 2828 C C . GLN A 1 367 ? 33.625 -28.656 2.633 1 21.69 367 GLN A C 1
ATOM 2830 O O . GLN A 1 367 ? 33.344 -28.438 3.812 1 21.69 367 GLN A O 1
ATOM 2835 N N . GLU A 1 368 ? 34.469 -29.812 2.365 1 21.36 368 GLU A N 1
ATOM 2836 C CA . GLU A 1 368 ? 35.812 -30.125 2.82 1 21.36 368 GLU A CA 1
ATOM 2837 C C . GLU A 1 368 ? 36.656 -28.859 2.902 1 21.36 368 GLU A C 1
ATOM 2839 O O . GLU A 1 368 ? 36.938 -28.234 1.88 1 21.36 368 GLU A O 1
ATOM 2844 N N . THR A 1 369 ? 36.406 -27.875 3.662 1 22.66 369 THR A N 1
ATOM 2845 C CA . THR A 1 369 ? 37.75 -27.375 4.039 1 22.66 369 THR A CA 1
ATOM 2846 C C . THR A 1 369 ? 38.594 -28.516 4.57 1 22.66 369 THR A C 1
ATOM 2848 O O . THR A 1 369 ? 38.094 -29.547 5.023 1 22.66 369 THR A O 1
ATOM 2851 N N . GLY A 1 370 ? 39.938 -28.875 4.203 1 21.86 370 GLY A N 1
ATOM 2852 C CA . GLY A 1 370 ? 41.031 -29.797 4.355 1 21.86 370 GLY A CA 1
ATOM 2853 C C . GLY A 1 370 ? 41.219 -30.297 5.781 1 21.86 370 GLY A C 1
ATOM 2854 O O . GLY A 1 370 ? 42.125 -31.062 6.066 1 21.86 370 GLY A O 1
ATOM 2855 N N . SER A 1 371 ? 40.969 -29.938 6.977 1 21.91 371 SER A N 1
ATOM 2856 C CA . SER A 1 371 ? 41.75 -30.75 7.891 1 21.91 371 SER A CA 1
ATOM 2857 C C . SER A 1 371 ? 41.281 -32.219 7.883 1 21.91 371 SER A C 1
ATOM 2859 O O . SER A 1 371 ? 40.25 -32.531 7.312 1 21.91 371 SER A O 1
ATOM 2861 N N . GLY A 1 372 ? 41.688 -33.344 8.922 1 19.12 372 GLY A N 1
ATOM 2862 C CA . GLY A 1 372 ? 41.875 -34.688 9.367 1 19.12 372 GLY A CA 1
ATOM 2863 C C . GLY A 1 372 ? 40.562 -35.406 9.695 1 19.12 372 GLY A C 1
ATOM 2864 O O . GLY A 1 372 ? 40.562 -36.406 10.398 1 19.12 372 GLY A O 1
ATOM 2865 N N . LEU A 1 373 ? 39.375 -35.188 9.492 1 17.98 373 LEU A N 1
ATOM 2866 C CA . LEU A 1 373 ? 38.406 -36.25 9.82 1 17.98 373 LEU A CA 1
ATOM 2867 C C . LEU A 1 373 ? 38.688 -37.5 9.008 1 17.98 373 LEU A C 1
ATOM 2869 O O . LEU A 1 373 ? 38.719 -37.469 7.777 1 17.98 373 LEU A O 1
ATOM 2873 N N . GLY A 1 374 ? 39.344 -38.625 9.57 1 18.02 374 GLY A N 1
ATOM 2874 C CA . GLY A 1 374 ? 39.656 -40.062 9.531 1 18.02 374 GLY A CA 1
ATOM 2875 C C . GLY A 1 374 ? 38.5 -40.906 9 1 18.02 374 GLY A C 1
ATOM 2876 O O . GLY A 1 374 ? 37.406 -40.375 8.797 1 18.02 374 GLY A O 1
ATOM 2877 N N . SER A 1 375 ? 38.406 -42.406 9.492 1 17.19 375 SER A N 1
ATOM 2878 C CA . SER A 1 375 ? 38.156 -43.781 9.062 1 17.19 375 SER A CA 1
ATOM 2879 C C . SER A 1 375 ? 36.656 -44.094 9.055 1 17.19 375 SER A C 1
ATOM 2881 O O . SER A 1 375 ? 35.969 -43.969 10.086 1 17.19 375 SER A O 1
ATOM 2883 N N . PHE A 1 376 ? 35.781 -43.75 8.133 1 17.86 376 PHE A N 1
ATOM 2884 C CA . PHE A 1 376 ? 34.656 -44.656 7.938 1 17.86 376 PHE A CA 1
ATOM 2885 C C . PHE A 1 376 ? 35.094 -46.094 7.707 1 17.86 376 PHE A C 1
ATOM 2887 O O . PHE A 1 376 ? 35.5 -46.438 6.598 1 17.86 376 PHE A O 1
ATOM 2894 N N . MET A 1 377 ? 36.125 -46.688 8.695 1 17.16 377 MET A N 1
ATOM 2895 C CA . MET A 1 377 ? 36.031 -48.125 8.602 1 17.16 377 MET A CA 1
ATOM 2896 C C . MET A 1 377 ? 34.656 -48.594 9.07 1 17.16 377 MET A C 1
ATOM 2898 O O . MET A 1 377 ? 34.094 -48.062 10.023 1 17.16 377 MET A O 1
ATOM 2902 N N . PRO B 1 1 ? 39.312 1.918 56.094 1 25.09 1 PRO B N 1
ATOM 2903 C CA . PRO B 1 1 ? 38.75 3.221 56.406 1 25.09 1 PRO B CA 1
ATOM 2904 C C . PRO B 1 1 ? 38.625 4.137 55.219 1 25.09 1 PRO B C 1
ATOM 2906 O O . PRO B 1 1 ? 38.375 5.34 55.344 1 25.09 1 PRO B O 1
ATOM 2909 N N . PHE B 1 2 ? 38.906 3.664 53.969 1 29.7 2 PHE B N 1
ATOM 2910 C CA . PHE B 1 2 ? 39.062 4.543 52.812 1 29.7 2 PHE B CA 1
ATOM 2911 C C . PHE B 1 2 ? 37.844 5.434 52.625 1 29.7 2 PHE B C 1
ATOM 2913 O O . PHE B 1 2 ? 36.719 4.949 52.656 1 29.7 2 PHE B O 1
ATOM 2920 N N . SER B 1 3 ? 38.031 6.621 53.156 1 25.81 3 SER B N 1
ATOM 2921 C CA . SER B 1 3 ? 37.125 7.777 53.219 1 25.81 3 SER B CA 1
ATOM 2922 C C . SER B 1 3 ? 36.5 8.07 51.875 1 25.81 3 SER B C 1
ATOM 2924 O O . SER B 1 3 ? 37.156 8.078 50.844 1 25.81 3 SER B O 1
ATOM 2926 N N . GLU B 1 4 ? 35.188 7.703 51.812 1 27.97 4 GLU B N 1
ATOM 2927 C CA . GLU B 1 4 ? 34.25 7.758 50.688 1 27.97 4 GLU B CA 1
ATOM 2928 C C . GLU B 1 4 ? 34.094 9.18 50.156 1 27.97 4 GLU B C 1
ATOM 2930 O O . GLU B 1 4 ? 33.844 10.117 50.938 1 27.97 4 GLU B O 1
ATOM 2935 N N . PRO B 1 5 ? 35.094 9.547 49.188 1 34.28 5 PRO B N 1
ATOM 2936 C CA . PRO B 1 5 ? 35.094 10.984 48.906 1 34.28 5 PRO B CA 1
ATOM 2937 C C . PRO B 1 5 ? 33.688 11.562 48.75 1 34.28 5 PRO B C 1
ATOM 2939 O O . PRO B 1 5 ? 32.75 10.836 48.406 1 34.28 5 PRO B O 1
ATOM 2942 N N . PRO B 1 6 ? 33.5 12.711 49.5 1 27.95 6 PRO B N 1
ATOM 2943 C CA . PRO B 1 6 ? 32.156 13.312 49.594 1 27.95 6 PRO B CA 1
ATOM 2944 C C . PRO B 1 6 ? 31.5 13.555 48.25 1 27.95 6 PRO B C 1
ATOM 2946 O O . PRO B 1 6 ? 32.188 13.664 47.219 1 27.95 6 PRO B O 1
ATOM 2949 N N . LYS B 1 7 ? 30.141 13.203 48.125 1 24.45 7 LYS B N 1
ATOM 2950 C CA . LYS B 1 7 ? 29.125 13.352 47.094 1 24.45 7 LYS B CA 1
ATOM 2951 C C . LYS B 1 7 ? 29.062 14.797 46.594 1 24.45 7 LYS B C 1
ATOM 2953 O O . LYS B 1 7 ? 28.656 15.695 47.344 1 24.45 7 LYS B O 1
ATOM 2958 N N . LYS B 1 8 ? 30.188 15.297 46.062 1 27.52 8 LYS B N 1
ATOM 2959 C CA . LYS B 1 8 ? 30.078 16.688 45.625 1 27.52 8 LYS B CA 1
ATOM 2960 C C . LYS B 1 8 ? 28.672 16.984 45.094 1 27.52 8 LYS B C 1
ATOM 2962 O O . LYS B 1 8 ? 28.156 16.25 44.25 1 27.52 8 LYS B O 1
ATOM 2967 N N . ALA B 1 9 ? 27.875 17.656 45.844 1 23.09 9 ALA B N 1
ATOM 2968 C CA . ALA B 1 9 ? 26.547 18.234 45.625 1 23.09 9 ALA B CA 1
ATOM 2969 C C . ALA B 1 9 ? 26.453 18.938 44.281 1 23.09 9 ALA B C 1
ATOM 2971 O O . ALA B 1 9 ? 27.234 19.844 44 1 23.09 9 ALA B O 1
ATOM 2972 N N . ALA B 1 10 ? 26.328 18.156 43.188 1 27.03 10 ALA B N 1
ATOM 2973 C CA . ALA B 1 10 ? 26.062 18.781 41.875 1 27.03 10 ALA B CA 1
ATOM 2974 C C . ALA B 1 10 ? 25.094 19.953 42.031 1 27.03 10 ALA B C 1
ATOM 2976 O O . ALA B 1 10 ? 23.953 19.766 42.438 1 27.03 10 ALA B O 1
ATOM 2977 N N . ALA B 1 11 ? 25.562 21.172 42.438 1 25.2 11 ALA B N 1
ATOM 2978 C CA . ALA B 1 11 ? 24.797 22.406 42.5 1 25.2 11 ALA B CA 1
ATOM 2979 C C . ALA B 1 11 ? 23.828 22.531 41.344 1 25.2 11 ALA B C 1
ATOM 2981 O O . ALA B 1 11 ? 24.188 22.281 40.188 1 25.2 11 ALA B O 1
ATOM 2982 N N . ALA B 1 12 ? 22.547 22.453 41.594 1 26 12 ALA B N 1
ATOM 2983 C CA . ALA B 1 12 ? 21.359 22.766 40.812 1 26 12 ALA B CA 1
ATOM 2984 C C . ALA B 1 12 ? 21.5 24.109 40.125 1 26 12 ALA B C 1
ATOM 2986 O O . ALA B 1 12 ? 21.594 25.156 40.75 1 26 12 ALA B O 1
ATOM 2987 N N . ARG B 1 13 ? 22.438 24.219 39.188 1 27.7 13 ARG B N 1
ATOM 2988 C CA . ARG B 1 13 ? 22.438 25.516 38.531 1 27.7 13 ARG B CA 1
ATOM 2989 C C . ARG B 1 13 ? 21.016 26.016 38.312 1 27.7 13 ARG B C 1
ATOM 2991 O O . ARG B 1 13 ? 20.141 25.25 37.906 1 27.7 13 ARG B O 1
ATOM 2998 N N . ALA B 1 14 ? 20.578 26.984 39.031 1 27.23 14 ALA B N 1
ATOM 2999 C CA . ALA B 1 14 ? 19.391 27.844 39 1 27.23 14 ALA B CA 1
ATOM 3000 C C . ALA B 1 14 ? 19.031 28.188 37.562 1 27.23 14 ALA B C 1
ATOM 3002 O O . ALA B 1 14 ? 19.859 28.734 36.812 1 27.23 14 ALA B O 1
ATOM 3003 N N . SER B 1 15 ? 18.219 27.312 36.938 1 25.58 15 SER B N 1
ATOM 3004 C CA . SER B 1 15 ? 17.656 27.453 35.594 1 25.58 15 SER B CA 1
ATOM 3005 C C . SER B 1 15 ? 17.156 28.875 35.344 1 25.58 15 SER B C 1
ATOM 3007 O O . SER B 1 15 ? 16.391 29.422 36.125 1 25.58 15 SER B O 1
ATOM 3009 N N . GLN B 1 16 ? 18.062 29.781 34.844 1 27.47 16 GLN B N 1
ATOM 3010 C CA . GLN B 1 16 ? 17.703 31.125 34.406 1 27.47 16 GLN B CA 1
ATOM 3011 C C . GLN B 1 16 ? 16.312 31.172 33.812 1 27.47 16 GLN B C 1
ATOM 3013 O O . GLN B 1 16 ? 15.828 30.172 33.281 1 27.47 16 GLN B O 1
ATOM 3018 N N . PRO B 1 17 ? 15.492 32.188 34.219 1 30.12 17 PRO B N 1
ATOM 3019 C CA . PRO B 1 17 ? 14.109 32.344 33.781 1 30.12 17 PRO B CA 1
ATOM 3020 C C . PRO B 1 17 ? 13.945 32.219 32.25 1 30.12 17 PRO B C 1
ATOM 3022 O O . PRO B 1 17 ? 14.875 32.5 31.5 1 30.12 17 PRO B O 1
ATOM 3025 N N . ALA B 1 18 ? 13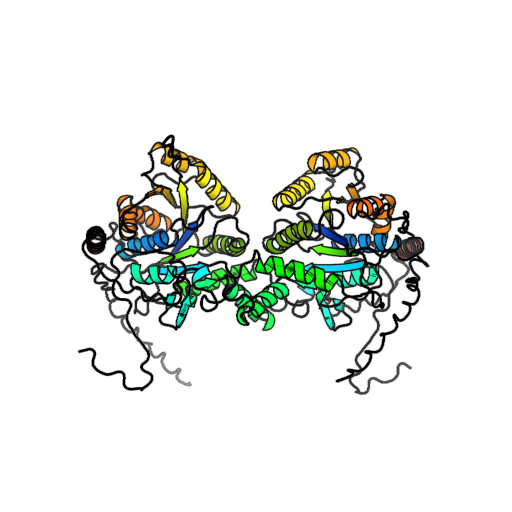.047 31.328 31.75 1 35.44 18 ALA B N 1
ATOM 3026 C CA . ALA B 1 18 ? 12.617 30.969 30.406 1 35.44 18 ALA B CA 1
ATOM 3027 C C . ALA B 1 18 ? 12.391 32.219 29.547 1 35.44 18 ALA B C 1
ATOM 3029 O O . ALA B 1 18 ? 11.578 33.062 29.906 1 35.44 18 ALA B O 1
ATOM 3030 N N . SER B 1 19 ? 13.422 32.75 28.891 1 33.19 19 SER B N 1
ATOM 3031 C CA . SER B 1 19 ? 13.398 33.906 28.031 1 33.19 19 SER B CA 1
ATOM 3032 C C . SER B 1 19 ? 12.203 33.875 27.078 1 33.19 19 SER B C 1
ATOM 3034 O O . SER B 1 19 ? 11.867 32.812 26.547 1 33.19 19 SER B O 1
ATOM 3036 N N . ALA B 1 20 ? 11.211 34.75 27.109 1 35.66 20 ALA B N 1
ATOM 3037 C CA . ALA B 1 20 ? 10.055 35.062 26.266 1 35.66 20 ALA B CA 1
ATOM 3038 C C . ALA B 1 20 ? 10.422 35 24.797 1 35.66 20 ALA B C 1
ATOM 3040 O O . ALA B 1 20 ? 11.516 35.438 24.406 1 35.66 20 ALA B O 1
ATOM 3041 N N . VAL B 1 21 ? 10.078 34.031 24.047 1 39.88 21 VAL B N 1
ATOM 3042 C CA . VAL B 1 21 ? 10.242 34 22.609 1 39.88 21 VAL B CA 1
ATOM 3043 C C . VAL B 1 21 ? 9.68 35.312 22 1 39.88 21 VAL B C 1
ATOM 3045 O O . VAL B 1 21 ? 8.492 35.594 22.141 1 39.88 21 VAL B O 1
ATOM 3048 N N . THR B 1 22 ? 10.398 36.406 21.906 1 39.09 22 THR B N 1
ATOM 3049 C CA . THR B 1 22 ? 10 37.656 21.281 1 39.09 22 THR B CA 1
ATOM 3050 C C . THR B 1 22 ? 9.906 37.5 19.766 1 39.09 22 THR B C 1
ATOM 3052 O O . THR B 1 22 ? 10.891 37.156 19.109 1 39.09 22 THR B O 1
ATOM 3055 N N . ASP B 1 23 ? 8.875 36.844 19.25 1 45.38 23 ASP B N 1
ATOM 3056 C CA . ASP B 1 23 ? 8.625 36.969 17.812 1 45.38 23 ASP B CA 1
ATOM 3057 C C . ASP B 1 23 ? 7.957 38.312 17.484 1 45.38 23 ASP B C 1
ATOM 3059 O O . ASP B 1 23 ? 6.926 38.656 18.062 1 45.38 23 ASP B O 1
ATOM 3063 N N . ARG B 1 24 ? 8.609 39.312 16.844 1 49.03 24 ARG B N 1
ATOM 3064 C CA . ARG B 1 24 ? 8.094 40.656 16.547 1 49.03 24 ARG B CA 1
ATOM 3065 C C . ARG B 1 24 ? 6.688 40.562 15.961 1 49.03 24 ARG B C 1
ATOM 3067 O O . ARG B 1 24 ? 5.914 41.531 16.062 1 49.03 24 ARG B O 1
ATOM 3074 N N . ARG B 1 25 ? 6.398 39.406 15.367 1 52.91 25 ARG B N 1
ATOM 3075 C CA . ARG B 1 25 ? 5.113 39.312 14.688 1 52.91 25 ARG B CA 1
ATOM 3076 C C . ARG B 1 25 ? 3.99 39.031 15.68 1 52.91 25 ARG B C 1
ATOM 3078 O O . ARG B 1 25 ? 2.836 39.375 15.445 1 52.91 25 ARG B O 1
ATOM 3085 N N . PHE B 1 26 ? 4.465 38.406 16.719 1 55.97 26 PHE B N 1
ATOM 3086 C CA . PHE B 1 26 ? 3.41 37.938 17.609 1 55.97 26 PHE B CA 1
ATOM 3087 C C . PHE B 1 26 ? 3.492 38.625 18.969 1 55.97 26 PHE B C 1
ATOM 3089 O O . PHE B 1 26 ? 2.617 38.438 19.812 1 55.97 26 PHE B O 1
ATOM 3096 N N . GLY B 1 27 ? 4.223 39.531 19.219 1 47.53 27 GLY B N 1
ATOM 3097 C CA . GLY B 1 27 ? 4.383 40.188 20.5 1 47.53 27 GLY B CA 1
ATOM 3098 C C . GLY B 1 27 ? 4.965 39.281 21.562 1 47.53 27 GLY B C 1
ATOM 3099 O O . GLY B 1 27 ? 5.391 38.156 21.281 1 47.53 27 GLY B O 1
ATOM 3100 N N . LYS B 1 28 ? 5.25 39.75 22.828 1 49.56 28 LYS B N 1
ATOM 3101 C CA . LYS B 1 28 ? 5.793 39.031 23.969 1 49.56 28 LYS B CA 1
ATOM 3102 C C . LYS B 1 28 ? 4.754 38.094 24.562 1 49.56 28 LYS B C 1
ATOM 3104 O O . LYS B 1 28 ? 3.725 38.531 25.078 1 49.56 28 LYS B O 1
ATOM 3109 N N . LEU B 1 29 ? 4.617 36.938 24.141 1 51.41 29 LEU B N 1
ATOM 3110 C CA . LEU B 1 29 ? 3.652 36 24.719 1 51.41 29 LEU B CA 1
ATOM 3111 C C . LEU B 1 29 ? 4.297 35.156 25.812 1 51.41 29 LEU B C 1
ATOM 3113 O O . LEU B 1 29 ? 5.48 34.812 25.734 1 51.41 29 LEU B O 1
ATOM 3117 N N . PRO B 1 30 ? 3.678 35.031 27.016 1 49.5 30 PRO B N 1
ATOM 3118 C CA . PRO B 1 30 ? 4.191 34.094 28.016 1 49.5 30 PRO B CA 1
ATOM 3119 C C . PRO B 1 30 ? 4.297 32.656 27.5 1 49.5 30 PRO B C 1
ATOM 3121 O O . PRO B 1 30 ? 3.449 32.219 26.719 1 49.5 30 PRO B O 1
ATOM 3124 N N . ARG B 1 31 ? 5.43 31.953 27.703 1 56.44 31 ARG B N 1
ATOM 3125 C CA . ARG B 1 31 ? 5.695 30.609 27.203 1 56.44 31 ARG B CA 1
ATOM 3126 C C . ARG B 1 31 ? 5.039 29.562 28.094 1 56.44 31 ARG B C 1
ATOM 3128 O O . ARG B 1 31 ? 5.098 29.656 29.312 1 56.44 31 ARG B O 1
ATOM 3135 N N . VAL B 1 32 ? 4.164 28.625 27.516 1 54 32 VAL B N 1
ATOM 3136 C CA . VAL B 1 32 ? 3.572 27.469 28.172 1 54 32 VAL B CA 1
ATOM 3137 C C . VAL B 1 32 ? 4.406 26.219 27.875 1 54 32 VAL B C 1
ATOM 3139 O O . VAL B 1 32 ? 4.898 26.047 26.766 1 54 32 VAL B O 1
ATOM 3142 N N . TYR B 1 33 ? 4.98 25.484 28.922 1 56.41 33 TYR B N 1
ATOM 3143 C CA . TYR B 1 33 ? 5.703 24.234 28.719 1 56.41 33 TYR B CA 1
ATOM 3144 C C . TYR B 1 33 ? 4.754 23.047 28.75 1 56.41 33 TYR B C 1
ATOM 3146 O O . TYR B 1 33 ? 4.004 22.859 29.703 1 56.41 33 TYR B O 1
ATOM 3154 N N . VAL B 1 34 ? 4.523 22.453 27.484 1 71.88 34 VAL B N 1
ATOM 3155 C CA . VAL B 1 34 ? 3.67 21.281 27.406 1 71.88 34 VAL B CA 1
ATOM 3156 C C . VAL B 1 34 ? 4.43 20.125 26.75 1 71.88 34 VAL B C 1
ATOM 3158 O O . VAL B 1 34 ? 5.449 20.344 26.094 1 71.88 34 VAL B O 1
ATOM 3161 N N . ASP B 1 35 ? 4.008 18.891 27.109 1 87.31 35 ASP B N 1
ATOM 3162 C CA . ASP B 1 35 ? 4.508 17.734 26.359 1 87.31 35 ASP B CA 1
ATOM 3163 C C . ASP B 1 35 ? 4.176 17.859 24.875 1 87.31 35 ASP B C 1
ATOM 3165 O O . ASP B 1 35 ? 3.213 18.531 24.5 1 87.31 35 ASP B O 1
ATOM 3169 N N . MET B 1 36 ? 4.953 17.344 24.047 1 94.94 36 MET B N 1
ATOM 3170 C CA . MET B 1 36 ? 4.82 17.438 22.609 1 94.94 36 MET B CA 1
ATOM 3171 C C . MET B 1 36 ? 3.424 17.016 22.156 1 94.94 36 MET B C 1
ATOM 3173 O O . MET B 1 36 ? 2.91 15.984 22.609 1 94.94 36 MET B O 1
ATOM 3177 N N . LYS B 1 37 ? 2.738 17.859 21.438 1 97.81 37 LYS B N 1
ATOM 3178 C CA . LYS B 1 37 ? 1.45 17.578 20.812 1 97.81 37 LYS B CA 1
ATOM 3179 C C . LYS B 1 37 ? 1.582 17.484 19.297 1 97.81 37 LYS B C 1
ATOM 3181 O O . LYS B 1 37 ? 2.531 18.016 18.719 1 97.81 37 LYS B O 1
ATOM 3186 N N . TYR B 1 38 ? 0.605 16.781 18.688 1 98.69 38 TYR B N 1
ATOM 3187 C CA . TYR B 1 38 ? 0.669 16.578 17.25 1 98.69 38 TYR B CA 1
ATOM 3188 C C . TYR B 1 38 ? -0.648 16.953 16.594 1 98.69 38 TYR B C 1
ATOM 3190 O O . TYR B 1 38 ? -1.724 16.625 17.094 1 98.69 38 TYR B O 1
ATOM 3198 N N . VAL B 1 39 ? -0.541 17.703 15.492 1 98.81 39 VAL B N 1
ATOM 3199 C CA . VAL B 1 39 ? -1.673 17.984 14.617 1 98.81 39 VAL B CA 1
ATOM 3200 C C . VAL B 1 39 ? -1.413 17.391 13.234 1 98.81 39 VAL B C 1
ATOM 3202 O O . VAL B 1 39 ? -0.451 17.781 12.562 1 98.81 39 VAL B O 1
ATOM 3205 N N . LEU B 1 40 ? -2.229 16.484 12.852 1 98.69 40 LEU B N 1
ATOM 3206 C CA . LEU B 1 40 ? -2.121 15.875 11.531 1 98.69 40 LEU B CA 1
ATOM 3207 C C . LEU B 1 40 ? -3.121 16.5 10.562 1 98.69 40 LEU B C 1
ATOM 3209 O O . LEU B 1 40 ? -4.316 16.578 10.859 1 98.69 40 LEU B O 1
ATOM 3213 N N . VAL B 1 41 ? -2.604 16.969 9.453 1 98.25 41 VAL B N 1
ATOM 3214 C CA . VAL B 1 41 ? -3.447 17.5 8.383 1 98.25 41 VAL B CA 1
ATOM 3215 C C . VAL B 1 41 ? -3.451 16.531 7.207 1 98.25 41 VAL B C 1
ATOM 3217 O O . VAL B 1 41 ? -2.4 16.234 6.633 1 98.25 41 VAL B O 1
ATOM 3220 N N . THR B 1 42 ? -4.621 16.016 6.848 1 97.06 42 THR B N 1
ATOM 3221 C CA . THR B 1 42 ? -4.789 15.102 5.723 1 97.06 42 THR B CA 1
ATOM 3222 C C . THR B 1 42 ? -5.734 15.703 4.684 1 97.06 42 THR B C 1
ATOM 3224 O O . THR B 1 42 ? -6.379 16.719 4.938 1 97.06 42 THR B O 1
ATOM 3227 N N . GLY B 1 43 ? -5.738 15.047 3.508 1 94.31 43 GLY B N 1
ATOM 3228 C CA . GLY B 1 43 ? -6.605 15.508 2.434 1 94.31 43 GLY B CA 1
ATOM 3229 C C . GLY B 1 43 ? -7.477 14.406 1.857 1 94.31 43 GLY B C 1
ATOM 3230 O O . GLY B 1 43 ? -7.094 13.234 1.861 1 94.31 43 GLY B O 1
ATOM 3231 N N . GLY B 1 44 ? -8.586 14.82 1.35 1 86.06 44 GLY B N 1
ATOM 3232 C CA . GLY B 1 44 ? -9.531 13.898 0.754 1 86.06 44 GLY B CA 1
ATOM 3233 C C . GLY B 1 44 ? -9.141 13.445 -0.639 1 86.06 44 GLY B C 1
ATOM 3234 O O . GLY B 1 44 ? -7.961 13.211 -0.908 1 86.06 44 GLY B O 1
ATOM 3235 N N . VAL B 1 45 ? -10.117 13.406 -1.509 1 75.69 45 VAL B N 1
ATOM 3236 C CA . VAL B 1 45 ? -10.008 12.648 -2.756 1 75.69 45 VAL B CA 1
ATOM 3237 C C . VAL B 1 45 ? -9.398 13.539 -3.842 1 75.69 45 VAL B C 1
ATOM 3239 O O . VAL B 1 45 ? -9.023 13.047 -4.91 1 75.69 45 VAL B O 1
ATOM 3242 N N . VAL B 1 46 ? -9.18 14.773 -3.521 1 75.44 46 VAL B N 1
ATOM 3243 C CA . VAL B 1 46 ? -8.672 15.664 -4.566 1 75.44 46 VAL B CA 1
ATOM 3244 C C . VAL B 1 46 ? -7.359 16.297 -4.109 1 75.44 46 VAL B C 1
ATOM 3246 O O . VAL B 1 46 ? -7.234 16.719 -2.955 1 75.44 46 VAL B O 1
ATOM 3249 N N . SER B 1 47 ? -6.402 16.234 -5.012 1 74.69 47 SER B N 1
ATOM 3250 C CA . SER B 1 47 ? -5.145 16.922 -4.75 1 74.69 47 SER B CA 1
ATOM 3251 C C . SER B 1 47 ? -5.285 18.422 -4.945 1 74.69 47 SER B C 1
ATOM 3253 O O . SER B 1 47 ? -6.223 18.891 -5.602 1 74.69 47 SER B O 1
ATOM 3255 N N . GLY B 1 48 ? -4.422 19.125 -4.281 1 73.44 48 GLY B N 1
ATOM 3256 C CA . GLY B 1 48 ? -4.379 20.562 -4.496 1 73.44 48 GLY B CA 1
ATOM 3257 C C . GLY B 1 48 ? -5.441 21.312 -3.717 1 73.44 48 GLY B C 1
ATOM 3258 O O . GLY B 1 48 ? -5.855 22.406 -4.113 1 73.44 48 GLY B O 1
ATOM 3259 N N . LEU B 1 49 ? -5.895 20.781 -2.662 1 76.12 49 LEU B N 1
ATOM 3260 C CA . LEU B 1 49 ? -6.961 21.391 -1.874 1 76.12 49 LEU B CA 1
ATOM 3261 C C . LEU B 1 49 ? -6.406 22.438 -0.928 1 76.12 49 LEU B C 1
ATOM 3263 O O . LEU B 1 49 ? -7.164 23.094 -0.202 1 76.12 49 LEU B O 1
ATOM 3267 N N . GLY B 1 50 ? -5.172 22.562 -0.904 1 86.56 50 GLY B N 1
ATOM 3268 C CA . GLY B 1 50 ? -4.594 23.562 -0.021 1 86.56 50 GLY B CA 1
ATOM 3269 C C . GLY B 1 50 ? -4.238 23.016 1.349 1 86.56 50 GLY B C 1
ATOM 3270 O O . GLY B 1 50 ? -4.387 23.719 2.357 1 86.56 50 GLY B O 1
ATOM 3271 N N . LYS B 1 51 ? -3.863 21.734 1.358 1 92 51 LYS B N 1
ATOM 3272 C CA . LYS B 1 51 ? -3.443 21.125 2.615 1 92 51 LYS B CA 1
ATOM 3273 C C . LYS B 1 51 ? -2.275 21.891 3.236 1 92 51 LYS B C 1
ATOM 3275 O O . LYS B 1 51 ? -2.256 22.125 4.445 1 92 51 LYS B O 1
ATOM 3280 N N . GLY B 1 52 ? -1.354 22.297 2.379 1 92 52 GLY B N 1
ATOM 3281 C CA . GLY B 1 52 ? -0.17 22.984 2.859 1 92 52 GLY B CA 1
ATOM 3282 C C . GLY B 1 52 ? -0.483 24.328 3.504 1 92 52 GLY B C 1
ATOM 3283 O O . GLY B 1 52 ? 0.009 24.625 4.594 1 92 52 GLY B O 1
ATOM 3284 N N . VAL B 1 53 ? -1.297 25.047 2.863 1 91.5 53 VAL B N 1
ATOM 3285 C CA . VAL B 1 53 ? -1.686 26.359 3.381 1 91.5 53 VAL B CA 1
ATOM 3286 C C . VAL B 1 53 ? -2.486 26.188 4.668 1 91.5 53 VAL B C 1
ATOM 3288 O O . VAL B 1 53 ? -2.344 26.984 5.605 1 91.5 53 VAL B O 1
ATOM 3291 N N . THR B 1 54 ? -3.318 25.188 4.66 1 95.81 54 THR B N 1
ATOM 3292 C CA . THR B 1 54 ? -4.094 24.906 5.863 1 95.81 54 THR B CA 1
ATOM 3293 C C . THR B 1 54 ? -3.176 24.547 7.027 1 95.81 54 THR B C 1
ATOM 3295 O O . THR B 1 54 ? -3.328 25.062 8.133 1 95.81 54 THR B O 1
ATOM 3298 N N . ALA B 1 55 ? -2.254 23.703 6.754 1 97.44 55 ALA B N 1
ATOM 3299 C CA . ALA B 1 55 ? -1.298 23.281 7.777 1 97.44 55 ALA B CA 1
ATOM 3300 C C . ALA B 1 55 ? -0.5 24.484 8.297 1 97.44 55 ALA B C 1
ATOM 3302 O O . ALA B 1 55 ? -0.348 24.656 9.508 1 97.44 55 ALA B O 1
ATOM 3303 N N . SER B 1 56 ? -0.036 25.312 7.41 1 96.12 56 SER B N 1
ATOM 3304 C CA . SER B 1 56 ? 0.713 26.5 7.789 1 96.12 56 SER B CA 1
ATOM 3305 C C . SER B 1 56 ? -0.144 27.453 8.617 1 96.12 56 SER B C 1
ATOM 3307 O O . SER B 1 56 ? 0.331 28.031 9.602 1 96.12 56 SER B O 1
ATOM 3309 N N . SER B 1 57 ? -1.342 27.578 8.219 1 96.75 57 SER B N 1
ATOM 3310 C CA . SER B 1 57 ? -2.258 28.5 8.891 1 96.75 57 SER B CA 1
ATOM 3311 C C . SER B 1 57 ? -2.59 28.016 10.297 1 96.75 57 SER B C 1
ATOM 3313 O O . SER B 1 57 ? -2.73 28.828 11.219 1 96.75 57 SER B O 1
ATOM 3315 N N . ILE B 1 58 ? -2.746 26.75 10.375 1 97.88 58 ILE B N 1
ATOM 3316 C CA . ILE B 1 58 ? -2.949 26.188 11.703 1 97.88 58 ILE B CA 1
ATOM 3317 C C . ILE B 1 58 ? -1.737 26.469 12.586 1 97.88 58 ILE B C 1
ATOM 3319 O O . ILE B 1 58 ? -1.885 26.844 13.75 1 97.88 58 ILE B O 1
ATOM 3323 N N . GLY B 1 59 ? -0.566 26.328 12.039 1 97.5 59 GLY B N 1
ATOM 3324 C CA . GLY B 1 59 ? 0.645 26.672 12.766 1 97.5 59 GLY B CA 1
ATOM 3325 C C . GLY B 1 59 ? 0.656 28.109 13.242 1 97.5 59 GLY B C 1
ATOM 3326 O O . GLY B 1 59 ? 1.007 28.391 14.391 1 97.5 59 GLY B O 1
ATOM 3327 N N . VAL B 1 60 ? 0.288 29.016 12.398 1 96.25 60 VAL B N 1
ATOM 3328 C CA . VAL B 1 60 ? 0.236 30.438 12.727 1 96.25 60 VAL B CA 1
ATOM 3329 C C . VAL B 1 60 ? -0.739 30.672 13.875 1 96.25 60 VAL B C 1
ATOM 3331 O O . VAL B 1 60 ? -0.44 31.422 14.812 1 96.25 60 VAL B O 1
ATOM 3334 N N . LEU B 1 61 ? -1.868 30.062 13.82 1 95.44 61 LEU B N 1
ATOM 3335 C CA . LEU B 1 61 ? -2.893 30.203 14.844 1 95.44 61 LEU B CA 1
ATOM 3336 C C . LEU B 1 61 ? -2.369 29.75 16.203 1 95.44 61 LEU B C 1
ATOM 3338 O O . LEU B 1 61 ? -2.564 30.422 17.219 1 95.44 61 LEU B O 1
ATOM 3342 N N . LEU B 1 62 ? -1.757 28.625 16.234 1 95.12 62 LEU B N 1
ATOM 3343 C CA . LEU B 1 62 ? -1.251 28.062 17.469 1 95.12 62 LEU B CA 1
ATOM 3344 C C . LEU B 1 62 ? -0.085 28.891 18.016 1 95.12 62 LEU B C 1
ATOM 3346 O O . LEU B 1 62 ? 0.036 29.078 19.219 1 95.12 62 LEU B O 1
ATOM 3350 N N . LYS B 1 63 ? 0.726 29.328 17.125 1 93.44 63 LYS B N 1
ATOM 3351 C CA . LYS B 1 63 ? 1.805 30.219 17.531 1 93.44 63 LYS B CA 1
ATOM 3352 C C . LYS B 1 63 ? 1.253 31.5 18.141 1 93.44 63 LYS B C 1
ATOM 3354 O O . LYS B 1 63 ? 1.804 32 19.125 1 93.44 63 LYS B O 1
ATOM 3359 N N . ALA B 1 64 ? 0.194 32 17.594 1 92.38 64 ALA B N 1
ATOM 3360 C CA . ALA B 1 64 ? -0.454 33.219 18.094 1 92.38 64 ALA B CA 1
ATOM 3361 C C . ALA B 1 64 ? -1.086 32.969 19.453 1 92.38 64 ALA B C 1
ATOM 3363 O O . ALA B 1 64 ? -1.397 33.938 20.172 1 92.38 64 ALA B O 1
ATOM 3364 N N . CYS B 1 65 ? -1.294 31.766 19.75 1 90.88 65 CYS B N 1
ATOM 3365 C CA . CYS B 1 65 ? -1.796 31.406 21.078 1 90.88 65 CYS B CA 1
ATOM 3366 C C . CYS B 1 65 ? -0.65 31.25 22.062 1 90.88 65 CYS B C 1
ATOM 3368 O O . CYS B 1 65 ? -0.87 30.859 23.219 1 90.88 65 CYS B O 1
ATOM 3370 N N . GLY B 1 66 ? 0.597 31.422 21.594 1 88.62 66 GLY B N 1
ATOM 3371 C CA . GLY B 1 66 ? 1.74 31.406 22.5 1 88.62 66 GLY B CA 1
ATOM 3372 C C . GLY B 1 66 ? 2.479 30.094 22.5 1 88.62 66 GLY B C 1
ATOM 3373 O O . GLY B 1 66 ? 3.34 29.844 23.344 1 88.62 66 GLY B O 1
ATOM 3374 N N . LEU B 1 67 ? 2.182 29.219 21.578 1 92.56 67 LEU B N 1
ATOM 3375 C CA . LEU B 1 67 ? 2.824 27.922 21.516 1 92.56 67 LEU B CA 1
ATOM 3376 C C . LEU B 1 67 ? 3.977 27.922 20.516 1 92.56 67 LEU B C 1
ATOM 3378 O O . LEU B 1 67 ? 3.928 28.641 19.516 1 92.56 67 LEU B O 1
ATOM 3382 N N . ARG B 1 68 ? 4.988 27.156 20.797 1 94 68 ARG B N 1
ATOM 3383 C CA . ARG B 1 68 ? 6.043 26.906 19.828 1 94 68 ARG B CA 1
ATOM 3384 C C . ARG B 1 68 ? 5.645 25.781 18.859 1 94 68 ARG B C 1
ATOM 3386 O O . ARG B 1 68 ? 5.191 24.719 19.281 1 94 68 ARG B O 1
ATOM 3393 N N . VAL B 1 69 ? 5.863 26.047 17.547 1 96.88 69 VAL B N 1
ATOM 3394 C CA . VAL B 1 69 ? 5.324 25.125 16.562 1 96.88 69 VAL B CA 1
ATOM 3395 C C . VAL B 1 69 ? 6.43 24.688 15.602 1 96.88 69 VAL B C 1
ATOM 3397 O O . VAL B 1 69 ? 7.266 25.5 15.195 1 96.88 69 VAL B O 1
ATOM 3400 N N . THR B 1 70 ? 6.527 23.422 15.32 1 98.12 70 THR B N 1
ATOM 3401 C CA . THR B 1 70 ? 7.324 22.891 14.219 1 98.12 70 THR B CA 1
ATOM 3402 C C . THR B 1 70 ? 6.43 22.172 13.211 1 98.12 70 THR B C 1
ATOM 3404 O O . THR B 1 70 ? 5.215 22.094 13.391 1 98.12 70 THR B O 1
ATOM 3407 N N . SER B 1 71 ? 7.023 21.781 12.039 1 98.5 71 SER B N 1
ATOM 3408 C CA . SER B 1 71 ? 6.23 21.172 10.984 1 98.5 71 SER B CA 1
ATOM 3409 C C . SER B 1 71 ? 6.98 20 10.336 1 98.5 71 SER B C 1
ATOM 3411 O O . SER B 1 71 ? 8.211 20.016 10.273 1 98.5 71 SER B O 1
ATOM 3413 N N . ILE B 1 72 ? 6.273 19.047 9.961 1 98.5 72 ILE B N 1
ATOM 3414 C CA . ILE B 1 72 ? 6.766 17.922 9.172 1 98.5 72 ILE B CA 1
ATOM 3415 C C . ILE B 1 72 ? 5.891 17.734 7.93 1 98.5 72 ILE B C 1
ATOM 3417 O O . ILE B 1 72 ? 4.66 17.797 8.016 1 98.5 72 ILE B O 1
ATOM 3421 N N . LYS B 1 73 ? 6.52 17.625 6.789 1 97.38 73 LYS B N 1
ATOM 3422 C CA . LYS B 1 73 ? 5.836 17.297 5.543 1 97.38 73 LYS B CA 1
ATOM 3423 C C . LYS B 1 73 ? 6.125 15.852 5.129 1 97.38 73 LYS B C 1
ATOM 3425 O O . LYS B 1 73 ? 7.285 15.461 4.984 1 97.38 73 LYS B O 1
ATOM 3430 N N . ILE B 1 74 ? 5.074 15.086 4.969 1 97.25 74 ILE B N 1
ATOM 3431 C CA . ILE B 1 74 ? 5.199 13.734 4.445 1 97.25 74 ILE B CA 1
ATOM 3432 C C . ILE B 1 74 ? 4.789 13.703 2.977 1 97.25 74 ILE B C 1
ATOM 3434 O O . ILE B 1 74 ? 3.646 14.023 2.639 1 97.25 74 ILE B O 1
ATOM 3438 N N . ASP B 1 75 ? 5.684 13.359 2.162 1 94.31 75 ASP B N 1
ATOM 3439 C CA . ASP B 1 75 ? 5.445 13.172 0.735 1 94.31 75 ASP B CA 1
ATOM 3440 C C . ASP B 1 75 ? 5.617 11.703 0.338 1 94.31 75 ASP B C 1
ATOM 3442 O O . ASP B 1 75 ? 6.738 11.203 0.271 1 94.31 75 ASP B O 1
ATOM 3446 N N . PRO B 1 76 ? 4.566 11.031 -0.078 1 94.62 76 PRO B N 1
ATOM 3447 C CA . PRO B 1 76 ? 4.656 9.586 -0.298 1 94.62 76 PRO B CA 1
ATOM 3448 C C . PRO B 1 76 ? 5.227 9.234 -1.669 1 94.62 76 PRO B C 1
ATOM 3450 O O . PRO B 1 76 ? 4.727 8.32 -2.336 1 94.62 76 PRO B O 1
ATOM 3453 N N . TYR B 1 77 ? 6.164 9.992 -2.156 1 92.38 77 TYR B N 1
ATOM 3454 C CA . TYR B 1 77 ? 6.918 9.586 -3.336 1 92.38 77 TYR B CA 1
ATOM 3455 C C . TYR B 1 77 ? 8.242 8.945 -2.941 1 92.38 77 TYR B C 1
ATOM 3457 O O . TYR B 1 77 ? 8.664 9.031 -1.785 1 92.38 77 TYR B O 1
ATOM 3465 N N . LEU B 1 78 ? 8.938 8.32 -3.875 1 94.19 78 LEU B N 1
ATOM 3466 C CA . LEU B 1 78 ? 10.086 7.48 -3.566 1 94.19 78 LEU B CA 1
ATOM 3467 C C . LEU B 1 78 ? 11.383 8.273 -3.672 1 94.19 78 LEU B C 1
ATOM 3469 O O . LEU B 1 78 ? 12.438 7.793 -3.258 1 94.19 78 LEU B O 1
ATOM 3473 N N . ASN B 1 79 ? 11.312 9.445 -4.234 1 90.56 79 ASN B N 1
ATOM 3474 C CA . ASN B 1 79 ? 12.516 10.273 -4.246 1 90.56 79 ASN B CA 1
ATOM 3475 C C . ASN B 1 79 ? 13.031 10.539 -2.834 1 90.56 79 ASN B C 1
ATOM 3477 O O . ASN B 1 79 ? 12.25 10.859 -1.937 1 90.56 79 ASN B O 1
ATOM 3481 N N . THR B 1 80 ? 14.234 10.367 -2.676 1 85.62 80 THR B N 1
ATOM 3482 C CA . THR B 1 80 ? 14.797 10.609 -1.354 1 85.62 80 THR B CA 1
ATOM 3483 C C . THR B 1 80 ? 14.883 12.102 -1.069 1 85.62 80 THR B C 1
ATOM 3485 O O . THR B 1 80 ? 14.883 12.523 0.09 1 85.62 80 THR B O 1
ATOM 3488 N N . ASP B 1 81 ? 15.078 12.828 -2.041 1 81.38 81 ASP B N 1
ATOM 3489 C CA . ASP B 1 81 ? 15.055 14.289 -1.979 1 81.38 81 ASP B CA 1
ATOM 3490 C C . ASP B 1 81 ? 14.453 14.883 -3.254 1 81.38 81 ASP B C 1
ATOM 3492 O O . ASP B 1 81 ? 14.273 14.172 -4.246 1 81.38 81 ASP B O 1
ATOM 3496 N N . ALA B 1 82 ? 14.133 16.078 -3.141 1 74.81 82 ALA B N 1
ATOM 3497 C CA . ALA B 1 82 ? 13.508 16.719 -4.297 1 74.81 82 ALA B CA 1
ATOM 3498 C C . ALA B 1 82 ? 14.562 17.188 -5.293 1 74.81 82 ALA B C 1
ATOM 3500 O O . ALA B 1 82 ? 14.227 17.75 -6.336 1 74.81 82 ALA B O 1
ATOM 3501 N N . GLY B 1 83 ? 15.836 16.953 -5.016 1 70.69 83 GLY B N 1
ATOM 3502 C CA . GLY B 1 83 ? 16.906 17.453 -5.863 1 70.69 83 GLY B CA 1
ATOM 3503 C C . GLY B 1 83 ? 16.938 16.812 -7.234 1 70.69 83 GLY B C 1
ATOM 3504 O O . GLY B 1 83 ? 17.375 17.422 -8.203 1 70.69 83 GLY B O 1
ATOM 3505 N N . THR B 1 84 ? 16.5 15.57 -7.305 1 69.5 84 THR B N 1
ATOM 3506 C CA . THR B 1 84 ? 16.516 14.867 -8.578 1 69.5 84 THR B CA 1
ATOM 3507 C C . THR B 1 84 ? 15.219 15.117 -9.344 1 69.5 84 THR B C 1
ATOM 3509 O O . THR B 1 84 ? 15.078 14.688 -10.492 1 69.5 84 THR B O 1
ATOM 3512 N N . MET B 1 85 ? 14.359 15.797 -8.766 1 77.19 85 MET B N 1
ATOM 3513 C CA . MET B 1 85 ? 13.055 16.016 -9.398 1 77.19 85 MET B CA 1
ATOM 3514 C C . MET B 1 85 ? 13.078 17.266 -10.273 1 77.19 85 MET B C 1
ATOM 3516 O O . MET B 1 85 ? 13.664 18.281 -9.891 1 77.19 85 MET B O 1
ATOM 3520 N N . SER B 1 86 ? 12.492 17.031 -11.422 1 68.56 86 SER B N 1
ATOM 3521 C CA . SER B 1 86 ? 12.359 18.188 -12.289 1 68.56 86 SER B CA 1
ATOM 3522 C C . SER B 1 86 ? 11.391 19.219 -11.703 1 68.56 86 SER B C 1
ATOM 3524 O O . SER B 1 86 ? 10.359 18.844 -11.133 1 68.56 86 SER B O 1
ATOM 3526 N N . PRO B 1 87 ? 11.75 20.422 -11.719 1 62.31 87 PRO B N 1
ATOM 3527 C CA . PRO B 1 87 ? 10.852 21.469 -11.227 1 62.31 87 PRO B CA 1
ATOM 3528 C C . PRO B 1 87 ? 9.484 21.438 -11.914 1 62.31 87 PRO B C 1
ATOM 3530 O O . PRO B 1 87 ? 8.492 21.891 -11.336 1 62.31 87 PRO B O 1
ATOM 3533 N N . PHE B 1 88 ? 9.477 20.859 -13.102 1 57 88 PHE B N 1
ATOM 3534 C CA . PHE B 1 88 ? 8.242 20.812 -13.875 1 57 88 PHE B CA 1
ATOM 3535 C C . PHE B 1 88 ? 7.266 19.797 -13.273 1 57 88 PHE B C 1
ATOM 3537 O O . PHE B 1 88 ? 6.047 19.938 -13.43 1 57 88 PHE B O 1
ATOM 3544 N N . GLU B 1 89 ? 7.816 18.906 -12.625 1 58.47 89 GLU B N 1
ATOM 3545 C CA . GLU B 1 89 ? 6.98 17.828 -12.109 1 58.47 89 GLU B CA 1
ATOM 3546 C C . GLU B 1 89 ? 6.363 18.203 -10.758 1 58.47 89 GLU B C 1
ATOM 3548 O O . GLU B 1 89 ? 5.172 18 -10.539 1 58.47 89 GLU B O 1
ATOM 3553 N N . HIS B 1 90 ? 7.152 18.594 -9.906 1 59.44 90 HIS B N 1
ATOM 3554 C CA . HIS B 1 90 ? 6.664 18.75 -8.539 1 59.44 90 HIS B CA 1
ATOM 3555 C C . HIS B 1 90 ? 6.68 20.219 -8.109 1 59.44 90 HIS B C 1
ATOM 3557 O O . HIS B 1 90 ? 6.465 20.516 -6.93 1 59.44 90 HIS B O 1
ATOM 3563 N N . GLY B 1 91 ? 6.66 21 -9.062 1 56.88 91 GLY B N 1
ATOM 3564 C CA . GLY B 1 91 ? 6.734 22.422 -8.711 1 56.88 91 GLY B CA 1
ATOM 3565 C C . GLY B 1 91 ? 8.117 22.844 -8.258 1 56.88 91 GLY B C 1
ATOM 3566 O O . GLY B 1 91 ? 9.102 22.156 -8.523 1 56.88 91 GLY B O 1
ATOM 3567 N N . GLU B 1 92 ? 8.195 23.984 -7.566 1 58.81 92 GLU B N 1
ATOM 3568 C CA . GLU B 1 92 ? 9.43 24.609 -7.105 1 58.81 92 GLU B CA 1
ATOM 3569 C C . GLU B 1 92 ? 10.055 23.828 -5.961 1 58.81 92 GLU B C 1
ATOM 3571 O O . GLU B 1 92 ? 9.344 23.172 -5.184 1 58.81 92 GLU B O 1
ATOM 3576 N N . VAL B 1 93 ? 11.227 23.453 -6.148 1 77.31 93 VAL B N 1
ATOM 3577 C CA . VAL B 1 93 ? 12.062 22.875 -5.098 1 77.31 93 VAL B CA 1
ATOM 3578 C C . VAL B 1 93 ? 12.484 23.984 -4.121 1 77.31 93 VAL B C 1
ATOM 3580 O O . VAL B 1 93 ? 12.781 25.109 -4.535 1 77.31 93 VAL B O 1
ATOM 3583 N N . PHE B 1 94 ? 12.305 23.766 -2.912 1 83.88 94 PHE B N 1
ATOM 3584 C CA . PHE B 1 94 ? 12.766 24.656 -1.86 1 83.88 94 PHE B CA 1
ATOM 3585 C C . PHE B 1 94 ? 14.039 24.141 -1.211 1 83.88 94 PHE B C 1
ATOM 3587 O O . PHE B 1 94 ? 14.141 22.953 -0.914 1 83.88 94 PHE B O 1
ATOM 3594 N N . VAL B 1 95 ? 14.992 25.031 -1.093 1 87.31 95 VAL B N 1
ATOM 3595 C CA . VAL B 1 95 ? 16.266 24.641 -0.49 1 87.31 95 VAL B CA 1
ATOM 3596 C C . VAL B 1 95 ? 16.328 25.125 0.957 1 87.31 95 VAL B C 1
ATOM 3598 O O . VAL B 1 95 ? 16.234 26.328 1.221 1 87.31 95 VAL B O 1
ATOM 3601 N N . LEU B 1 96 ? 16.516 24.281 1.851 1 92.38 96 LEU B N 1
ATOM 3602 C CA . LEU B 1 96 ? 16.578 24.578 3.277 1 92.38 96 LEU B CA 1
ATOM 3603 C C . LEU B 1 96 ? 17.969 25.047 3.676 1 92.38 96 LEU B C 1
ATOM 3605 O O . LEU B 1 96 ? 18.906 24.984 2.871 1 92.38 96 LEU B O 1
ATOM 3609 N N . ASP B 1 97 ? 18.141 25.516 4.906 1 89.06 97 ASP B N 1
ATOM 3610 C CA . ASP B 1 97 ? 19.391 26.047 5.406 1 89.06 97 ASP B CA 1
ATOM 3611 C C . ASP B 1 97 ? 20.484 24.984 5.398 1 89.06 97 ASP B C 1
ATOM 3613 O O . ASP B 1 97 ? 21.672 25.297 5.211 1 89.06 97 ASP B O 1
ATOM 3617 N N . ASP B 1 98 ? 20.078 23.781 5.566 1 91.25 98 ASP B N 1
ATOM 3618 C CA . ASP B 1 98 ? 21.078 22.719 5.637 1 91.25 98 ASP B CA 1
ATOM 3619 C C . ASP B 1 98 ? 21.375 22.156 4.25 1 91.25 98 ASP B C 1
ATOM 3621 O O . ASP B 1 98 ? 22.047 21.125 4.121 1 91.25 98 ASP B O 1
ATOM 3625 N N . GLY B 1 99 ? 20.828 22.75 3.221 1 87.81 99 GLY B N 1
ATOM 3626 C CA . GLY B 1 99 ? 21.109 22.344 1.854 1 87.81 99 GLY B CA 1
ATOM 3627 C C . GLY B 1 99 ? 20.109 21.328 1.32 1 87.81 99 GLY B C 1
ATOM 3628 O O . GLY B 1 99 ? 20.172 20.953 0.145 1 87.81 99 GLY B O 1
ATOM 3629 N N . GLY B 1 100 ? 19.266 21 2.176 1 89.06 100 GLY B N 1
ATOM 3630 C CA . GLY B 1 100 ? 18.266 20.047 1.718 1 89.06 100 GLY B CA 1
ATOM 3631 C C . GLY B 1 100 ? 17.328 20.609 0.674 1 89.06 100 GLY B C 1
ATOM 3632 O O . GLY B 1 100 ? 16.859 21.75 0.807 1 89.06 100 GLY B O 1
ATOM 3633 N N . GLU B 1 101 ? 17.141 19.828 -0.394 1 86.81 101 GLU B N 1
ATOM 3634 C CA . GLU B 1 101 ? 16.156 20.172 -1.42 1 86.81 101 GLU B CA 1
ATOM 3635 C C . GLU B 1 101 ? 14.836 19.453 -1.173 1 86.81 101 GLU B C 1
ATOM 3637 O O . GLU B 1 101 ? 14.773 18.219 -1.188 1 86.81 101 GLU B O 1
ATOM 3642 N N . VAL B 1 102 ? 13.805 20.25 -0.945 1 88.81 102 VAL B N 1
ATOM 3643 C CA . VAL B 1 102 ? 12.562 19.641 -0.468 1 88.81 102 VAL B CA 1
ATOM 3644 C C . VAL B 1 102 ? 11.375 20.266 -1.199 1 88.81 102 VAL B C 1
ATOM 3646 O O . VAL B 1 102 ? 11.555 21.141 -2.059 1 88.81 102 VAL B O 1
ATOM 3649 N N . ASP B 1 103 ? 10.227 19.781 -0.926 1 84.81 103 ASP B N 1
ATOM 3650 C CA . ASP B 1 103 ? 8.953 20.297 -1.425 1 84.81 103 ASP B CA 1
ATOM 3651 C C . ASP B 1 103 ? 8.75 21.75 -1.025 1 84.81 103 ASP B C 1
ATOM 3653 O O . ASP B 1 103 ? 9.133 22.156 0.074 1 84.81 103 ASP B O 1
ATOM 3657 N N . LEU B 1 104 ? 8.062 22.5 -1.831 1 84.38 104 LEU B N 1
ATOM 3658 C CA . LEU B 1 104 ? 7.844 23.938 -1.639 1 84.38 104 LEU B CA 1
ATOM 3659 C C . LEU B 1 104 ? 7.031 24.188 -0.372 1 84.38 104 LEU B C 1
ATOM 3661 O O . LEU B 1 104 ? 7.137 25.266 0.229 1 84.38 104 LEU B O 1
ATOM 3665 N N . ASP B 1 105 ? 6.242 23.25 0.041 1 88.31 105 ASP B N 1
ATOM 3666 C CA . ASP B 1 105 ? 5.422 23.438 1.234 1 88.31 105 ASP B CA 1
ATOM 3667 C C . ASP B 1 105 ? 6.289 23.734 2.455 1 88.31 105 ASP B C 1
ATOM 3669 O O . ASP B 1 105 ? 5.867 24.453 3.359 1 88.31 105 ASP B O 1
ATOM 3673 N N . LEU B 1 106 ? 7.426 23.203 2.455 1 92.69 106 LEU B N 1
ATOM 3674 C CA . LEU B 1 106 ? 8.305 23.484 3.586 1 92.69 106 LEU B CA 1
ATOM 3675 C C . LEU B 1 106 ? 8.734 24.953 3.592 1 92.69 106 LEU B C 1
ATOM 3677 O O . LEU B 1 106 ? 8.938 25.531 4.656 1 92.69 106 LEU B O 1
ATOM 3681 N N . GLY B 1 107 ? 8.875 25.484 2.436 1 88.81 107 GLY B N 1
ATOM 3682 C CA . GLY B 1 107 ? 9.102 26.922 2.361 1 88.81 107 GLY B CA 1
ATOM 3683 C C . GLY B 1 107 ? 7.953 27.734 2.945 1 88.81 107 GLY B C 1
ATOM 3684 O O . GLY B 1 107 ? 8.18 28.734 3.629 1 88.81 107 GLY B O 1
ATOM 3685 N N . ASN B 1 108 ? 6.781 27.297 2.678 1 87.88 108 ASN B N 1
ATOM 3686 C CA . ASN B 1 108 ? 5.605 27.938 3.236 1 87.88 108 ASN B CA 1
ATOM 3687 C C . ASN B 1 108 ? 5.574 27.844 4.758 1 87.88 108 ASN B C 1
ATOM 3689 O O . ASN B 1 108 ? 5.234 28.812 5.445 1 87.88 108 ASN B O 1
ATOM 3693 N N . TYR B 1 109 ? 5.887 26.703 5.195 1 94.62 109 TYR B N 1
ATOM 3694 C CA . TYR B 1 109 ? 5.926 26.531 6.645 1 94.62 109 TYR B CA 1
ATOM 3695 C C . TYR B 1 109 ? 6.898 27.531 7.277 1 94.62 109 TYR B C 1
ATOM 3697 O O . TYR B 1 109 ? 6.559 28.203 8.258 1 94.62 109 TYR B O 1
ATOM 3705 N N . GLU B 1 110 ? 8.078 27.609 6.695 1 93.62 110 GLU B N 1
ATOM 3706 C CA . GLU B 1 110 ? 9.094 28.5 7.246 1 93.62 110 GLU B CA 1
ATOM 3707 C C . GLU B 1 110 ? 8.641 29.953 7.184 1 93.62 110 GLU B C 1
ATOM 3709 O O . GLU B 1 110 ? 8.82 30.703 8.141 1 93.62 110 GLU B O 1
ATOM 3714 N N . ARG B 1 111 ? 8.047 30.281 6.086 1 88.62 111 ARG B N 1
ATOM 3715 C CA . ARG B 1 111 ? 7.605 31.656 5.883 1 88.62 111 ARG B CA 1
ATOM 3716 C C . ARG B 1 111 ? 6.477 32 6.844 1 88.62 111 ARG B C 1
ATOM 3718 O O . ARG B 1 111 ? 6.469 33.094 7.418 1 88.62 111 ARG B O 1
ATOM 3725 N N . PHE B 1 112 ? 5.523 31.156 6.977 1 92.69 112 PHE B N 1
ATOM 3726 C CA . PHE B 1 112 ? 4.359 31.422 7.82 1 92.69 112 PHE B CA 1
ATOM 3727 C C . PHE B 1 112 ? 4.75 31.422 9.289 1 92.69 112 PHE B C 1
ATOM 3729 O O . PHE B 1 112 ? 4.25 32.25 10.07 1 92.69 112 PHE B O 1
ATOM 3736 N N . LEU B 1 113 ? 5.684 30.578 9.641 1 94.62 113 LEU B N 1
ATOM 3737 C CA . LEU B 1 113 ? 5.93 30.359 11.062 1 94.62 113 LEU B CA 1
ATOM 3738 C C . LEU B 1 113 ? 7.23 31.031 11.5 1 94.62 113 LEU B C 1
ATOM 3740 O O . LEU B 1 113 ? 7.523 31.094 12.695 1 94.62 113 LEU B O 1
ATOM 3744 N N . ASP B 1 114 ? 7.969 31.562 10.578 1 92.31 114 ASP B N 1
ATOM 3745 C CA . ASP B 1 114 ? 9.273 32.156 10.859 1 92.31 114 ASP B CA 1
ATOM 3746 C C . ASP B 1 114 ? 10.164 31.188 11.625 1 92.31 114 ASP B C 1
ATOM 3748 O O . ASP B 1 114 ? 10.648 31.516 12.711 1 92.31 114 ASP B O 1
ATOM 3752 N N . ILE B 1 115 ? 10.336 30 11.078 1 95.5 115 ILE B N 1
ATOM 3753 C CA . ILE B 1 115 ? 11.18 28.953 11.633 1 95.5 115 ILE B CA 1
ATOM 3754 C C . ILE B 1 115 ? 12.117 28.406 10.555 1 95.5 115 ILE B C 1
ATOM 3756 O O . ILE B 1 115 ? 11.992 28.766 9.383 1 95.5 115 ILE B O 1
ATOM 3760 N N . LYS B 1 116 ? 13.055 27.641 11 1 95.44 116 LYS B N 1
ATOM 3761 C CA . LYS B 1 116 ? 13.977 26.969 10.094 1 95.44 116 LYS B CA 1
ATOM 3762 C C . LYS B 1 116 ? 13.867 25.453 10.219 1 95.44 116 LYS B C 1
ATOM 3764 O O . LYS B 1 116 ? 14.078 24.891 11.305 1 95.44 116 LYS B O 1
ATOM 3769 N N . LEU B 1 117 ? 13.562 24.875 9.125 1 97.06 117 LEU B N 1
ATOM 3770 C CA . LEU B 1 117 ? 13.398 23.422 9.102 1 97.06 117 LEU B CA 1
ATOM 3771 C C . LEU B 1 117 ? 14.617 22.75 8.477 1 97.06 117 LEU B C 1
ATOM 3773 O O . LEU B 1 117 ? 15.484 23.422 7.926 1 97.06 117 LEU B O 1
ATOM 3777 N N . THR B 1 118 ? 14.719 21.469 8.625 1 96 118 THR B N 1
ATOM 3778 C CA . THR B 1 118 ? 15.805 20.672 8.062 1 96 118 THR B CA 1
ATOM 3779 C C . THR B 1 118 ? 15.273 19.625 7.102 1 96 118 THR B C 1
ATOM 3781 O O . THR B 1 118 ? 14.062 19.453 6.977 1 96 118 THR B O 1
ATOM 3784 N N . ARG B 1 119 ? 16.203 18.953 6.477 1 94.88 119 ARG B N 1
ATOM 3785 C CA . ARG B 1 119 ? 15.852 17.938 5.496 1 94.88 119 ARG B CA 1
ATOM 3786 C C . ARG B 1 119 ? 15.055 16.812 6.145 1 94.88 119 ARG B C 1
ATOM 3788 O O . ARG B 1 119 ? 14.258 16.141 5.484 1 94.88 119 ARG B O 1
ATOM 3795 N N . ASP B 1 120 ? 15.227 16.641 7.406 1 96.12 120 ASP B N 1
ATOM 3796 C CA . ASP B 1 120 ? 14.523 15.562 8.109 1 96.12 120 ASP B CA 1
ATOM 3797 C C . ASP B 1 120 ? 13.062 15.922 8.344 1 96.12 120 ASP B C 1
ATOM 3799 O O . ASP B 1 120 ? 12.25 15.055 8.672 1 96.12 120 ASP B O 1
ATOM 3803 N N . ASN B 1 121 ? 12.719 17.156 8.188 1 97.94 121 ASN B N 1
ATOM 3804 C CA . ASN B 1 121 ? 11.328 17.578 8.32 1 97.94 121 ASN B CA 1
ATOM 3805 C C . ASN B 1 121 ? 10.508 17.203 7.082 1 97.94 121 ASN B C 1
ATOM 3807 O O . ASN B 1 121 ? 9.289 17.391 7.059 1 97.94 121 ASN B O 1
ATOM 3811 N N . ASN B 1 122 ? 11.148 16.75 6.062 1 96.62 122 ASN B N 1
ATOM 3812 C CA . ASN B 1 122 ? 10.523 16.172 4.883 1 96.62 122 ASN B CA 1
ATOM 3813 C C . ASN B 1 122 ? 10.68 14.656 4.855 1 96.62 122 ASN B C 1
ATOM 3815 O O . ASN B 1 122 ? 11.781 14.148 4.625 1 96.62 122 ASN B O 1
ATOM 3819 N N . ILE B 1 123 ? 9.617 14.016 5.074 1 97.38 123 ILE B N 1
ATOM 3820 C CA . ILE B 1 123 ? 9.617 12.555 5.051 1 97.38 123 ILE B CA 1
ATOM 3821 C C . ILE B 1 123 ? 9.086 12.055 3.711 1 97.38 123 ILE B C 1
ATOM 3823 O O . ILE B 1 123 ? 8.023 12.492 3.256 1 97.38 123 ILE B O 1
ATOM 3827 N N . THR B 1 124 ? 9.836 11.195 3.064 1 96 124 THR B N 1
ATOM 3828 C CA . THR B 1 124 ? 9.383 10.578 1.823 1 96 124 THR B CA 1
ATOM 3829 C C . THR B 1 124 ? 9.406 9.055 1.939 1 96 124 THR B C 1
ATOM 3831 O O . THR B 1 124 ? 10.055 8.508 2.83 1 96 124 THR B O 1
ATOM 3834 N N . THR B 1 125 ? 8.695 8.398 1.045 1 96.56 125 THR B N 1
ATOM 3835 C CA . THR B 1 125 ? 8.734 6.941 0.972 1 96.56 125 THR B CA 1
ATOM 3836 C C . THR B 1 125 ? 10.164 6.453 0.732 1 96.56 125 THR B C 1
ATOM 3838 O O . THR B 1 125 ? 10.609 5.496 1.368 1 96.56 125 THR B O 1
ATOM 3841 N N . GLY B 1 126 ? 10.859 7.137 -0.149 1 94.62 126 GLY B N 1
ATOM 3842 C CA . GLY B 1 126 ? 12.242 6.77 -0.433 1 94.62 126 GLY B CA 1
ATOM 3843 C C . GLY B 1 126 ? 13.125 6.793 0.796 1 94.62 126 GLY B C 1
ATOM 3844 O O . GLY B 1 126 ? 13.914 5.867 1.019 1 94.62 126 GLY B O 1
ATOM 3845 N N . LYS B 1 127 ? 13 7.816 1.586 1 95.44 127 LYS B N 1
ATOM 3846 C CA . LYS B 1 127 ? 13.812 7.941 2.793 1 95.44 127 LYS B CA 1
ATOM 3847 C C . LYS B 1 127 ? 13.508 6.82 3.781 1 95.44 127 LYS B C 1
ATOM 3849 O O . LYS B 1 127 ? 14.422 6.207 4.336 1 95.44 127 LYS B O 1
ATOM 3854 N N . ILE B 1 128 ? 12.273 6.559 4.031 1 97.5 128 ILE B N 1
ATOM 3855 C CA . ILE B 1 128 ? 11.844 5.586 5.023 1 97.5 128 ILE B CA 1
ATOM 3856 C C . ILE B 1 128 ? 12.281 4.188 4.602 1 97.5 128 ILE B C 1
ATOM 3858 O O . ILE B 1 128 ? 12.867 3.445 5.395 1 97.5 128 ILE B O 1
ATOM 3862 N N . TYR B 1 129 ? 11.953 3.812 3.35 1 95.94 129 TYR B N 1
ATOM 3863 C CA . TYR B 1 129 ? 12.281 2.467 2.891 1 95.94 129 TYR B CA 1
ATOM 3864 C C . TYR B 1 129 ? 13.789 2.266 2.812 1 95.94 129 TYR B C 1
ATOM 3866 O O . TYR B 1 129 ? 14.297 1.198 3.162 1 95.94 129 TYR B O 1
ATOM 3874 N N . GLN B 1 130 ? 14.516 3.27 2.396 1 94.25 130 GLN B N 1
ATOM 3875 C CA . GLN B 1 130 ? 15.969 3.182 2.395 1 94.25 130 GLN B CA 1
ATOM 3876 C C . GLN B 1 130 ? 16.516 2.965 3.805 1 94.25 130 GLN B C 1
ATOM 3878 O O . GLN B 1 130 ? 17.422 2.154 4.012 1 94.25 130 GLN B O 1
ATOM 3883 N N . ALA B 1 131 ? 15.977 3.684 4.715 1 95.44 131 ALA B N 1
ATOM 3884 C CA . ALA B 1 131 ? 16.406 3.543 6.105 1 95.44 131 ALA B CA 1
ATOM 3885 C C . ALA B 1 131 ? 16.172 2.123 6.613 1 95.44 131 ALA B C 1
ATOM 3887 O O . ALA B 1 131 ? 17.062 1.524 7.23 1 95.44 131 ALA B O 1
ATOM 3888 N N . VAL B 1 132 ? 15.023 1.558 6.328 1 96.12 132 VAL B N 1
ATOM 3889 C CA . VAL B 1 132 ? 14.656 0.234 6.82 1 96.12 132 VAL B CA 1
ATOM 3890 C C . VAL B 1 132 ? 15.492 -0.83 6.113 1 96.12 132 VAL B C 1
ATOM 3892 O O . VAL B 1 132 ? 15.953 -1.785 6.742 1 96.12 132 VAL B O 1
ATOM 3895 N N . ILE B 1 133 ? 15.617 -0.694 4.801 1 92.69 133 ILE B N 1
ATOM 3896 C CA . ILE B 1 133 ? 16.422 -1.646 4.035 1 92.69 133 ILE B CA 1
ATOM 3897 C C . ILE B 1 133 ? 17.859 -1.631 4.539 1 92.69 133 ILE B C 1
ATOM 3899 O O . ILE B 1 133 ? 18.484 -2.686 4.691 1 92.69 133 ILE B O 1
ATOM 3903 N N . ASN B 1 134 ? 18.375 -0.414 4.801 1 93.31 134 ASN B N 1
ATOM 3904 C CA . ASN B 1 134 ? 19.734 -0.303 5.352 1 93.31 134 ASN B CA 1
ATOM 3905 C C . ASN B 1 134 ? 19.844 -0.99 6.707 1 93.31 134 ASN B C 1
ATOM 3907 O O . ASN B 1 134 ? 20.812 -1.689 6.977 1 93.31 134 ASN B O 1
ATOM 3911 N N . LYS B 1 135 ? 18.906 -0.812 7.52 1 94.25 135 LYS B N 1
ATOM 3912 C CA . LYS B 1 135 ? 18.875 -1.462 8.828 1 94.25 135 LYS B CA 1
ATOM 3913 C C . LYS B 1 135 ? 18.844 -2.98 8.688 1 94.25 135 LYS B C 1
ATOM 3915 O O . LYS B 1 135 ? 19.5 -3.697 9.445 1 94.25 135 LYS B O 1
ATOM 3920 N N . GLU B 1 136 ? 18.016 -3.445 7.758 1 91.62 136 GLU B N 1
ATOM 3921 C CA . GLU B 1 136 ? 17.938 -4.879 7.492 1 91.62 136 GLU B CA 1
ATOM 3922 C C . GLU B 1 136 ? 19.297 -5.441 7.074 1 91.62 136 GLU B C 1
ATOM 3924 O O . GLU B 1 136 ? 19.719 -6.484 7.574 1 91.62 136 GLU B O 1
ATOM 3929 N N . ARG B 1 137 ? 19.984 -4.742 6.172 1 89.19 137 ARG B N 1
ATOM 3930 C CA . ARG B 1 137 ? 21.266 -5.176 5.641 1 89.19 137 ARG B CA 1
ATOM 3931 C C . ARG B 1 137 ? 22.344 -5.176 6.727 1 89.19 137 ARG B C 1
ATOM 3933 O O . ARG B 1 137 ? 23.266 -5.992 6.699 1 89.19 137 ARG B O 1
ATOM 3940 N N . LYS B 1 138 ? 22.156 -4.293 7.691 1 91.69 138 LYS B N 1
ATOM 3941 C CA . LYS B 1 138 ? 23.094 -4.195 8.797 1 91.69 138 LYS B CA 1
ATOM 3942 C C . LYS B 1 138 ? 22.797 -5.234 9.875 1 91.69 138 LYS B C 1
ATOM 3944 O O . LYS B 1 138 ? 23.594 -5.426 10.797 1 91.69 138 LYS B O 1
ATOM 3949 N N . GLY B 1 139 ? 21.656 -5.883 9.773 1 88.25 139 GLY B N 1
ATOM 3950 C CA . GLY B 1 139 ? 21.281 -6.922 10.719 1 88.25 139 GLY B CA 1
ATOM 3951 C C . GLY B 1 139 ? 20.547 -6.387 11.938 1 88.25 139 GLY B C 1
ATOM 3952 O O . GLY B 1 139 ? 20.484 -7.051 12.977 1 88.25 139 GLY B O 1
ATOM 3953 N N . ASP B 1 140 ? 20 -5.207 11.805 1 90.94 140 ASP B N 1
ATOM 3954 C CA . ASP B 1 140 ? 19.391 -4.547 12.953 1 90.94 140 ASP B CA 1
ATOM 3955 C C . ASP B 1 140 ? 18.125 -5.27 13.391 1 90.94 140 ASP B C 1
ATOM 3957 O O . ASP B 1 140 ? 17.672 -5.117 14.523 1 90.94 140 ASP B O 1
ATOM 3961 N N . TYR B 1 141 ? 17.578 -6.039 12.547 1 90.19 141 TYR B N 1
ATOM 3962 C CA . TYR B 1 141 ? 16.312 -6.68 12.891 1 90.19 141 TYR B CA 1
ATOM 3963 C C . TYR B 1 141 ? 16.531 -8.117 13.344 1 90.19 141 TYR B C 1
ATOM 3965 O O . TYR B 1 141 ? 15.578 -8.891 13.461 1 90.19 141 TYR B O 1
ATOM 3973 N N . LEU B 1 142 ? 17.641 -8.578 13.492 1 85.62 142 LEU B N 1
ATOM 3974 C CA . LEU B 1 142 ? 18.031 -9.828 14.125 1 85.62 142 LEU B CA 1
ATOM 3975 C C . LEU B 1 142 ? 17.391 -11.016 13.422 1 85.62 142 LEU B C 1
ATOM 3977 O O . LEU B 1 142 ? 16.828 -11.906 14.07 1 85.62 142 LEU B O 1
ATOM 3981 N N . GLY B 1 143 ? 17.281 -10.961 12.109 1 81.25 143 GLY B N 1
ATOM 3982 C CA . GLY B 1 143 ? 16.859 -12.094 11.312 1 81.25 143 GLY B CA 1
ATOM 3983 C C . GLY B 1 143 ? 15.344 -12.18 11.164 1 81.25 143 GLY B C 1
ATOM 3984 O O . GLY B 1 143 ? 14.828 -13.148 10.609 1 81.25 143 GLY B O 1
ATOM 3985 N N . LYS B 1 144 ? 14.695 -11.18 11.602 1 85.44 144 LYS B N 1
ATOM 3986 C CA . LYS B 1 144 ? 13.242 -11.164 11.492 1 85.44 144 LYS B CA 1
ATOM 3987 C C . LYS B 1 144 ? 12.797 -10.875 10.062 1 85.44 144 LYS B C 1
ATOM 3989 O O . LYS B 1 144 ? 13.57 -10.352 9.258 1 85.44 144 LYS B O 1
ATOM 3994 N N . THR B 1 145 ? 11.562 -11.32 9.758 1 88.12 145 THR B N 1
ATOM 3995 C CA . THR B 1 145 ? 10.914 -10.891 8.523 1 88.12 145 THR B CA 1
ATOM 3996 C C . THR B 1 145 ? 10.539 -9.414 8.602 1 88.12 145 THR B C 1
ATOM 3998 O O . THR B 1 145 ? 9.742 -9.016 9.453 1 88.12 145 THR B O 1
ATOM 4001 N N . VAL B 1 146 ? 11.242 -8.633 7.734 1 92.69 146 VAL B N 1
ATOM 4002 C CA . VAL B 1 146 ? 10.992 -7.195 7.73 1 92.69 146 VAL B CA 1
ATOM 4003 C C . VAL B 1 146 ? 9.766 -6.887 6.879 1 92.69 146 VAL B C 1
ATOM 4005 O O . VAL B 1 146 ? 9.695 -7.273 5.711 1 92.69 146 VAL B O 1
ATOM 4008 N N . GLN B 1 147 ? 8.828 -6.25 7.465 1 93.75 147 GLN B N 1
ATOM 4009 C CA . GLN B 1 147 ? 7.523 -6.039 6.836 1 93.75 147 GLN B CA 1
ATOM 4010 C C . GLN B 1 147 ? 7.109 -4.574 6.914 1 93.75 147 GLN B C 1
ATOM 4012 O O . GLN B 1 147 ? 7.746 -3.775 7.605 1 93.75 147 GLN B O 1
ATOM 4017 N N . VAL B 1 148 ? 6.137 -4.195 6.137 1 95.69 148 VAL B N 1
ATOM 4018 C CA . VAL B 1 148 ? 5.586 -2.846 6.215 1 95.69 148 VAL B CA 1
ATOM 4019 C C . VAL B 1 148 ? 5.059 -2.584 7.625 1 95.69 148 VAL B C 1
ATOM 4021 O O . VAL B 1 148 ? 5.371 -1.554 8.227 1 95.69 148 VAL B O 1
ATOM 4024 N N . VAL B 1 149 ? 4.277 -3.549 8.078 1 93.69 149 VAL B N 1
ATOM 4025 C CA . VAL B 1 149 ? 3.854 -3.529 9.469 1 93.69 149 VAL B CA 1
ATOM 4026 C C . VAL B 1 149 ? 4.547 -4.652 10.242 1 93.69 149 VAL B C 1
ATOM 4028 O O . VAL B 1 149 ? 4.363 -5.832 9.93 1 93.69 149 VAL B O 1
ATOM 4031 N N . PRO B 1 150 ? 5.473 -4.348 11.141 1 95.62 150 PRO B N 1
ATOM 4032 C CA . PRO B 1 150 ? 5.535 -3.074 11.859 1 95.62 150 PRO B CA 1
ATOM 4033 C C . PRO B 1 150 ? 6.738 -2.225 11.461 1 95.62 150 PRO B C 1
ATOM 4035 O O . PRO B 1 150 ? 6.836 -1.059 11.852 1 95.62 150 PRO B O 1
ATOM 4038 N N . HIS B 1 151 ? 7.617 -2.732 10.734 1 96.81 151 HIS B N 1
ATOM 4039 C CA . HIS B 1 151 ? 8.953 -2.152 10.656 1 96.81 151 HIS B CA 1
ATOM 4040 C C . HIS B 1 151 ? 8.93 -0.799 9.953 1 96.81 151 HIS B C 1
ATOM 4042 O O . HIS B 1 151 ? 9.516 0.169 10.438 1 96.81 151 HIS B O 1
ATOM 4048 N N . ILE B 1 152 ? 8.227 -0.731 8.828 1 97.75 152 ILE B N 1
ATOM 4049 C CA . ILE B 1 152 ? 8.094 0.54 8.125 1 97.75 152 ILE B CA 1
ATOM 4050 C C . ILE B 1 152 ? 7.277 1.512 8.977 1 97.75 152 ILE B C 1
ATOM 4052 O O . ILE B 1 152 ? 7.656 2.674 9.141 1 97.75 152 ILE B O 1
ATOM 4056 N N . THR B 1 153 ? 6.164 1.025 9.539 1 97.88 153 THR B N 1
ATOM 4057 C CA . THR B 1 153 ? 5.305 1.896 10.336 1 97.88 153 THR B CA 1
ATOM 4058 C C . THR B 1 153 ? 6.031 2.379 11.586 1 97.88 153 THR B C 1
ATOM 4060 O O . THR B 1 153 ? 5.898 3.541 11.977 1 97.88 153 THR B O 1
ATOM 4063 N N . ASP B 1 154 ? 6.836 1.507 12.141 1 97.06 154 ASP B N 1
ATOM 4064 C CA . ASP B 1 154 ? 7.633 1.913 13.297 1 97.06 154 ASP B CA 1
ATOM 4065 C C . ASP B 1 154 ? 8.648 2.988 12.906 1 97.06 154 ASP B C 1
ATOM 4067 O O . ASP B 1 154 ? 8.852 3.953 13.648 1 97.06 154 ASP B O 1
ATOM 4071 N N . GLU B 1 155 ? 9.281 2.773 11.797 1 98.25 155 GLU B N 1
ATOM 4072 C CA . GLU B 1 155 ? 10.273 3.742 11.336 1 98.25 155 GLU B CA 1
ATOM 4073 C C . GLU B 1 155 ? 9.648 5.117 11.125 1 98.25 155 GLU B C 1
ATOM 4075 O O . GLU B 1 155 ? 10.25 6.137 11.461 1 98.25 155 GLU B O 1
ATOM 4080 N N . ILE B 1 156 ? 8.461 5.172 10.578 1 98.62 156 ILE B N 1
ATOM 4081 C CA . ILE B 1 156 ? 7.75 6.422 10.328 1 98.62 156 ILE B CA 1
ATOM 4082 C C . ILE B 1 156 ? 7.465 7.121 11.656 1 98.62 156 ILE B C 1
ATOM 4084 O O . ILE B 1 156 ? 7.75 8.312 11.82 1 98.62 156 ILE B O 1
ATOM 4088 N N . GLN B 1 157 ? 6.926 6.371 12.617 1 98.31 157 GLN B N 1
ATOM 4089 C CA . GLN B 1 157 ? 6.57 6.926 13.914 1 98.31 157 GLN B CA 1
ATOM 4090 C C . GLN B 1 157 ? 7.805 7.449 14.648 1 98.31 157 GLN B C 1
ATOM 4092 O O . GLN B 1 157 ? 7.793 8.562 15.172 1 98.31 157 GLN B O 1
ATOM 4097 N N . ASP B 1 158 ? 8.859 6.656 14.625 1 97.62 158 ASP B N 1
ATOM 4098 C CA . ASP B 1 158 ? 10.102 7.039 15.289 1 97.62 158 ASP B CA 1
ATOM 4099 C C . ASP B 1 158 ? 10.695 8.297 14.664 1 97.62 158 ASP B C 1
ATOM 4101 O O . ASP B 1 158 ? 11.227 9.156 15.367 1 97.62 158 ASP B O 1
ATOM 4105 N N . TRP B 1 159 ? 10.633 8.32 13.367 1 98.44 159 TRP B N 1
ATOM 4106 C CA . TRP B 1 159 ? 11.141 9.484 12.641 1 98.44 159 TRP B CA 1
ATOM 4107 C C . TRP B 1 159 ? 10.398 10.75 13.047 1 98.44 159 TRP B C 1
ATOM 4109 O O . TRP B 1 159 ? 11.016 11.781 13.32 1 98.44 159 TRP B O 1
ATOM 4119 N N . ILE B 1 160 ? 9.094 10.703 13.125 1 98.5 160 ILE B N 1
ATOM 4120 C CA . ILE B 1 160 ? 8.266 11.844 13.492 1 98.5 160 ILE B CA 1
ATOM 4121 C C . ILE B 1 160 ? 8.617 12.305 14.906 1 98.5 160 ILE B C 1
ATOM 4123 O O . ILE B 1 160 ? 8.836 13.5 15.133 1 98.5 160 ILE B O 1
ATOM 4127 N N . GLU B 1 161 ? 8.695 11.414 15.82 1 97.06 161 GLU B N 1
ATOM 4128 C CA . GLU B 1 161 ? 8.984 11.75 17.203 1 97.06 161 GLU B CA 1
ATOM 4129 C C . GLU B 1 161 ? 10.352 12.406 17.344 1 97.06 161 GLU B C 1
ATOM 4131 O O . GLU B 1 161 ? 10.508 13.398 18.062 1 97.06 161 GLU B O 1
ATOM 4136 N N . ARG B 1 162 ? 11.289 11.82 16.672 1 96.81 162 ARG B N 1
ATOM 4137 C CA . ARG B 1 162 ? 12.656 12.336 16.75 1 96.81 162 ARG B CA 1
ATOM 4138 C C . ARG B 1 162 ? 12.742 13.742 16.172 1 96.81 162 ARG B C 1
ATOM 4140 O O . ARG B 1 162 ? 13.289 14.648 16.812 1 96.81 162 ARG B O 1
ATOM 4147 N N . VAL B 1 163 ? 12.188 13.93 15.008 1 97.94 163 VAL B N 1
ATOM 4148 C CA . VAL B 1 163 ? 12.328 15.195 14.281 1 97.94 163 VAL B CA 1
ATOM 4149 C C . VAL B 1 163 ? 11.516 16.281 14.984 1 97.94 163 VAL B C 1
ATOM 4151 O O . VAL B 1 163 ? 11.93 17.453 15.016 1 97.94 163 VAL B O 1
ATOM 4154 N N . ALA B 1 164 ? 10.359 15.914 15.562 1 97.44 164 ALA B N 1
ATOM 4155 C CA . ALA B 1 164 ? 9.5 16.875 16.25 1 97.44 164 ALA B CA 1
ATOM 4156 C C . ALA B 1 164 ? 10.227 17.5 17.438 1 97.44 164 ALA B C 1
ATOM 4158 O O . ALA B 1 164 ? 9.906 18.609 17.844 1 97.44 164 ALA B O 1
ATOM 4159 N N . MET B 1 165 ? 11.242 16.891 17.953 1 95.81 165 MET B N 1
ATOM 4160 C CA . MET B 1 165 ? 11.945 17.344 19.156 1 95.81 165 MET B CA 1
ATOM 4161 C C . MET B 1 165 ? 13.062 18.312 18.797 1 95.81 165 MET B C 1
ATOM 4163 O O . MET B 1 165 ? 13.594 19 19.656 1 95.81 165 MET B O 1
ATOM 4167 N N . ASN B 1 166 ? 13.352 18.359 17.531 1 95.5 166 ASN B N 1
ATOM 4168 C CA . ASN B 1 166 ? 14.414 19.266 17.109 1 95.5 166 ASN B CA 1
ATOM 4169 C C . ASN B 1 166 ? 13.977 20.734 17.203 1 95.5 166 ASN B C 1
ATOM 4171 O O . ASN B 1 166 ? 12.914 21.094 16.703 1 95.5 166 ASN B O 1
ATOM 4175 N N . PRO B 1 167 ? 14.797 21.594 17.844 1 94.69 167 PRO B N 1
ATOM 4176 C CA . PRO B 1 167 ? 14.469 23.031 17.875 1 94.69 167 PRO B CA 1
ATOM 4177 C C . PRO B 1 167 ? 14.477 23.672 16.484 1 94.69 167 PRO B C 1
ATOM 4179 O O . PRO B 1 167 ? 15.312 23.328 15.648 1 94.69 167 PRO B O 1
ATOM 4182 N N . VAL B 1 168 ? 13.555 24.641 16.25 1 94.69 168 VAL B N 1
ATOM 4183 C CA . VAL B 1 168 ? 13.43 25.156 14.891 1 94.69 168 VAL B CA 1
ATOM 4184 C C . VAL B 1 168 ? 13.312 26.688 14.938 1 94.69 168 VAL B C 1
ATOM 4186 O O . VAL B 1 168 ? 13.227 27.328 13.891 1 94.69 168 VAL B O 1
ATOM 4189 N N . ASP B 1 169 ? 13.312 27.328 16.125 1 92.12 169 ASP B N 1
ATOM 4190 C CA . ASP B 1 169 ? 13.031 28.75 16.219 1 92.12 169 ASP B CA 1
ATOM 4191 C C . ASP B 1 169 ? 14.25 29.531 16.703 1 92.12 169 ASP B C 1
ATOM 4193 O O . ASP B 1 169 ? 14.125 30.625 17.25 1 92.12 169 ASP B O 1
ATOM 4197 N N . GLY B 1 170 ? 15.422 28.906 16.594 1 88.81 170 GLY B N 1
ATOM 4198 C CA . GLY B 1 170 ? 16.641 29.578 17 1 88.81 170 GLY B CA 1
ATOM 4199 C C . GLY B 1 170 ? 16.984 29.375 18.453 1 88.81 170 GLY B C 1
ATOM 4200 O O . GLY B 1 170 ? 18.047 29.797 18.922 1 88.81 170 GLY B O 1
ATOM 4201 N N . THR B 1 171 ? 16.062 28.734 19.125 1 88.88 171 THR B N 1
ATOM 4202 C CA . THR B 1 171 ? 16.328 28.391 20.516 1 88.88 171 THR B CA 1
ATOM 4203 C C . THR B 1 171 ? 16.766 26.938 20.641 1 88.88 171 THR B C 1
ATOM 4205 O O . THR B 1 171 ? 16.875 26.219 19.641 1 88.88 171 THR B O 1
ATOM 4208 N N . ASP B 1 172 ? 17.031 26.5 21.891 1 89.88 172 ASP B N 1
ATOM 4209 C CA . ASP B 1 172 ? 17.469 25.125 22.141 1 89.88 172 ASP B CA 1
ATOM 4210 C C . ASP B 1 172 ? 16.312 24.281 22.688 1 89.88 172 ASP B C 1
ATOM 4212 O O . ASP B 1 172 ? 16.531 23.141 23.125 1 89.88 172 ASP B O 1
ATOM 4216 N N . LYS B 1 173 ? 15.18 24.812 22.594 1 91.19 173 LYS B N 1
ATOM 4217 C CA . LYS B 1 173 ? 14.031 24.094 23.156 1 91.19 173 LYS B CA 1
ATOM 4218 C C . LYS B 1 173 ? 13.18 23.5 22.047 1 91.19 173 LYS B C 1
ATOM 4220 O O . LYS B 1 173 ? 13.016 24.094 20.984 1 91.19 173 LYS B O 1
ATOM 4225 N N . PRO B 1 174 ? 12.594 22.375 22.344 1 93.38 174 PRO B N 1
ATOM 4226 C CA . PRO B 1 174 ? 11.703 21.766 21.344 1 93.38 174 PRO B CA 1
ATOM 4227 C C . PRO B 1 174 ? 10.383 22.516 21.203 1 93.38 174 PRO B C 1
ATOM 4229 O O . PRO B 1 174 ? 10.031 23.328 22.062 1 93.38 174 PRO B O 1
ATOM 4232 N N . A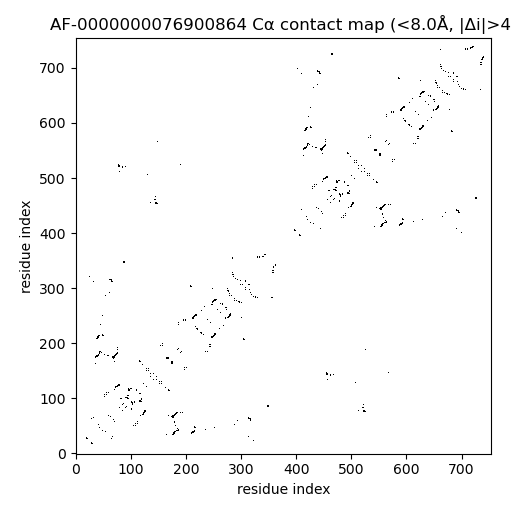LA B 1 175 ? 9.711 22.266 20.141 1 95.94 175 ALA B N 1
ATOM 4233 C CA . ALA B 1 175 ? 8.375 22.812 19.922 1 95.94 175 ALA B CA 1
ATOM 4234 C C . ALA B 1 175 ? 7.363 22.188 20.875 1 95.94 175 ALA B C 1
ATOM 4236 O O . ALA B 1 175 ? 7.648 21.156 21.5 1 95.94 175 ALA B O 1
ATOM 4237 N N . ASP B 1 176 ? 6.293 22.906 21.062 1 95.19 176 ASP B N 1
ATOM 4238 C CA . ASP B 1 176 ? 5.172 22.375 21.844 1 95.19 176 ASP B CA 1
ATOM 4239 C C . ASP B 1 176 ? 4.242 21.531 20.969 1 95.19 176 ASP B C 1
ATOM 4241 O O . ASP B 1 176 ? 3.604 20.594 21.453 1 95.19 176 ASP B O 1
ATOM 4245 N N . VAL B 1 177 ? 4.109 21.922 19.734 1 97.44 177 VAL B N 1
ATOM 4246 C CA . VAL B 1 177 ? 3.205 21.266 18.812 1 97.44 177 VAL B CA 1
ATOM 4247 C C . VAL B 1 177 ? 3.922 21 17.484 1 97.44 177 VAL B C 1
ATOM 4249 O O . VAL B 1 177 ? 4.648 21.859 16.984 1 97.44 177 VAL B O 1
ATOM 4252 N N . CYS B 1 178 ? 3.797 19.812 16.969 1 98.62 178 CYS B N 1
ATOM 4253 C CA . CYS B 1 178 ? 4.266 19.453 15.641 1 98.62 178 CYS B CA 1
ATOM 4254 C C . CYS B 1 178 ? 3.098 19.312 14.672 1 98.62 178 CYS B C 1
ATOM 4256 O O . CYS B 1 178 ? 2.268 18.406 14.828 1 98.62 178 CYS B O 1
ATOM 4258 N N . VAL B 1 179 ? 3.033 20.188 13.695 1 98.75 179 VAL B N 1
ATOM 4259 C CA . VAL B 1 179 ? 2.021 20.078 12.648 1 98.75 179 VAL B CA 1
ATOM 4260 C C . VAL B 1 179 ? 2.543 19.203 11.516 1 98.75 179 VAL B C 1
ATOM 4262 O O . VAL B 1 179 ? 3.574 19.5 10.906 1 98.75 179 VAL B O 1
ATOM 4265 N N . ILE B 1 180 ? 1.842 18.156 11.258 1 98.75 180 ILE B N 1
ATOM 4266 C CA . ILE B 1 180 ? 2.229 17.188 10.242 1 98.75 180 ILE B CA 1
ATOM 4267 C C . ILE B 1 180 ? 1.266 17.266 9.055 1 98.75 180 ILE B C 1
ATOM 4269 O O . ILE B 1 180 ? 0.047 17.203 9.234 1 98.75 180 ILE B O 1
ATOM 4273 N N . GLU B 1 181 ? 1.825 17.438 7.902 1 98 181 GLU B N 1
ATOM 4274 C CA . GLU B 1 181 ? 1.022 17.359 6.684 1 98 181 GLU B CA 1
ATOM 4275 C C . GLU B 1 181 ? 1.305 16.062 5.93 1 98 181 GLU B C 1
ATOM 4277 O O . GLU B 1 181 ? 2.449 15.789 5.562 1 98 181 GLU B O 1
ATOM 4282 N N . LEU B 1 182 ? 0.294 15.281 5.758 1 97.06 182 LEU B N 1
ATOM 4283 C CA . LEU B 1 182 ? 0.41 14.094 4.918 1 97.06 182 LEU B CA 1
ATOM 4284 C C . LEU B 1 182 ? 0.029 14.406 3.477 1 97.06 182 LEU B C 1
ATOM 4286 O O . LEU B 1 182 ? -1.128 14.727 3.191 1 97.06 182 LEU B O 1
ATOM 4290 N N . GLY B 1 183 ? 1.029 14.352 2.613 1 93 183 GLY B N 1
ATOM 4291 C CA . GLY B 1 183 ? 0.766 14.547 1.196 1 93 183 GLY B CA 1
ATOM 4292 C C . GLY B 1 183 ? -0.012 13.406 0.572 1 93 183 GLY B C 1
ATOM 4293 O O . GLY B 1 183 ? -0.09 12.312 1.144 1 93 183 GLY B O 1
ATOM 4294 N N . GLY B 1 184 ? -0.606 13.711 -0.553 1 88.38 184 GLY B N 1
ATOM 4295 C CA . GLY B 1 184 ? -1.383 12.711 -1.267 1 88.38 184 GLY B CA 1
ATOM 4296 C C . GLY B 1 184 ? -2.834 12.656 -0.826 1 88.38 184 GLY B C 1
ATOM 4297 O O . GLY B 1 184 ? -3.312 13.555 -0.131 1 88.38 184 GLY B O 1
ATOM 4298 N N . THR B 1 185 ? -3.518 11.672 -1.339 1 87.19 185 THR B N 1
ATOM 4299 C CA . THR B 1 185 ? -4.938 11.516 -1.048 1 87.19 185 THR B CA 1
ATOM 4300 C C . THR B 1 185 ? -5.199 10.219 -0.282 1 87.19 185 THR B C 1
ATOM 4302 O O . THR B 1 185 ? -4.488 9.234 -0.467 1 87.19 185 THR B O 1
ATOM 4305 N N . ILE B 1 186 ? -6.191 10.375 0.505 1 88.06 186 ILE B N 1
ATOM 4306 C CA . ILE B 1 186 ? -6.586 9.188 1.251 1 88.06 186 ILE B CA 1
ATOM 4307 C C . ILE B 1 186 ? -7.086 8.117 0.286 1 88.06 186 ILE B C 1
ATOM 4309 O O . ILE B 1 186 ? -7.828 8.414 -0.653 1 88.06 186 ILE B O 1
ATOM 4313 N N . GLY B 1 187 ? -6.602 6.926 0.354 1 82.44 187 GLY B N 1
ATOM 4314 C CA . GLY B 1 187 ? -7.047 5.848 -0.516 1 82.44 187 GLY B CA 1
ATOM 4315 C C . GLY B 1 187 ? -5.984 5.402 -1.503 1 82.44 187 GLY B C 1
ATOM 4316 O O . GLY B 1 187 ? -6.082 4.32 -2.08 1 82.44 187 GLY B O 1
ATOM 4317 N N . ASP B 1 188 ? -5.051 6.309 -1.689 1 88.31 188 ASP B N 1
ATOM 4318 C CA . ASP B 1 188 ? -3.977 5.934 -2.602 1 88.31 188 ASP B CA 1
ATOM 4319 C C . ASP B 1 188 ? -3.068 4.879 -1.977 1 88.31 188 ASP B C 1
ATOM 4321 O O . ASP B 1 188 ? -2.783 4.93 -0.779 1 88.31 188 ASP B O 1
ATOM 4325 N N . ILE B 1 189 ? -2.5 4.051 -2.82 1 90.06 189 ILE B N 1
ATOM 4326 C CA . ILE B 1 189 ? -1.624 2.967 -2.385 1 90.06 189 ILE B CA 1
ATOM 4327 C C . ILE B 1 189 ? -0.379 3.547 -1.718 1 90.06 189 ILE B C 1
ATOM 4329 O O . ILE B 1 189 ? 0.1 3.016 -0.713 1 90.06 189 ILE B O 1
ATOM 4333 N N . GLU B 1 190 ? 0.094 4.695 -2.229 1 92.06 190 GLU B N 1
ATOM 4334 C CA . GLU B 1 190 ? 1.353 5.277 -1.771 1 92.06 190 GLU B CA 1
ATOM 4335 C C . GLU B 1 190 ? 1.221 5.832 -0.356 1 92.06 190 GLU B C 1
ATOM 4337 O O . GLU B 1 190 ? 2.207 5.91 0.38 1 92.06 190 GLU B O 1
ATOM 4342 N N . SER B 1 191 ? 0.045 6.121 0.061 1 93.62 191 SER B N 1
ATOM 4343 C CA . SER B 1 191 ? -0.167 6.773 1.348 1 93.62 191 SER B CA 1
ATOM 4344 C C . SER B 1 191 ? -0.478 5.758 2.441 1 93.62 191 SER B C 1
ATOM 4346 O O . SER B 1 191 ? -0.428 6.082 3.629 1 93.62 191 SER B O 1
ATOM 4348 N N . MET B 1 192 ? -0.694 4.539 2.08 1 93.69 192 MET B N 1
ATOM 4349 C CA . MET B 1 192 ? -1.268 3.557 2.998 1 93.69 192 MET B CA 1
ATOM 4350 C C . MET B 1 192 ? -0.323 3.287 4.164 1 93.69 192 MET B C 1
ATOM 4352 O O . MET B 1 192 ? -0.749 3.264 5.32 1 93.69 192 MET B O 1
ATOM 4356 N N . PRO B 1 193 ? 1.006 3.104 3.891 1 96.12 193 PRO B N 1
ATOM 4357 C CA . PRO B 1 193 ? 1.893 2.877 5.035 1 96.12 193 PRO B CA 1
ATOM 4358 C C . PRO B 1 193 ? 1.902 4.047 6.012 1 96.12 193 PRO B C 1
ATOM 4360 O O . PRO B 1 193 ? 1.988 3.84 7.227 1 96.12 193 PRO B O 1
ATOM 4363 N N . PHE B 1 194 ? 1.761 5.195 5.5 1 98 194 PHE B N 1
ATOM 4364 C CA . PHE B 1 194 ? 1.783 6.383 6.34 1 98 194 PHE B CA 1
ATOM 4365 C C . PHE B 1 194 ? 0.487 6.512 7.133 1 98 194 PHE B C 1
ATOM 4367 O O . PHE B 1 194 ? 0.507 6.863 8.312 1 98 194 PHE B O 1
ATOM 4374 N N . ILE B 1 195 ? -0.621 6.242 6.5 1 96.38 195 ILE B N 1
ATOM 4375 C CA . ILE B 1 195 ? -1.91 6.305 7.18 1 96.38 195 ILE B CA 1
ATOM 4376 C C . ILE B 1 195 ? -1.943 5.293 8.32 1 96.38 195 ILE B C 1
ATOM 4378 O O . ILE B 1 195 ? -2.365 5.613 9.438 1 96.38 195 ILE B O 1
ATOM 4382 N N . GLU B 1 196 ? -1.463 4.109 8 1 96 196 GLU B N 1
ATOM 4383 C CA . GLU B 1 196 ? -1.389 3.078 9.031 1 96 196 GLU B CA 1
ATOM 4384 C C . GLU B 1 196 ? -0.484 3.51 10.18 1 96 196 GLU B C 1
ATOM 4386 O O . GLU B 1 196 ? -0.842 3.355 11.352 1 96 196 GLU B O 1
ATOM 4391 N N . ALA B 1 197 ? 0.644 4.039 9.867 1 97.88 197 ALA B N 1
ATOM 4392 C CA . ALA B 1 197 ? 1.608 4.477 10.867 1 97.88 197 ALA B CA 1
ATOM 4393 C C . ALA B 1 197 ? 1.029 5.594 11.734 1 97.88 197 ALA B C 1
ATOM 4395 O O . ALA B 1 197 ? 1.199 5.594 12.953 1 97.88 197 ALA B O 1
ATOM 4396 N N . LEU B 1 198 ? 0.363 6.496 11.117 1 98.12 198 LEU B N 1
ATOM 4397 C CA . LEU B 1 198 ? -0.188 7.641 11.836 1 98.12 198 LEU B CA 1
ATOM 4398 C C . LEU B 1 198 ? -1.365 7.223 12.703 1 98.12 198 LEU B C 1
ATOM 4400 O O . LEU B 1 198 ? -1.578 7.785 13.781 1 98.12 198 LEU B O 1
ATOM 4404 N N . GLY B 1 199 ? -2.131 6.266 12.188 1 96.25 199 GLY B N 1
ATOM 4405 C CA . GLY B 1 199 ? -3.141 5.684 13.055 1 96.25 199 GLY B CA 1
ATOM 4406 C C . GLY B 1 199 ? -2.561 5.062 14.312 1 96.25 199 GLY B C 1
ATOM 4407 O O . GLY B 1 199 ? -3.025 5.34 15.422 1 96.25 199 GLY B O 1
ATOM 4408 N N . GLN B 1 200 ? -1.526 4.289 14.148 1 96.19 200 GLN B N 1
ATOM 4409 C CA . GLN B 1 200 ? -0.829 3.688 15.281 1 96.19 200 GLN B CA 1
ATOM 4410 C C . GLN B 1 200 ? -0.231 4.758 16.188 1 96.19 200 GLN B C 1
ATOM 4412 O O . GLN B 1 200 ? -0.279 4.633 17.422 1 96.19 200 GLN B O 1
ATOM 4417 N N . PHE B 1 201 ? 0.294 5.727 15.555 1 97.25 201 PHE B N 1
ATOM 4418 C CA . PHE B 1 201 ? 0.953 6.809 16.266 1 97.25 201 PHE B CA 1
ATOM 4419 C C . PHE B 1 201 ? -0.039 7.551 17.156 1 97.25 201 PHE B C 1
ATOM 4421 O O . PHE B 1 201 ? 0.292 7.93 18.281 1 97.25 201 PHE B O 1
ATOM 4428 N N . SER B 1 202 ? -1.227 7.773 16.641 1 96.56 202 SER B N 1
ATOM 4429 C CA . SER B 1 202 ? -2.264 8.438 17.422 1 96.56 202 SER B CA 1
ATOM 4430 C C . SER B 1 202 ? -2.584 7.656 18.703 1 96.56 202 SER B C 1
ATOM 4432 O O . SER B 1 202 ? -2.852 8.25 19.75 1 96.56 202 SER B O 1
ATOM 4434 N N . TYR B 1 203 ? -2.537 6.395 18.625 1 93.44 203 TYR B N 1
ATOM 4435 C CA . TYR B 1 203 ? -2.756 5.555 19.797 1 93.44 203 TYR B CA 1
ATOM 4436 C C . TYR B 1 203 ? -1.547 5.59 20.719 1 93.44 203 TYR B C 1
ATOM 4438 O O . TYR B 1 203 ? -1.697 5.629 21.938 1 93.44 203 TYR B O 1
ATOM 4446 N N . ARG B 1 204 ? -0.392 5.586 20.141 1 94.44 204 ARG B N 1
ATOM 4447 C CA . ARG B 1 204 ? 0.86 5.566 20.891 1 94.44 204 ARG B CA 1
ATOM 4448 C C . ARG B 1 204 ? 1.005 6.816 21.75 1 94.44 204 ARG B C 1
ATOM 4450 O O . ARG B 1 204 ? 1.384 6.734 22.922 1 94.44 204 ARG B O 1
ATOM 4457 N N . VAL B 1 205 ? 0.722 7.953 21.188 1 95.25 205 VAL B N 1
ATOM 4458 C CA . VAL B 1 205 ? 0.909 9.203 21.906 1 95.25 205 VAL B CA 1
ATOM 4459 C C . VAL B 1 205 ? -0.253 9.422 22.875 1 95.25 205 VAL B C 1
ATOM 4461 O O . VAL B 1 205 ? -0.108 10.117 23.891 1 95.25 205 VAL B O 1
ATOM 4464 N N . GLY B 1 206 ? -1.522 8.898 22.484 1 93 206 GLY B N 1
ATOM 4465 C CA . GLY B 1 206 ? -2.631 8.875 23.422 1 93 206 GLY B CA 1
ATOM 4466 C C . GLY B 1 206 ? -3.576 10.055 23.266 1 93 206 GLY B C 1
ATOM 4467 O O . GLY B 1 206 ? -3.256 11.023 22.562 1 93 206 GLY B O 1
ATOM 4468 N N . PRO B 1 207 ? -4.691 9.977 24.031 1 91.75 207 PRO B N 1
ATOM 4469 C CA . PRO B 1 207 ? -5.695 11.031 23.953 1 91.75 207 PRO B CA 1
ATOM 4470 C C . PRO B 1 207 ? -5.184 12.375 24.469 1 91.75 207 PRO B C 1
ATOM 4472 O O . PRO B 1 207 ? -4.426 12.422 25.438 1 91.75 207 PRO B O 1
ATOM 4475 N N . GLY B 1 208 ? -5.551 13.422 23.797 1 94.88 208 GLY B N 1
ATOM 4476 C CA . GLY B 1 208 ? -5.141 14.758 24.219 1 94.88 208 GLY B CA 1
ATOM 4477 C C . GLY B 1 208 ? -3.807 15.18 23.625 1 94.88 208 GLY B C 1
ATOM 4478 O O . GLY B 1 208 ? -3.338 16.297 23.875 1 94.88 208 GLY B O 1
ATOM 4479 N N . ASN B 1 209 ? -3.244 14.289 22.797 1 97 209 ASN B N 1
ATOM 4480 C CA . ASN B 1 209 ? -1.92 14.609 22.266 1 97 209 ASN B CA 1
ATOM 4481 C C . ASN B 1 209 ? -1.895 14.57 20.75 1 97 209 ASN B C 1
ATOM 4483 O O . ASN B 1 209 ? -0.845 14.773 20.125 1 97 209 ASN B O 1
ATOM 4487 N N . PHE B 1 210 ? -3.035 14.258 20.203 1 97.81 210 PHE B N 1
ATOM 4488 C CA . PHE B 1 210 ? -3.125 14.086 18.766 1 97.81 210 PHE B CA 1
ATOM 4489 C C . PHE B 1 210 ? -4.441 14.633 18.234 1 97.81 210 PHE B C 1
ATOM 4491 O O . PHE B 1 210 ? -5.516 14.281 18.719 1 97.81 210 PHE B O 1
ATOM 4498 N N . CYS B 1 211 ? -4.32 15.531 17.234 1 98.56 211 CYS B N 1
ATOM 4499 C CA . CYS B 1 211 ? -5.492 16.141 16.609 1 98.56 211 CYS B CA 1
ATOM 4500 C C . CYS B 1 211 ? -5.457 15.953 15.086 1 98.56 211 CYS B C 1
ATOM 4502 O O . CYS B 1 211 ? -4.5 16.375 14.43 1 98.56 211 CYS B O 1
ATOM 4504 N N . LEU B 1 212 ? -6.512 15.367 14.547 1 98.62 212 LEU B N 1
ATOM 4505 C CA . LEU B 1 212 ? -6.57 15.148 13.102 1 98.62 212 LEU B CA 1
ATOM 4506 C C . LEU B 1 212 ? -7.484 16.172 12.438 1 98.62 212 LEU B C 1
ATOM 4508 O O . LEU B 1 212 ? -8.672 16.25 12.758 1 98.62 212 LEU B O 1
ATOM 4512 N N . VAL B 1 213 ? -6.922 16.938 11.539 1 98.56 213 VAL B N 1
ATOM 4513 C CA . VAL B 1 213 ? -7.66 17.859 10.688 1 98.56 213 VAL B CA 1
ATOM 4514 C C . VAL B 1 213 ? -7.738 17.312 9.266 1 98.56 213 VAL B C 1
ATOM 4516 O O . VAL B 1 213 ? -6.711 17.094 8.625 1 98.56 213 VAL B O 1
ATOM 4519 N N . HIS B 1 214 ? -8.945 17.109 8.805 1 98 214 HIS B N 1
ATOM 4520 C CA . HIS B 1 214 ? -9.133 16.562 7.469 1 98 214 HIS B CA 1
ATOM 4521 C C . HIS B 1 214 ? -9.672 17.609 6.508 1 98 214 HIS B C 1
ATOM 4523 O O . HIS B 1 214 ? -10.75 18.172 6.727 1 98 214 HIS B O 1
ATOM 4529 N N . VAL B 1 215 ? -8.875 17.938 5.488 1 97.56 215 VAL B N 1
ATOM 4530 C CA . VAL B 1 215 ? -9.258 18.906 4.477 1 97.56 215 VAL B CA 1
ATOM 4531 C C . VAL B 1 215 ? -10.047 18.234 3.361 1 97.56 215 VAL B C 1
ATOM 4533 O O . VAL B 1 215 ? -9.57 17.266 2.758 1 97.56 215 VAL B O 1
ATOM 4536 N N . SER B 1 216 ? -11.242 18.672 3.082 1 96 216 SER B N 1
ATOM 4537 C CA . SER B 1 216 ? -12.086 18.062 2.066 1 96 216 SER B CA 1
ATOM 4538 C C . SER B 1 216 ? -12.805 19.125 1.232 1 96 216 SER B C 1
ATOM 4540 O O . SER B 1 216 ? -12.977 20.266 1.677 1 96 216 SER B O 1
ATOM 4542 N N . LEU B 1 217 ? -13.203 18.703 0.07 1 94.25 217 LEU B N 1
ATOM 4543 C CA . LEU B 1 217 ? -13.859 19.625 -0.86 1 94.25 217 LEU B CA 1
ATOM 4544 C C . LEU B 1 217 ? -15.375 19.516 -0.737 1 94.25 217 LEU B C 1
ATOM 4546 O O . LEU B 1 217 ? -15.93 18.422 -0.715 1 94.25 217 LEU B O 1
ATOM 4550 N N . VAL B 1 218 ? -16 20.641 -0.627 1 95.38 218 VAL B N 1
ATOM 4551 C CA . VAL B 1 218 ? -17.453 20.781 -0.799 1 95.38 218 VAL B CA 1
ATOM 4552 C C . VAL B 1 218 ? -17.75 21.562 -2.07 1 95.38 218 VAL B C 1
ATOM 4554 O O . VAL B 1 218 ? -17.859 22.797 -2.031 1 95.38 218 VAL B O 1
ATOM 4557 N N . PRO B 1 219 ? -17.922 20.844 -3.086 1 92.88 219 PRO B N 1
ATOM 4558 C CA . PRO B 1 219 ? -18.141 21.547 -4.352 1 92.88 219 PRO B CA 1
ATOM 4559 C C . PRO B 1 219 ? -19.5 22.234 -4.41 1 92.88 219 PRO B C 1
ATOM 4561 O O . PRO B 1 219 ? -20.453 21.781 -3.785 1 92.88 219 PRO B O 1
ATOM 4564 N N . VAL B 1 220 ? -19.516 23.344 -5.125 1 90.25 220 VAL B N 1
ATOM 4565 C CA . VAL B 1 220 ? -20.75 24.062 -5.395 1 90.25 220 VAL B CA 1
ATOM 4566 C C . VAL B 1 220 ? -21.141 23.906 -6.863 1 90.25 220 VAL B C 1
ATOM 4568 O O . VAL B 1 220 ? -20.375 24.25 -7.758 1 90.25 220 VAL B O 1
ATOM 4571 N N . LEU B 1 221 ? -22.266 23.281 -7.02 1 86.38 221 LEU B N 1
ATOM 4572 C CA . LEU B 1 221 ? -22.75 23.188 -8.391 1 86.38 221 LEU B CA 1
ATOM 4573 C C . LEU B 1 221 ? -23.234 24.547 -8.891 1 86.38 221 LEU B C 1
ATOM 4575 O O . LEU B 1 221 ? -24.219 25.078 -8.383 1 86.38 221 LEU B O 1
ATOM 4579 N N . THR B 1 222 ? -22.516 25.031 -9.773 1 77.12 222 THR B N 1
ATOM 4580 C CA . THR B 1 222 ? -22.719 26.406 -10.234 1 77.12 222 THR B CA 1
ATOM 4581 C C . THR B 1 222 ? -24.125 26.594 -10.766 1 77.12 222 THR B C 1
ATOM 4583 O O . THR B 1 222 ? -24.734 27.656 -10.555 1 77.12 222 THR B O 1
ATOM 4586 N N . VAL B 1 223 ? -24.594 25.625 -11.406 1 74.75 223 VAL B N 1
ATOM 4587 C CA . VAL B 1 223 ? -25.875 25.797 -12.078 1 74.75 223 VAL B CA 1
ATOM 4588 C C . VAL B 1 223 ? -26.984 25.953 -11.039 1 74.75 223 VAL B C 1
ATOM 4590 O O . VAL B 1 223 ? -27.906 26.75 -11.203 1 74.75 223 VAL B O 1
ATOM 4593 N N . VAL B 1 224 ? -26.828 25.344 -9.969 1 75.19 224 VAL B N 1
ATOM 4594 C CA . VAL B 1 224 ? -27.906 25.328 -8.992 1 75.19 224 VAL B CA 1
ATOM 4595 C C . VAL B 1 224 ? -27.438 25.969 -7.688 1 75.19 224 VAL B C 1
ATOM 4597 O O . VAL B 1 224 ? -28.25 26.344 -6.844 1 75.19 224 VAL B O 1
ATOM 4600 N N . GLY B 1 225 ? -26.172 26.172 -7.598 1 82 225 GLY B N 1
ATOM 4601 C CA . GLY B 1 225 ? -25.609 26.766 -6.395 1 82 225 GLY B CA 1
ATOM 4602 C C . GLY B 1 225 ? -25.625 25.828 -5.203 1 82 225 GLY B C 1
ATOM 4603 O O . GLY B 1 225 ? -25.406 26.25 -4.066 1 82 225 GLY B O 1
ATOM 4604 N N . GLU B 1 226 ? -25.953 24.656 -5.477 1 91 226 GLU B N 1
ATOM 4605 C CA . GLU B 1 226 ? -26.094 23.672 -4.406 1 91 226 GLU B CA 1
ATOM 4606 C C . GLU B 1 226 ? -24.734 23.141 -3.975 1 91 226 GLU B C 1
ATOM 4608 O O . GLU B 1 226 ? -23.859 22.875 -4.812 1 91 226 GLU B O 1
ATOM 4613 N N . GLN B 1 227 ? -24.516 23.125 -2.633 1 94.62 227 GLN B N 1
ATOM 4614 C CA . GLN B 1 227 ? -23.297 22.578 -2.047 1 94.62 227 GLN B CA 1
ATOM 4615 C C . GLN B 1 227 ? -23.453 21.094 -1.772 1 94.62 227 GLN B C 1
ATOM 4617 O O . GLN B 1 227 ? -24.406 20.656 -1.133 1 94.62 227 GLN B O 1
ATOM 4622 N N . LYS B 1 228 ? -22.547 20.297 -2.271 1 93.5 228 LYS B N 1
ATOM 4623 C CA . LYS B 1 228 ? -22.625 18.844 -2.166 1 93.5 228 LYS B CA 1
ATOM 4624 C C . LYS B 1 228 ? -21.703 18.312 -1.082 1 93.5 228 LYS B C 1
ATOM 4626 O O . LYS B 1 228 ? -20.5 18.578 -1.109 1 93.5 228 LYS B O 1
ATOM 4631 N N . THR B 1 229 ? -22.297 17.516 -0.178 1 95.25 229 THR B N 1
ATOM 4632 C CA . THR B 1 229 ? -21.547 17.031 0.978 1 95.25 229 THR B CA 1
ATOM 4633 C C . THR B 1 229 ? -20.969 15.641 0.721 1 95.25 229 THR B C 1
ATOM 4635 O O . THR B 1 229 ? -20.109 15.172 1.462 1 95.25 229 THR B O 1
ATOM 4638 N N . LYS B 1 230 ? -21.359 14.93 -0.35 1 93.56 230 LYS B N 1
ATOM 4639 C CA . LYS B 1 230 ? -21.078 13.516 -0.58 1 93.56 230 LYS B CA 1
ATOM 4640 C C . LYS B 1 230 ? -19.578 13.266 -0.692 1 93.56 230 LYS B C 1
ATOM 4642 O O . LYS B 1 230 ? -19.062 12.297 -0.135 1 93.56 230 LYS B O 1
ATOM 4647 N N . PRO B 1 231 ? -18.859 14.125 -1.431 1 93.06 231 PRO B N 1
ATOM 4648 C CA . PRO B 1 231 ? -17.406 13.883 -1.505 1 93.06 231 PRO B CA 1
ATOM 4649 C C . PRO B 1 231 ? -16.75 13.859 -0.131 1 93.06 231 PRO B C 1
ATOM 4651 O O . PRO B 1 231 ? -15.906 12.992 0.138 1 93.06 231 PRO B O 1
ATOM 4654 N N . THR B 1 232 ? -17.125 14.758 0.709 1 95.56 232 THR B N 1
ATOM 4655 C CA . THR B 1 232 ? -16.578 14.812 2.061 1 95.56 232 THR B CA 1
ATOM 4656 C C . THR B 1 232 ? -17 13.586 2.867 1 95.56 232 THR B C 1
ATOM 4658 O O . THR B 1 232 ? -16.203 13 3.588 1 95.56 232 THR B O 1
ATOM 4661 N N . GLN B 1 233 ? -18.234 13.227 2.744 1 95.62 233 GLN B N 1
ATOM 4662 C CA . G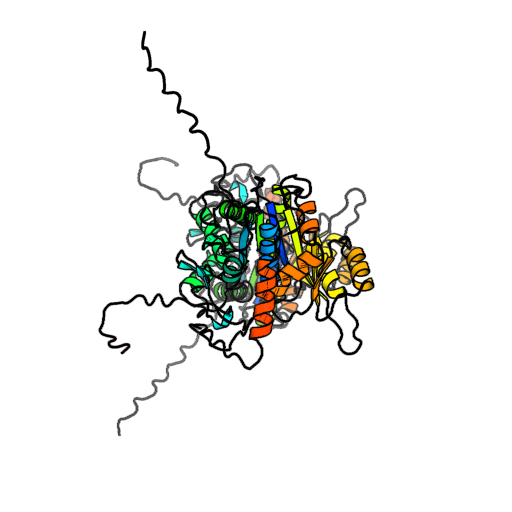LN B 1 233 ? -18.75 12.047 3.439 1 95.62 233 GLN B CA 1
ATOM 4663 C C . GLN B 1 233 ? -17.969 10.797 3.039 1 95.62 233 GLN B C 1
ATOM 4665 O O . GLN B 1 233 ? -17.594 9.984 3.895 1 95.62 233 GLN B O 1
ATOM 4670 N N . HIS B 1 234 ? -17.703 10.703 1.768 1 93.19 234 HIS B N 1
ATOM 4671 C CA . HIS B 1 234 ? -16.969 9.547 1.266 1 93.19 234 HIS B CA 1
ATOM 4672 C C . HIS B 1 234 ? -15.516 9.562 1.753 1 93.19 234 HIS B C 1
ATOM 4674 O O . HIS B 1 234 ? -14.961 8.523 2.105 1 93.19 234 HIS B O 1
ATOM 4680 N N . SER B 1 235 ? -14.969 10.672 1.709 1 94.06 235 SER B N 1
ATOM 4681 C CA . SER B 1 235 ? -13.586 10.82 2.158 1 94.06 235 SER B CA 1
ATOM 4682 C C . SER B 1 235 ? -13.445 10.445 3.629 1 94.06 235 SER B C 1
ATOM 4684 O O . SER B 1 235 ? -12.516 9.727 4.004 1 94.06 235 SER B O 1
ATOM 4686 N N . VAL B 1 236 ? -14.344 10.875 4.465 1 96.25 236 VAL B N 1
ATOM 4687 C CA . VAL B 1 236 ? -14.312 10.594 5.895 1 96.25 236 VAL B CA 1
ATOM 4688 C C . VAL B 1 236 ? -14.562 9.109 6.137 1 96.25 236 VAL B C 1
ATOM 4690 O O . VAL B 1 236 ? -13.945 8.5 7.016 1 96.25 236 VAL B O 1
ATOM 4693 N N . ARG B 1 237 ? -15.438 8.539 5.379 1 93.38 237 ARG B N 1
ATOM 4694 C CA . ARG B 1 237 ? -15.688 7.102 5.488 1 93.38 237 ARG B CA 1
ATOM 4695 C C . ARG B 1 237 ? -14.422 6.305 5.184 1 93.38 237 ARG B C 1
ATOM 4697 O O . ARG B 1 237 ? -14.117 5.324 5.867 1 93.38 237 ARG B O 1
ATOM 4704 N N . GLY B 1 238 ? -13.742 6.711 4.164 1 90.75 238 GLY B N 1
ATOM 4705 C CA . GLY B 1 238 ? -12.469 6.082 3.844 1 90.75 238 GLY B CA 1
ATOM 4706 C C . GLY B 1 238 ? -11.453 6.195 4.961 1 90.75 238 GLY B C 1
ATOM 4707 O O . GLY B 1 238 ? -10.789 5.215 5.309 1 90.75 238 GLY B O 1
ATOM 4708 N N . LEU B 1 239 ? -11.391 7.375 5.441 1 93.12 239 LEU B N 1
ATOM 4709 C CA . LEU B 1 239 ? -10.461 7.633 6.535 1 93.12 239 LEU B CA 1
ATOM 4710 C C . LEU B 1 239 ? -10.797 6.773 7.75 1 93.12 239 LEU B C 1
ATOM 4712 O O . LEU B 1 239 ? -9.906 6.18 8.359 1 93.12 239 LEU B O 1
ATOM 4716 N N . ARG B 1 240 ? -12.023 6.652 8.117 1 92.88 240 ARG B N 1
ATOM 4717 C CA . ARG B 1 240 ? -12.492 5.844 9.242 1 92.88 240 ARG B CA 1
ATOM 4718 C C . ARG B 1 240 ? -12.195 4.367 9.016 1 92.88 240 ARG B C 1
ATOM 4720 O O . ARG B 1 240 ? -11.82 3.65 9.945 1 92.88 240 ARG B O 1
ATOM 4727 N N . GLY B 1 241 ? -12.367 4.027 7.793 1 89.75 241 GLY B N 1
ATOM 4728 C CA . GLY B 1 241 ? -12.062 2.65 7.438 1 89.75 241 GLY B CA 1
ATOM 4729 C C . GLY B 1 241 ? -10.602 2.295 7.645 1 89.75 241 GLY B C 1
ATOM 4730 O O . GLY B 1 241 ? -10.258 1.123 7.816 1 89.75 241 GLY B O 1
ATOM 4731 N N . LEU B 1 242 ? -9.797 3.281 7.68 1 87.94 242 LEU B N 1
ATOM 4732 C CA . LEU B 1 242 ? -8.359 3.078 7.855 1 87.94 242 LEU B CA 1
ATOM 4733 C C . LEU B 1 242 ? -7.949 3.338 9.305 1 87.94 242 LEU B C 1
ATOM 4735 O O . LEU B 1 242 ? -6.758 3.387 9.617 1 87.94 242 LEU B O 1
ATOM 4739 N N . GLY B 1 243 ? -8.906 3.641 10.172 1 88.19 243 GLY B N 1
ATOM 4740 C CA . GLY B 1 243 ? -8.656 3.736 11.602 1 88.19 243 GLY B CA 1
ATOM 4741 C C . GLY B 1 243 ? -8.391 5.156 12.062 1 88.19 243 GLY B C 1
ATOM 4742 O O . GLY B 1 243 ? -7.902 5.367 13.18 1 88.19 243 GLY B O 1
ATOM 4743 N N . LEU B 1 244 ? -8.656 6.09 11.195 1 94.56 244 LEU B N 1
ATOM 4744 C CA . LEU B 1 244 ? -8.477 7.492 11.555 1 94.56 244 LEU B CA 1
ATOM 4745 C C . LEU B 1 244 ? -9.805 8.242 11.516 1 94.56 244 LEU B C 1
ATOM 4747 O O . LEU B 1 244 ? -10.609 8.031 10.609 1 94.56 244 LEU B O 1
ATOM 4751 N N . MET B 1 245 ? -10.023 9.008 12.547 1 95.94 245 MET B N 1
ATOM 4752 C CA . MET B 1 245 ? -11.227 9.82 12.633 1 95.94 245 MET B CA 1
ATOM 4753 C C . MET B 1 245 ? -10.867 11.305 12.742 1 95.94 245 MET B C 1
ATOM 4755 O O . MET B 1 245 ? -10.094 11.695 13.609 1 95.94 245 MET B O 1
ATOM 4759 N N . PRO B 1 246 ? -11.445 12.047 11.891 1 97.81 246 PRO B N 1
ATOM 4760 C CA . PRO B 1 246 ? -11.133 13.477 11.984 1 97.81 246 PRO B CA 1
ATOM 4761 C C . PRO B 1 246 ? -11.734 14.125 13.227 1 97.81 246 PRO B C 1
ATOM 4763 O O . PRO B 1 246 ? -12.883 13.836 13.586 1 97.81 246 PRO B O 1
ATOM 4766 N N . ASP B 1 247 ? -10.961 14.961 13.859 1 98.31 247 ASP B N 1
ATOM 4767 C CA . ASP B 1 247 ? -11.461 15.812 14.938 1 98.31 247 ASP B CA 1
ATOM 4768 C C . ASP B 1 247 ? -12.055 17.109 14.383 1 98.31 247 ASP B C 1
ATOM 4770 O O . ASP B 1 247 ? -12.984 17.656 14.969 1 98.31 247 ASP B O 1
ATOM 4774 N N . ILE B 1 248 ? -11.43 17.531 13.367 1 98.56 248 ILE B N 1
ATOM 4775 C CA . ILE B 1 248 ? -11.828 18.781 12.711 1 98.56 248 ILE B CA 1
ATOM 4776 C C . ILE B 1 248 ? -11.945 18.547 11.203 1 98.56 248 ILE B C 1
ATOM 4778 O O . ILE B 1 248 ? -11.109 17.875 10.602 1 98.56 248 ILE B O 1
ATOM 4782 N N . LEU B 1 249 ? -13.031 19.062 10.625 1 98.06 249 LEU B N 1
ATOM 4783 C CA . LEU B 1 249 ? -13.188 19.062 9.172 1 98.06 249 LEU B CA 1
ATOM 4784 C C . LEU B 1 249 ? -12.938 20.469 8.609 1 98.06 249 LEU B C 1
ATOM 4786 O O . LEU B 1 249 ? -13.586 21.422 9.016 1 98.06 249 LEU B O 1
ATOM 4790 N N . ALA B 1 250 ? -11.969 20.578 7.805 1 98 250 ALA B N 1
ATOM 4791 C CA . ALA B 1 250 ? -11.727 21.812 7.066 1 98 250 ALA B CA 1
ATOM 4792 C C . ALA B 1 250 ? -12.266 21.719 5.641 1 98 250 ALA B C 1
ATOM 4794 O O . ALA B 1 250 ? -11.633 21.125 4.766 1 98 250 ALA B O 1
ATOM 4795 N N . CYS B 1 251 ? -13.383 22.359 5.398 1 97.19 251 CYS B N 1
ATOM 4796 C CA . CYS B 1 251 ? -14.094 22.203 4.133 1 97.19 251 CYS B CA 1
ATOM 4797 C C . CYS B 1 251 ? -13.75 23.328 3.168 1 97.19 251 CYS B C 1
ATOM 4799 O O . CYS B 1 251 ? -14.031 24.5 3.443 1 97.19 251 CYS B O 1
ATOM 4801 N N . ARG B 1 252 ? -13.188 22.938 2.121 1 95.5 252 ARG B N 1
ATOM 4802 C CA . ARG B 1 252 ? -12.898 23.875 1.044 1 95.5 252 ARG B CA 1
ATOM 4803 C C . ARG B 1 252 ? -14.109 24.047 0.133 1 95.5 252 ARG B C 1
ATOM 4805 O O . ARG B 1 252 ? -14.742 23.078 -0.268 1 95.5 252 ARG B O 1
ATOM 4812 N N . SER B 1 253 ? -14.43 25.312 -0.175 1 93.88 253 SER B N 1
ATOM 4813 C CA . SER B 1 253 ? -15.531 25.641 -1.074 1 93.88 253 SER B CA 1
ATOM 4814 C C . SER B 1 253 ? -15.328 27 -1.732 1 93.88 253 SER B C 1
ATOM 4816 O O . SER B 1 253 ? -14.492 27.781 -1.291 1 93.88 253 SER B O 1
ATOM 4818 N N . THR B 1 254 ? -16.062 27.219 -2.76 1 91.25 254 THR B N 1
ATOM 4819 C CA . THR B 1 254 ? -15.977 28.5 -3.441 1 91.25 254 THR B CA 1
ATOM 4820 C C . THR B 1 254 ? -16.719 29.578 -2.658 1 91.25 254 THR B C 1
ATOM 4822 O O . THR B 1 254 ? -16.344 30.75 -2.697 1 91.25 254 THR B O 1
ATOM 4825 N N . GLN B 1 255 ? -17.766 29.203 -1.949 1 91.94 255 GLN B N 1
ATOM 4826 C CA . GLN B 1 255 ? -18.609 30.078 -1.146 1 91.94 255 GLN B CA 1
ATOM 4827 C C . GLN B 1 255 ? -18.719 29.578 0.291 1 91.94 255 GLN B C 1
ATOM 4829 O O . GLN B 1 255 ? -18.469 28.406 0.563 1 91.94 255 GLN B O 1
ATOM 4834 N N . PRO B 1 256 ? -19.047 30.5 1.159 1 94.56 256 PRO B N 1
ATOM 4835 C CA . PRO B 1 256 ? -19.219 30.047 2.543 1 94.56 256 PRO B CA 1
ATOM 4836 C C . PRO B 1 256 ? -20.234 28.922 2.674 1 94.56 256 PRO B C 1
ATOM 4838 O O . PRO B 1 256 ? -21.25 28.922 1.984 1 94.56 256 PRO B O 1
ATOM 4841 N N . LEU B 1 257 ? -20.016 28.047 3.562 1 96.19 257 LEU B N 1
ATOM 4842 C CA . LEU B 1 257 ? -20.906 26.906 3.762 1 96.19 257 LEU B CA 1
ATOM 4843 C C . LEU B 1 257 ? -22.234 27.344 4.359 1 96.19 257 LEU B C 1
ATOM 4845 O O . LEU B 1 257 ? -22.281 28.203 5.238 1 96.19 257 LEU B O 1
ATOM 4849 N N . GLU B 1 258 ? -23.203 26.781 3.893 1 95.56 258 GLU B N 1
ATOM 4850 C CA . GLU B 1 258 ? -24.516 26.969 4.484 1 95.56 258 GLU B CA 1
ATOM 4851 C C . GLU B 1 258 ? -24.656 26.188 5.789 1 95.56 258 GLU B C 1
ATOM 4853 O O . GLU B 1 258 ? -24.031 25.156 5.969 1 95.56 258 GLU B O 1
ATOM 4858 N N . GLU B 1 259 ? -25.516 26.719 6.602 1 95.19 259 GLU B N 1
ATOM 4859 C CA . GLU B 1 259 ? -25.719 26.109 7.91 1 95.19 259 GLU B CA 1
ATOM 4860 C C . GLU B 1 259 ? -26.203 24.672 7.777 1 95.19 259 GLU B C 1
ATOM 4862 O O . GLU B 1 259 ? -25.781 23.781 8.523 1 95.19 259 GLU B O 1
ATOM 4867 N N . ASN B 1 260 ? -27.094 24.469 6.871 1 95.25 260 ASN B N 1
ATOM 4868 C CA . ASN B 1 260 ? -27.641 23.125 6.672 1 95.25 260 ASN B CA 1
ATOM 4869 C C . ASN B 1 260 ? -26.578 22.156 6.188 1 95.25 260 ASN B C 1
ATOM 4871 O O . ASN B 1 260 ? -26.625 20.969 6.516 1 95.25 260 ASN B O 1
ATOM 4875 N N . VAL B 1 261 ? -25.703 22.641 5.383 1 96.75 261 VAL B N 1
ATOM 4876 C CA . VAL B 1 261 ? -24.609 21.812 4.867 1 96.75 261 VAL B CA 1
ATOM 4877 C C . VAL B 1 261 ? -23.688 21.406 6.016 1 96.75 261 VAL B C 1
ATOM 4879 O O . VAL B 1 261 ? -23.266 20.25 6.109 1 96.75 261 VAL B O 1
ATOM 4882 N N . LYS B 1 262 ? -23.406 22.328 6.867 1 97.12 262 LYS B N 1
ATOM 4883 C CA . LYS B 1 262 ? -22.578 22.047 8.031 1 97.12 262 LYS B CA 1
ATOM 4884 C C . LYS B 1 262 ? -23.234 21 8.93 1 97.12 262 LYS B C 1
ATOM 4886 O O . LYS B 1 262 ? -22.578 20.094 9.43 1 97.12 262 LYS B O 1
ATOM 4891 N N . LEU B 1 263 ? -24.516 21.141 9.172 1 97.5 263 LEU B N 1
ATOM 4892 C CA . LEU B 1 263 ? -25.25 20.203 10 1 97.5 263 LEU B CA 1
ATOM 4893 C C . LEU B 1 263 ? -25.234 18.797 9.398 1 97.5 263 LEU B C 1
ATOM 4895 O O . LEU B 1 263 ? -25.062 17.812 10.117 1 97.5 263 LEU B O 1
ATOM 4899 N N . LYS B 1 264 ? -25.453 18.781 8.133 1 97.25 264 LYS B N 1
ATOM 4900 C CA . LYS B 1 264 ? -25.422 17.5 7.43 1 97.25 264 LYS B CA 1
ATOM 4901 C C . LYS B 1 264 ? -24.047 16.844 7.543 1 97.25 264 LYS B C 1
ATOM 4903 O O . LYS B 1 264 ? -23.953 15.633 7.785 1 97.25 264 LYS B O 1
ATOM 4908 N N . LEU B 1 265 ? -23.016 17.609 7.336 1 97.94 265 LEU B N 1
ATOM 4909 C CA . LEU B 1 265 ? -21.656 17.094 7.465 1 97.94 265 LEU B CA 1
ATOM 4910 C C . LEU B 1 265 ? -21.406 16.594 8.883 1 97.94 265 LEU B C 1
ATOM 4912 O O . LEU B 1 265 ? -20.781 15.555 9.07 1 97.94 265 LEU B O 1
ATOM 4916 N N . SER B 1 266 ? -21.859 17.359 9.828 1 98 266 SER B N 1
ATOM 4917 C CA . SER B 1 266 ? -21.703 16.969 11.227 1 98 266 SER B CA 1
ATOM 4918 C C . SER B 1 266 ? -22.344 15.609 11.492 1 98 266 SER B C 1
ATOM 4920 O O . SER B 1 266 ? -21.719 14.742 12.117 1 98 266 SER B O 1
ATOM 4922 N N . GLN B 1 267 ? -23.469 15.367 11.016 1 97.12 267 GLN B N 1
ATOM 4923 C CA . GLN B 1 267 ? -24.219 14.148 11.242 1 97.12 267 GLN B CA 1
ATOM 4924 C C . GLN B 1 267 ? -23.562 12.953 10.555 1 97.12 267 GLN B C 1
ATOM 4926 O O . GLN B 1 267 ? -23.391 11.891 11.164 1 97.12 267 GLN B O 1
ATOM 4931 N N . PHE B 1 268 ? -23.188 13.133 9.367 1 96.25 268 PHE B N 1
ATOM 4932 C CA . PHE B 1 268 ? -22.688 12.016 8.578 1 96.25 268 PHE B CA 1
ATOM 4933 C C . PHE B 1 268 ? -21.234 11.703 8.922 1 96.25 268 PHE B C 1
ATOM 4935 O O . PHE B 1 268 ? -20.812 10.547 8.867 1 96.25 268 PHE B O 1
ATOM 4942 N N . CYS B 1 269 ? -20.484 12.719 9.258 1 97.25 269 CYS B N 1
ATOM 4943 C CA . CYS B 1 269 ? -19.062 12.523 9.5 1 97.25 269 CYS B CA 1
ATOM 4944 C C . CYS B 1 269 ? -18.781 12.391 10.992 1 97.25 269 CYS B C 1
ATOM 4946 O O . CYS B 1 269 ? -17.656 12.07 11.383 1 97.25 269 CYS B O 1
ATOM 4948 N N . GLN B 1 270 ? -19.766 12.648 11.844 1 96.5 270 GLN B N 1
ATOM 4949 C CA . GLN B 1 270 ? -19.641 12.547 13.289 1 96.5 270 GLN B CA 1
ATOM 4950 C C . GLN B 1 270 ? -18.578 13.492 13.828 1 96.5 270 GLN B C 1
ATOM 4952 O O . GLN B 1 270 ? -17.703 13.07 14.602 1 96.5 270 GLN B O 1
ATOM 4957 N N . VAL B 1 271 ? -18.562 14.68 13.344 1 98 271 VAL B N 1
ATOM 4958 C CA . VAL B 1 271 ? -17.75 15.805 13.812 1 98 271 VAL B CA 1
ATOM 4959 C C . VAL B 1 271 ? -18.672 16.938 14.281 1 98 271 VAL B C 1
ATOM 4961 O O . VAL B 1 271 ? -19.609 17.328 13.57 1 98 271 VAL B O 1
ATOM 4964 N N . PRO B 1 272 ? -18.469 17.391 15.5 1 97.56 272 PRO B N 1
ATOM 4965 C CA . PRO B 1 272 ? -19.344 18.484 15.961 1 97.56 272 PRO B CA 1
ATOM 4966 C C . PRO B 1 272 ? -19.328 19.688 15.023 1 97.56 272 PRO B C 1
ATOM 4968 O O . PRO B 1 272 ? -18.297 20 14.422 1 97.56 272 PRO B O 1
ATOM 4971 N N . VAL B 1 273 ? -20.422 20.375 14.977 1 97.44 273 VAL B N 1
ATOM 4972 C CA . VAL B 1 273 ? -20.594 21.516 14.086 1 97.44 273 VAL B CA 1
ATOM 4973 C C . VAL B 1 273 ? -19.516 22.547 14.359 1 97.44 273 VAL B C 1
ATOM 4975 O O . VAL B 1 273 ? -19 23.188 13.43 1 97.44 273 VAL B O 1
ATOM 4978 N N . SER B 1 274 ? -19.141 22.734 15.609 1 96.25 274 SER B N 1
ATOM 4979 C CA . SER B 1 274 ? -18.141 23.719 16.016 1 96.25 274 SER B CA 1
ATOM 4980 C C . SER B 1 274 ? -16.766 23.344 15.461 1 96.25 274 SER B C 1
ATOM 4982 O O . SER B 1 274 ? -15.859 24.188 15.406 1 96.25 274 SER B O 1
ATOM 4984 N N . ASN B 1 275 ? -16.594 22.062 15.094 1 98.31 275 ASN B N 1
ATOM 4985 C CA . ASN B 1 275 ? -15.312 21.594 14.594 1 98.31 275 ASN B CA 1
ATOM 4986 C C . ASN B 1 275 ? -15.312 21.484 13.07 1 98.31 275 ASN B C 1
ATOM 4988 O O . ASN B 1 275 ? -14.406 20.891 12.484 1 98.31 275 ASN B O 1
ATOM 4992 N N . ILE B 1 276 ? -16.359 21.984 12.453 1 98.31 276 ILE B N 1
ATOM 4993 C CA . ILE B 1 276 ? -16.391 22.094 11 1 98.31 276 ILE B CA 1
ATOM 4994 C C . ILE B 1 276 ? -16.047 23.531 10.578 1 98.31 276 ILE B C 1
ATOM 4996 O O . ILE B 1 276 ? -16.828 24.453 10.828 1 98.31 276 ILE B O 1
ATOM 5000 N N . VAL B 1 277 ? -14.898 23.672 10 1 97.94 277 VAL B N 1
ATOM 5001 C CA . VAL B 1 277 ? -14.438 24.984 9.586 1 97.94 277 VAL B CA 1
ATOM 5002 C C . VAL B 1 277 ? -14.484 25.109 8.062 1 97.94 277 VAL B C 1
ATOM 5004 O O . VAL B 1 277 ? -14.195 24.141 7.355 1 97.94 277 VAL B O 1
ATOM 5007 N N . ASN B 1 278 ? -14.859 26.234 7.633 1 97.38 278 ASN B N 1
ATOM 5008 C CA . ASN B 1 278 ? -14.977 26.5 6.203 1 97.38 278 ASN B CA 1
ATOM 5009 C C . ASN B 1 278 ? -13.82 27.328 5.684 1 97.38 278 ASN B C 1
ATOM 5011 O O . ASN B 1 278 ? -13.555 28.422 6.199 1 97.38 278 ASN B O 1
ATOM 5015 N N . LEU B 1 279 ? -13.164 26.797 4.758 1 96.25 279 LEU B N 1
ATOM 5016 C CA . LEU B 1 279 ? -12.109 27.516 4.039 1 96.25 279 LEU B CA 1
ATOM 5017 C C . LEU B 1 279 ? -12.562 27.875 2.631 1 96.25 279 LEU B C 1
ATOM 5019 O O . LEU B 1 279 ? -12.148 27.25 1.656 1 96.25 279 LEU B O 1
ATOM 5023 N N . HIS B 1 280 ? -13.352 28.891 2.557 1 94.19 280 HIS B N 1
ATOM 5024 C CA . HIS B 1 280 ? -13.828 29.328 1.256 1 94.19 280 HIS B CA 1
ATOM 5025 C C . HIS B 1 280 ? -12.789 30.188 0.55 1 94.19 280 HIS B C 1
ATOM 5027 O O . HIS B 1 280 ? -11.773 30.562 1.145 1 94.19 280 HIS B O 1
ATOM 5033 N N . ASP B 1 281 ? -13.078 30.5 -0.667 1 91 281 ASP B N 1
ATOM 5034 C CA . ASP B 1 281 ? -12.133 31.266 -1.483 1 91 281 ASP B CA 1
ATOM 5035 C C . ASP B 1 281 ? -11.852 32.625 -0.872 1 91 281 ASP B C 1
ATOM 5037 O O . ASP B 1 281 ? -12.758 33.281 -0.37 1 91 281 ASP B O 1
ATOM 5041 N N . VAL B 1 282 ? -10.586 33 -0.858 1 89.94 282 VAL B N 1
ATOM 5042 C CA . VAL B 1 282 ? -10.125 34.312 -0.381 1 89.94 282 VAL B CA 1
ATOM 5043 C C . VAL B 1 282 ? -9.25 34.969 -1.438 1 89.94 282 VAL B C 1
ATOM 5045 O O . VAL B 1 282 ? -8.836 34.312 -2.404 1 89.94 282 VAL B O 1
ATOM 5048 N N . THR B 1 283 ? -8.945 36.219 -1.277 1 84.88 283 THR B N 1
ATOM 5049 C CA . THR B 1 283 ? -8.18 36.969 -2.256 1 84.88 283 THR B CA 1
ATOM 5050 C C . THR B 1 283 ? -6.711 36.562 -2.229 1 84.88 283 THR B C 1
ATOM 5052 O O . THR B 1 283 ? -6.043 36.562 -3.266 1 84.88 283 THR B O 1
ATOM 5055 N N . ASN B 1 284 ? -6.238 36.281 -1.062 1 85.25 284 ASN B N 1
ATOM 5056 C CA . ASN B 1 284 ? -4.875 35.781 -0.905 1 85.25 284 ASN B CA 1
ATOM 5057 C C . ASN B 1 284 ? -4.758 34.812 0.285 1 85.25 284 ASN B C 1
ATOM 5059 O O . ASN B 1 284 ? -5.617 34.812 1.171 1 85.25 284 ASN B O 1
ATOM 5063 N N . ILE B 1 285 ? -3.713 34.062 0.366 1 86.25 285 ILE B N 1
ATOM 5064 C CA . ILE B 1 285 ? -3.59 32.938 1.284 1 86.25 285 ILE B CA 1
ATOM 5065 C C . ILE B 1 285 ? -3.389 33.469 2.709 1 86.25 285 ILE B C 1
ATOM 5067 O O . ILE B 1 285 ? -3.592 32.719 3.676 1 86.25 285 ILE B O 1
ATOM 5071 N N . TRP B 1 286 ? -3.012 34.719 2.85 1 89.31 286 TRP B N 1
ATOM 5072 C CA . TRP B 1 286 ? -2.727 35.281 4.168 1 89.31 286 TRP B CA 1
ATOM 5073 C C . TRP B 1 286 ? -4.012 35.469 4.973 1 89.31 286 TRP B C 1
ATOM 5075 O O . TRP B 1 286 ? -3.965 35.656 6.188 1 89.31 286 TRP B O 1
ATOM 5085 N N . HIS B 1 287 ? -5.098 35.312 4.281 1 93.25 287 HIS B N 1
ATOM 5086 C CA . HIS B 1 287 ? -6.379 35.469 4.965 1 93.25 287 HIS B CA 1
ATOM 5087 C C . HIS B 1 287 ? -6.801 34.156 5.617 1 93.25 287 HIS B C 1
ATOM 5089 O O . HIS B 1 287 ? -7.703 34.125 6.453 1 93.25 287 HIS B O 1
ATOM 5095 N N . ILE B 1 288 ? -6.164 33.094 5.336 1 94.19 288 ILE B N 1
ATOM 5096 C CA . ILE B 1 288 ? -6.621 31.766 5.77 1 94.19 288 ILE B CA 1
ATOM 5097 C C . ILE B 1 288 ? -6.48 31.656 7.285 1 94.19 288 ILE B C 1
ATOM 5099 O O . ILE B 1 288 ? -7.395 31.172 7.965 1 94.19 288 ILE B O 1
ATOM 5103 N N . PRO B 1 289 ? -5.34 32.062 7.906 1 95.56 289 PRO B N 1
ATOM 5104 C CA . PRO B 1 289 ? -5.277 32.031 9.367 1 95.56 289 PRO B CA 1
ATOM 5105 C C . PRO B 1 289 ? -6.391 32.844 10.031 1 95.56 289 PRO B C 1
ATOM 5107 O O . PRO B 1 289 ? -6.91 32.469 11.078 1 95.56 289 PRO B O 1
ATOM 5110 N N . LEU B 1 290 ? -6.727 33.969 9.422 1 95.31 290 LEU B N 1
ATOM 5111 C CA . LEU B 1 290 ? -7.781 34.812 9.961 1 95.31 290 LEU B CA 1
ATOM 5112 C C . LEU B 1 290 ? -9.141 34.125 9.852 1 95.31 290 LEU B C 1
ATOM 5114 O O . LEU B 1 290 ? -9.961 34.219 10.773 1 95.31 290 LEU B O 1
ATOM 5118 N N . LEU B 1 291 ? -9.359 33.469 8.719 1 95.12 291 LEU B N 1
ATOM 5119 C CA . LEU B 1 291 ? -10.578 32.688 8.531 1 95.12 291 LEU B CA 1
ATOM 5120 C C . LEU B 1 291 ? -10.719 31.625 9.609 1 95.12 291 LEU B C 1
ATOM 5122 O O . LEU B 1 291 ? -11.812 31.406 10.148 1 95.12 291 LEU B O 1
ATOM 5126 N N . LEU B 1 292 ? -9.656 30.984 9.922 1 97 292 LEU B N 1
ATOM 5127 C CA . LEU B 1 292 ? -9.641 29.953 10.961 1 97 292 LEU B CA 1
ATOM 5128 C C . LEU B 1 292 ? -9.906 30.562 12.336 1 97 292 LEU B C 1
ATOM 5130 O O . LEU B 1 292 ? -10.703 30.016 13.109 1 97 292 LEU B O 1
ATOM 5134 N N . ARG B 1 293 ? -9.242 31.656 12.648 1 95.5 293 ARG B N 1
ATOM 5135 C CA . ARG B 1 293 ? -9.43 32.344 13.914 1 95.5 293 ARG B CA 1
ATOM 5136 C C . ARG B 1 293 ? -10.883 32.781 14.102 1 95.5 293 ARG B C 1
ATOM 5138 O O . ARG B 1 293 ? -11.477 32.531 15.156 1 95.5 293 ARG B O 1
ATOM 5145 N N . ASP B 1 294 ? -11.422 33.344 13.062 1 95.5 294 ASP B N 1
ATOM 5146 C CA . ASP B 1 294 ? -12.773 33.906 13.141 1 95.5 294 ASP B CA 1
ATOM 5147 C C . ASP B 1 294 ? -13.805 32.781 13.375 1 95.5 294 ASP B C 1
ATOM 5149 O O . ASP B 1 294 ? -14.875 33.031 13.93 1 95.5 294 ASP B O 1
ATOM 5153 N N . GLN B 1 295 ? -13.453 31.609 13 1 96.31 295 GLN B N 1
ATOM 5154 C CA . GLN B 1 295 ? -14.344 30.469 13.18 1 96.31 295 GLN B CA 1
ATOM 5155 C C . GLN B 1 295 ? -13.969 29.672 14.422 1 96.31 295 GLN B C 1
ATOM 5157 O O . GLN B 1 295 ? -14.461 28.562 14.625 1 96.31 295 GLN B O 1
ATOM 5162 N N . ARG B 1 296 ? -13.016 30.141 15.203 1 95.38 296 ARG B N 1
ATOM 5163 C CA . ARG B 1 296 ? -12.594 29.609 16.5 1 95.38 296 ARG B CA 1
ATOM 5164 C C . ARG B 1 296 ? -11.984 28.219 16.344 1 95.38 296 ARG B C 1
ATOM 5166 O O . ARG B 1 296 ? -12.203 27.344 17.172 1 95.38 296 ARG B O 1
ATOM 5173 N N . ALA B 1 297 ? -11.312 28.047 15.266 1 96.75 297 ALA B N 1
ATOM 5174 C CA . ALA B 1 297 ? -10.625 26.781 15.031 1 96.75 297 ALA B CA 1
ATOM 5175 C C . ALA B 1 297 ? -9.578 26.516 16.109 1 96.75 297 ALA B C 1
ATOM 5177 O O . ALA B 1 297 ? -9.352 25.359 16.5 1 96.75 297 ALA B O 1
ATOM 5178 N N . HIS B 1 298 ? -8.883 27.594 16.594 1 95.38 298 HIS B N 1
ATOM 5179 C CA . HIS B 1 298 ? -7.875 27.438 17.641 1 95.38 298 HIS B CA 1
ATOM 5180 C C . HIS B 1 298 ? -8.477 26.844 18.906 1 95.38 298 HIS B C 1
ATOM 5182 O O . HIS B 1 298 ? -7.859 25.984 19.547 1 95.38 298 HIS B O 1
ATOM 5188 N N . GLU B 1 299 ? -9.664 27.219 19.219 1 94.88 299 GLU B N 1
ATOM 5189 C CA . GLU B 1 299 ? -10.312 26.656 20.406 1 94.88 299 GLU B CA 1
ATOM 5190 C C . GLU B 1 299 ? -10.578 25.172 20.25 1 94.88 299 GLU B C 1
ATOM 5192 O O . GLU B 1 299 ? -10.328 24.391 21.156 1 94.88 299 GLU B O 1
ATOM 5197 N N . ALA B 1 300 ? -11.078 24.812 19.094 1 96.25 300 ALA B N 1
ATOM 5198 C CA . ALA B 1 300 ? -11.367 23.406 18.812 1 96.25 300 ALA B CA 1
ATOM 5199 C C . ALA B 1 300 ? -10.102 22.562 18.891 1 96.25 300 ALA B C 1
ATOM 5201 O O . ALA B 1 300 ? -10.094 21.5 19.531 1 96.25 300 ALA B O 1
ATOM 5202 N N . ILE B 1 301 ? -9.047 23.016 18.328 1 97.38 301 ILE B N 1
ATOM 5203 C CA . ILE B 1 301 ? -7.789 22.281 18.297 1 97.38 301 ILE B CA 1
ATOM 5204 C C . ILE B 1 301 ? -7.223 22.188 19.703 1 97.38 301 ILE B C 1
ATOM 5206 O O . ILE B 1 301 ? -6.805 21.109 20.141 1 97.38 301 ILE B O 1
ATOM 5210 N N . LEU B 1 302 ? -7.195 23.328 20.453 1 95.44 302 LEU B N 1
ATOM 5211 C CA . LEU B 1 302 ? -6.656 23.344 21.812 1 95.44 302 LEU B CA 1
ATOM 5212 C C . LEU B 1 302 ? -7.453 22.422 22.734 1 95.44 302 LEU B C 1
ATOM 5214 O O . LEU B 1 302 ? -6.891 21.781 23.625 1 95.44 302 LEU B O 1
ATOM 5218 N N . LYS B 1 303 ? -8.758 22.3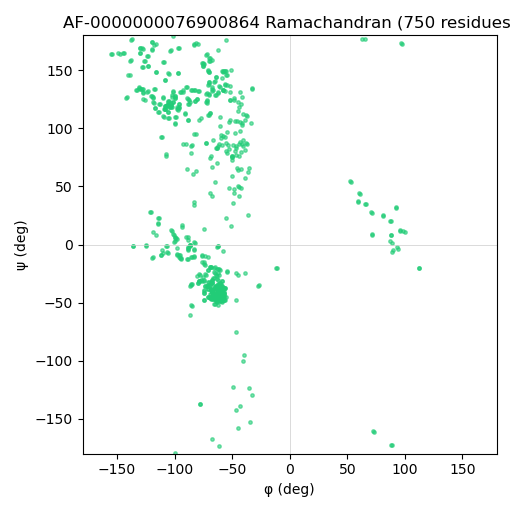28 22.5 1 94.88 303 LYS B N 1
ATOM 5219 C CA . LYS B 1 303 ? -9.602 21.422 23.281 1 94.88 303 LYS B CA 1
ATOM 5220 C C . LYS B 1 303 ? -9.242 19.969 23.016 1 94.88 303 LYS B C 1
ATOM 5222 O O . LYS B 1 303 ? -9.094 19.172 23.953 1 94.88 303 LYS B O 1
ATOM 5227 N N . VAL B 1 304 ? -9.062 19.641 21.766 1 96.31 304 VAL B N 1
ATOM 5228 C CA . VAL B 1 304 ? -8.719 18.266 21.391 1 96.31 304 VAL B CA 1
ATOM 5229 C C . VAL B 1 304 ? -7.359 17.891 21.984 1 96.31 304 VAL B C 1
ATOM 5231 O O . VAL B 1 304 ? -7.156 16.766 22.438 1 96.31 304 VAL B O 1
ATOM 5234 N N . LEU B 1 305 ? -6.449 18.828 22.016 1 96.12 305 LEU B N 1
ATOM 5235 C CA . LEU B 1 305 ? -5.082 18.578 22.453 1 96.12 305 LEU B CA 1
ATOM 5236 C C . LEU B 1 305 ? -4.961 18.719 23.969 1 96.12 305 LEU B C 1
ATOM 5238 O O . LEU B 1 305 ? -3.855 18.656 24.516 1 96.12 305 LEU B O 1
ATOM 5242 N N . GLY B 1 306 ? -6.027 19.031 24.641 1 91.5 306 GLY B N 1
ATOM 5243 C CA . GLY B 1 306 ? -6 19.141 26.094 1 91.5 306 GLY B CA 1
ATOM 5244 C C . GLY B 1 306 ? -5.246 20.375 26.578 1 91.5 306 GLY B C 1
ATOM 5245 O O . GLY B 1 306 ? -4.668 20.359 27.672 1 91.5 306 GLY B O 1
ATOM 5246 N N . LEU B 1 307 ? -5.207 21.422 25.766 1 89 307 LEU B N 1
ATOM 5247 C CA . LEU B 1 307 ? -4.434 22.625 26.094 1 89 307 LEU B CA 1
ATOM 5248 C C . LEU B 1 307 ? -5.355 23.797 26.406 1 89 307 LEU B C 1
ATOM 5250 O O . LEU B 1 307 ? -4.887 24.891 26.734 1 89 307 LEU B O 1
ATOM 5254 N N . TRP B 1 308 ? -6.621 23.656 26.219 1 78.88 308 TRP B N 1
ATOM 5255 C CA . TRP B 1 308 ? -7.578 24.75 26.391 1 78.88 308 TRP B CA 1
ATOM 5256 C C . TRP B 1 308 ? -7.535 25.297 27.812 1 78.88 308 TRP B C 1
ATOM 5258 O O . TRP B 1 308 ? -7.57 26.5 28.016 1 78.88 308 TRP B O 1
ATOM 5268 N N . CYS B 1 309 ? -7.551 24.547 28.781 1 65.81 309 CYS B N 1
ATOM 5269 C CA . CYS B 1 309 ? -7.652 25 30.156 1 65.81 309 CYS B CA 1
ATOM 5270 C C . CYS B 1 309 ? -6.273 25.156 30.781 1 65.81 309 CYS B C 1
ATOM 5272 O O . CYS B 1 309 ? -6.152 25.312 32 1 65.81 309 CYS B O 1
ATOM 5274 N N . VAL B 1 310 ? -5.375 25.188 29.953 1 58.19 310 VAL B N 1
ATOM 5275 C CA . VAL B 1 310 ? -4.066 25.281 30.594 1 58.19 310 VAL B CA 1
ATOM 5276 C C . VAL B 1 310 ? -3.67 26.75 30.719 1 58.19 310 VAL B C 1
ATOM 5278 O O . VAL B 1 310 ? -3.744 27.516 29.75 1 58.19 310 VAL B O 1
ATOM 5281 N N . GLY B 1 311 ? -4.086 27.406 31.781 1 55.81 311 GLY B N 1
ATOM 5282 C CA . GLY B 1 311 ? -4.012 28.781 32.25 1 55.81 311 GLY B CA 1
ATOM 5283 C C . GLY B 1 311 ? -3.049 29.641 31.469 1 55.81 311 GLY B C 1
ATOM 5284 O O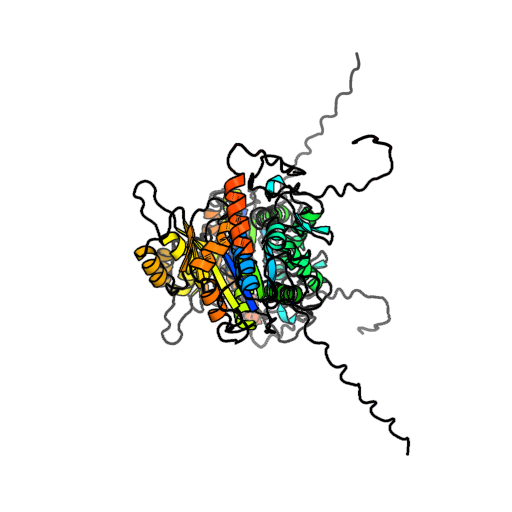 . GLY B 1 311 ? -3.145 30.875 31.484 1 55.81 311 GLY B O 1
ATOM 5285 N N . LYS B 1 312 ? -2.127 29.062 30.781 1 62.06 312 LYS B N 1
ATOM 5286 C CA . LYS B 1 312 ? -1.097 29.938 30.234 1 62.06 312 LYS B CA 1
ATOM 5287 C C . LYS B 1 312 ? -1.262 30.109 28.719 1 62.06 312 LYS B C 1
ATOM 5289 O O . LYS B 1 312 ? -0.574 30.922 28.109 1 62.06 312 LYS B O 1
ATOM 5294 N N . VAL B 1 313 ? -2.262 29.453 28.125 1 68.31 313 VAL B N 1
ATOM 5295 C CA . VAL B 1 313 ? -2.449 29.625 26.688 1 68.31 313 VAL B CA 1
ATOM 5296 C C . VAL B 1 313 ? -3.529 30.672 26.438 1 68.31 313 VAL B C 1
ATOM 5298 O O . VAL B 1 313 ? -4.652 30.547 26.922 1 68.31 313 VAL B O 1
ATOM 5301 N N . PRO B 1 314 ? -3.037 31.75 25.812 1 67.56 314 PRO B N 1
ATOM 5302 C CA . PRO B 1 314 ? -4.07 32.75 25.516 1 67.56 314 PRO B CA 1
ATOM 5303 C C . PRO B 1 314 ? -5.215 32.188 24.688 1 67.56 314 PRO B C 1
ATOM 5305 O O . PRO B 1 314 ? -4.98 31.375 23.766 1 67.56 314 PRO B O 1
ATOM 5308 N N . GLN B 1 315 ? -6.301 32.562 25.047 1 69.62 315 GLN B N 1
ATOM 5309 C CA . GLN B 1 315 ? -7.496 32.031 24.391 1 69.62 315 GLN B CA 1
ATOM 5310 C C . GLN B 1 315 ? -7.719 32.719 23.031 1 69.62 315 GLN B C 1
ATOM 5312 O O . GLN B 1 315 ? -8.305 32.125 22.125 1 69.62 315 GLN B O 1
ATOM 5317 N N . GLU B 1 316 ? -7.207 33.938 22.969 1 81.25 316 GLU B N 1
ATOM 5318 C CA . GLU B 1 316 ? -7.375 34.625 21.688 1 81.25 316 GLU B CA 1
ATOM 5319 C C . GLU B 1 316 ? -6.035 34.812 20.984 1 81.25 316 GLU B C 1
ATOM 5321 O O . GLU B 1 316 ? -5.133 35.469 21.547 1 81.25 316 GLU B O 1
ATOM 5326 N N . PRO B 1 317 ? -5.973 34.25 19.781 1 88.06 317 PRO B N 1
ATOM 5327 C CA . PRO B 1 317 ? -4.715 34.406 19.047 1 88.06 317 PRO B CA 1
ATOM 5328 C C . PRO B 1 317 ? -4.398 35.875 18.734 1 88.06 317 PRO B C 1
ATOM 5330 O O . PRO B 1 317 ? -5.277 36.594 18.297 1 88.06 317 PRO B O 1
ATOM 5333 N N . LYS B 1 318 ? -3.227 36.312 19.016 1 84.88 318 LYS B N 1
ATOM 5334 C CA . LYS B 1 318 ? -2.771 37.656 18.703 1 84.88 318 LYS B CA 1
ATOM 5335 C C . LYS B 1 318 ? -2.311 37.75 17.25 1 84.88 318 LYS B C 1
ATOM 5337 O O . LYS B 1 318 ? -1.154 37.469 16.938 1 84.88 318 LYS B O 1
ATOM 5342 N N . LEU B 1 319 ? -3.252 38.188 16.391 1 90.56 319 LEU B N 1
ATOM 5343 C CA . LEU B 1 319 ? -2.949 38.188 14.953 1 90.56 319 LEU B CA 1
ATOM 5344 C C . LEU B 1 319 ? -3.068 39.594 14.375 1 90.56 319 LEU B C 1
ATOM 5346 O O . LEU B 1 319 ? -3.354 39.75 13.188 1 90.56 319 LEU B O 1
ATOM 5350 N N . SER B 1 320 ? -2.852 40.562 15.156 1 86.88 320 SER B N 1
ATOM 5351 C CA . SER B 1 320 ? -3.012 41.938 14.672 1 86.88 320 SER B CA 1
ATOM 5352 C C . SER B 1 320 ? -2.027 42.219 13.547 1 86.88 320 SER B C 1
ATOM 5354 O O . SER B 1 320 ? -2.416 42.75 12.492 1 86.88 320 SER B O 1
ATOM 5356 N N . GLU B 1 321 ? -0.792 41.938 13.812 1 84.31 321 GLU B N 1
ATOM 5357 C CA . GLU B 1 321 ? 0.218 42.188 12.797 1 84.31 321 GLU B CA 1
ATOM 5358 C C . GLU B 1 321 ? -0.056 41.375 11.531 1 84.31 321 GLU B C 1
ATOM 5360 O O . GLU B 1 321 ? 0.141 41.875 10.414 1 84.31 321 GLU B O 1
ATOM 5365 N N . TRP B 1 322 ? -0.493 40.219 11.742 1 88.31 322 TRP B N 1
ATOM 5366 C CA . TRP B 1 322 ? -0.834 39.344 10.625 1 88.31 322 TRP B CA 1
ATOM 5367 C C . TRP B 1 322 ? -1.982 39.938 9.805 1 88.31 322 TRP B C 1
ATOM 5369 O O . TRP B 1 322 ? -1.966 39.875 8.578 1 88.31 322 TRP B O 1
ATOM 5379 N N . THR B 1 323 ? -2.922 40.438 10.5 1 86.44 323 THR B N 1
ATOM 5380 C CA . THR B 1 323 ? -4.082 41.031 9.844 1 86.44 323 THR B CA 1
ATOM 5381 C C . THR B 1 323 ? -3.662 42.188 8.961 1 86.44 323 THR B C 1
ATOM 5383 O O . THR B 1 323 ? -4.152 42.344 7.84 1 86.44 323 THR B O 1
ATOM 5386 N N . GLU B 1 324 ? -2.812 42.938 9.508 1 86.81 324 GLU B N 1
ATOM 5387 C CA . GLU B 1 324 ? -2.309 44.094 8.75 1 86.81 324 GLU B CA 1
ATOM 5388 C C . GLU B 1 324 ? -1.573 43.625 7.492 1 86.81 324 GLU B C 1
ATOM 5390 O O . GLU B 1 324 ? -1.715 44.219 6.426 1 86.81 324 GLU B O 1
ATOM 5395 N N . ARG B 1 325 ? -0.827 42.656 7.672 1 82.19 325 ARG B N 1
ATOM 5396 C CA . ARG B 1 325 ? -0.088 42.094 6.539 1 82.19 325 ARG B CA 1
ATOM 5397 C C . ARG B 1 325 ? -1.037 41.594 5.461 1 82.19 325 ARG B C 1
ATOM 5399 O O . ARG B 1 325 ? -0.843 41.875 4.277 1 82.19 325 ARG B O 1
ATOM 5406 N N . ALA B 1 326 ? -2.008 40.875 5.828 1 86.62 326 ALA B N 1
ATOM 5407 C CA . ALA B 1 326 ? -2.982 40.344 4.891 1 86.62 326 ALA B CA 1
ATOM 5408 C C . ALA B 1 326 ? -3.691 41.438 4.121 1 86.62 326 ALA B C 1
ATOM 5410 O O . ALA B 1 326 ? -3.881 41.344 2.908 1 86.62 326 ALA B O 1
ATOM 5411 N N . SER B 1 327 ? -3.986 42.5 4.828 1 86.5 327 SER B N 1
ATOM 5412 C CA . SER B 1 327 ? -4.684 43.625 4.219 1 86.5 327 SER B CA 1
ATOM 5413 C C . SER B 1 327 ? -3.777 44.375 3.254 1 86.5 327 SER B C 1
ATOM 5415 O O . SER B 1 327 ? -4.23 44.844 2.215 1 86.5 327 SER B O 1
ATOM 5417 N N . ARG B 1 328 ? -2.559 44.469 3.668 1 82.75 328 ARG B N 1
ATOM 5418 C CA . ARG B 1 328 ? -1.595 45.125 2.805 1 82.75 328 ARG B CA 1
ATOM 5419 C C . ARG B 1 328 ? -1.438 44.406 1.479 1 82.75 328 ARG B C 1
ATOM 5421 O O . ARG B 1 328 ? -1.324 45.031 0.423 1 82.75 328 ARG B O 1
ATOM 5428 N N . PHE B 1 329 ? -1.447 43.188 1.527 1 80.06 329 PHE B N 1
ATOM 5429 C CA . PHE B 1 329 ? -1.272 42.375 0.326 1 80.06 329 PHE B CA 1
ATOM 5430 C C . PHE B 1 329 ? -2.504 42.469 -0.567 1 80.06 329 PHE B C 1
ATOM 5432 O O . PHE B 1 329 ? -2.406 42.281 -1.786 1 80.06 329 PHE B O 1
ATOM 5439 N N . ASP B 1 330 ? -3.656 42.625 0.003 1 80.5 330 ASP B N 1
ATOM 5440 C CA . ASP B 1 330 ? -4.859 42.875 -0.789 1 80.5 330 ASP B CA 1
ATOM 5441 C C . ASP B 1 330 ? -4.699 44.094 -1.682 1 80.5 330 ASP B C 1
ATOM 5443 O O . ASP B 1 330 ? -5.199 44.125 -2.811 1 80.5 330 ASP B O 1
ATOM 5447 N N . LYS B 1 331 ? -4.07 45.031 -1.204 1 75.62 331 LYS B N 1
ATOM 5448 C CA . LYS B 1 331 ? -3.93 46.312 -1.897 1 75.62 331 LYS B CA 1
ATOM 5449 C C . LYS B 1 331 ? -2.863 46.25 -2.986 1 75.62 331 LYS B C 1
ATOM 5451 O O . LYS B 1 331 ? -2.895 47 -3.951 1 75.62 331 LYS B O 1
ATOM 5456 N N . LEU B 1 332 ? -1.854 45.406 -2.725 1 61.72 332 LEU B N 1
ATOM 5457 C CA . LEU B 1 332 ? -0.787 45.25 -3.711 1 61.72 332 LEU B CA 1
ATOM 5458 C C . LEU B 1 332 ? -1.313 44.625 -4.996 1 61.72 332 LEU B C 1
ATOM 5460 O O . LEU B 1 332 ? -0.791 44.875 -6.082 1 61.72 332 LEU B O 1
ATOM 5464 N N . LYS B 1 333 ? -2.129 43.594 -5.082 1 56.47 333 LYS B N 1
ATOM 5465 C CA . LYS B 1 333 ? -2.646 42.938 -6.273 1 56.47 333 LYS B CA 1
ATOM 5466 C C . LYS B 1 333 ? -3.494 43.875 -7.113 1 56.47 333 LYS B C 1
ATOM 5468 O O . LYS B 1 333 ? -3.959 43.531 -8.195 1 56.47 333 LYS B O 1
ATOM 5473 N N . SER B 1 334 ? -3.664 45.062 -6.672 1 45.72 334 SER B N 1
ATOM 5474 C CA . SER B 1 334 ? -4.289 45.938 -7.641 1 45.72 334 SER B CA 1
ATOM 5475 C C . SER B 1 334 ? -3.324 46.312 -8.773 1 45.72 334 SER B C 1
ATOM 5477 O O . SER B 1 334 ? -2.111 46.375 -8.555 1 45.72 334 SER B O 1
ATOM 5479 N N . PRO B 1 335 ? -3.66 46.031 -10.141 1 43.62 335 PRO B N 1
ATOM 5480 C CA . PRO B 1 335 ? -2.842 46.156 -11.352 1 43.62 335 PRO B CA 1
ATOM 5481 C C . PRO B 1 335 ? -1.741 47.219 -11.219 1 43.62 335 PRO B C 1
ATOM 5483 O O . PRO B 1 335 ? -0.763 47.188 -11.977 1 43.62 335 PRO B O 1
ATOM 5486 N N . GLY B 1 336 ? -1.934 48.281 -10.555 1 38.84 336 GLY B N 1
ATOM 5487 C CA . GLY B 1 336 ? -1.014 49.375 -10.719 1 38.84 336 GLY B CA 1
ATOM 5488 C C . GLY B 1 336 ? 0.32 49.156 -10.031 1 38.84 336 GLY B C 1
ATOM 5489 O O . GLY B 1 336 ? 1.278 49.906 -10.273 1 38.84 336 GLY B O 1
ATOM 5490 N N . GLN B 1 337 ? 0.354 48.75 -8.828 1 36.97 337 GLN B N 1
ATOM 5491 C CA . GLN B 1 337 ? 1.655 48.75 -8.172 1 36.97 337 GLN B CA 1
ATOM 5492 C C . GLN B 1 337 ? 2.443 47.469 -8.484 1 36.97 337 GLN B C 1
ATOM 5494 O O . GLN B 1 337 ? 2.002 46.375 -8.156 1 36.97 337 GLN B O 1
ATOM 5499 N N . ASP B 1 338 ? 3.193 47.469 -9.648 1 35.44 338 ASP B N 1
ATOM 5500 C CA . ASP B 1 338 ? 4.137 46.5 -10.211 1 35.44 338 ASP B CA 1
ATOM 5501 C C . ASP B 1 338 ? 5.082 45.969 -9.133 1 35.44 338 ASP B C 1
ATOM 5503 O O . ASP B 1 338 ? 5.938 46.719 -8.633 1 35.44 338 ASP B O 1
ATOM 5507 N N . CYS B 1 339 ? 4.66 45.562 -8.102 1 34.47 339 CYS B N 1
ATOM 5508 C CA . CYS B 1 339 ? 5.719 45 -7.27 1 34.47 339 CYS B CA 1
ATOM 5509 C C . CYS B 1 339 ? 6.473 43.906 -8.023 1 34.47 339 CYS B C 1
ATOM 5511 O O . CYS B 1 339 ? 5.867 42.969 -8.562 1 34.47 339 CYS B O 1
ATOM 5513 N N . HIS B 1 340 ? 7.562 44.281 -8.844 1 29.92 340 HIS B N 1
ATOM 5514 C CA . HIS B 1 340 ? 8.516 43.438 -9.555 1 29.92 340 HIS B CA 1
ATOM 5515 C C . HIS B 1 340 ? 9.078 42.375 -8.641 1 29.92 340 HIS B C 1
ATOM 5517 O O . HIS B 1 340 ? 9.961 42.625 -7.824 1 29.92 340 HIS B O 1
ATOM 5523 N N . GLY B 1 341 ? 8.32 41.688 -7.926 1 31.89 341 GLY B N 1
ATOM 5524 C CA . GLY B 1 341 ? 8.984 40.625 -7.199 1 31.89 341 GLY B CA 1
ATOM 5525 C C . GLY B 1 341 ? 9.68 39.625 -8.109 1 31.89 341 GLY B C 1
ATOM 5526 O O . GLY B 1 341 ? 9.172 39.312 -9.18 1 31.89 341 GLY B O 1
ATOM 5527 N N . TRP B 1 342 ? 11.07 39.812 -8.398 1 28.97 342 TRP B N 1
ATOM 5528 C CA . TRP B 1 342 ? 11.922 38.875 -9.133 1 28.97 342 TRP B CA 1
ATOM 5529 C C . TRP B 1 342 ? 11.797 37.469 -8.594 1 28.97 342 TRP B C 1
ATOM 5531 O O . TRP B 1 342 ? 11.906 37.25 -7.387 1 28.97 342 TRP B O 1
ATOM 5541 N N . LYS B 1 343 ? 10.781 36.75 -8.844 1 32.75 343 LYS B N 1
ATOM 5542 C CA . LYS B 1 343 ? 10.789 35.312 -8.57 1 32.75 343 LYS B CA 1
ATOM 5543 C C . LYS B 1 343 ? 11.961 34.625 -9.273 1 32.75 343 LYS B C 1
ATOM 5545 O O . LYS B 1 343 ? 12.164 34.812 -10.477 1 32.75 343 LYS B O 1
ATOM 5550 N N . ILE B 1 344 ? 13.203 34.656 -8.758 1 29.14 344 ILE B N 1
ATOM 5551 C CA . ILE B 1 344 ? 14.266 33.844 -9.367 1 29.14 344 ILE B CA 1
ATOM 5552 C C . ILE B 1 344 ? 13.797 32.406 -9.531 1 29.14 344 ILE B C 1
ATOM 5554 O O . ILE B 1 344 ? 13.453 31.734 -8.547 1 29.14 344 ILE B O 1
ATOM 5558 N N . TYR B 1 345 ? 12.961 32.156 -10.523 1 32 345 TYR B N 1
ATOM 5559 C CA . TYR B 1 345 ? 12.562 30.828 -11 1 32 345 TYR B CA 1
ATOM 5560 C C . TYR B 1 345 ? 13.758 30.047 -11.516 1 32 345 TYR B C 1
ATOM 5562 O O . TYR B 1 345 ? 14.531 30.547 -12.336 1 32 345 TYR B O 1
ATOM 5570 N N . ARG B 1 346 ? 14.516 29.328 -10.703 1 32.47 346 ARG B N 1
ATOM 5571 C CA . ARG B 1 346 ? 15.43 28.578 -11.562 1 32.47 346 ARG B CA 1
ATOM 5572 C C . ARG B 1 346 ? 14.703 28.047 -12.797 1 32.47 346 ARG B C 1
ATOM 5574 O O . ARG B 1 346 ? 15.172 28.219 -13.922 1 32.47 346 ARG B O 1
ATOM 5581 N N . HIS B 1 347 ? 14.25 26.625 -12.875 1 34.72 347 HIS B N 1
ATOM 5582 C CA . HIS B 1 347 ? 13.82 25.922 -14.078 1 34.72 347 HIS B CA 1
ATOM 5583 C C . HIS B 1 347 ? 12.344 26.188 -14.367 1 34.72 347 HIS B C 1
ATOM 5585 O O . HIS B 1 347 ? 11.477 25.469 -13.875 1 34.72 347 HIS B O 1
ATOM 5591 N N . ILE B 1 348 ? 11.945 27.391 -14.578 1 33.19 348 ILE B N 1
ATOM 5592 C CA . ILE B 1 348 ? 10.539 27.781 -14.641 1 33.19 348 ILE B CA 1
ATOM 5593 C C . ILE B 1 348 ? 9.898 27.203 -15.891 1 33.19 348 ILE B C 1
ATOM 5595 O O . ILE B 1 348 ? 10.117 27.703 -17 1 33.19 348 ILE B O 1
ATOM 5599 N N . GLY B 1 349 ? 10.055 25.969 -16.344 1 29 349 GLY B N 1
ATOM 5600 C CA . GLY B 1 349 ? 9.109 25.875 -17.453 1 29 349 GLY B CA 1
ATOM 5601 C C . GLY B 1 349 ? 7.758 26.5 -17.125 1 29 349 GLY B C 1
ATOM 5602 O O . GLY B 1 349 ? 7.609 27.172 -16.109 1 29 349 GLY B O 1
ATOM 5603 N N . PHE B 1 350 ? 6.617 25.672 -17.641 1 31.62 350 PHE B N 1
ATOM 5604 C CA . PHE B 1 350 ? 5.25 26.172 -17.531 1 31.62 350 PHE B CA 1
ATOM 5605 C C . PHE B 1 350 ? 4.938 26.578 -16.094 1 31.62 350 PHE B C 1
ATOM 5607 O O . PHE B 1 350 ? 5.156 25.797 -15.164 1 31.62 350 PHE B O 1
ATOM 5614 N N . LEU B 1 351 ? 4.91 27.875 -15.883 1 29 351 LEU B N 1
ATOM 5615 C CA . LEU B 1 351 ? 4.891 28.562 -14.602 1 29 351 LEU B CA 1
ATOM 5616 C C . LEU B 1 351 ? 3.801 28 -13.695 1 29 351 LEU B C 1
ATOM 5618 O O . LEU B 1 351 ? 2.627 27.969 -14.078 1 29 351 LEU B O 1
ATOM 5622 N N . PRO B 1 352 ? 3.904 26.906 -13.117 1 31.39 352 PRO B N 1
ATOM 5623 C CA . PRO B 1 352 ? 3.061 26.812 -11.93 1 31.39 352 PRO B CA 1
ATOM 5624 C C . PRO B 1 352 ? 2.941 28.141 -11.18 1 31.39 352 PRO B C 1
ATOM 5626 O O . PRO B 1 352 ? 3.939 28.656 -10.672 1 31.39 352 PRO B O 1
ATOM 5629 N N . VAL B 1 353 ? 2.326 29.188 -11.758 1 27.53 353 VAL B N 1
ATOM 5630 C CA . VAL B 1 353 ? 2.023 30.453 -11.078 1 27.53 353 VAL B CA 1
ATOM 5631 C C . VAL B 1 353 ? 1.46 30.156 -9.688 1 27.53 353 VAL B C 1
ATOM 5633 O O . VAL B 1 353 ? 0.296 29.781 -9.547 1 27.53 353 VAL B O 1
ATOM 5636 N N . TYR B 1 354 ? 1.929 29.266 -8.938 1 30.73 354 TYR B N 1
ATOM 5637 C CA . TYR B 1 354 ? 1.489 29.594 -7.582 1 30.73 354 TYR B CA 1
ATOM 5638 C C . TYR B 1 354 ? 1.761 31.047 -7.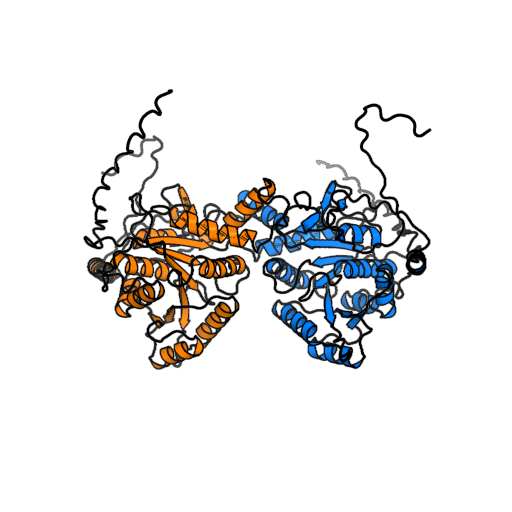25 1 30.73 354 TYR B C 1
ATOM 5640 O O . TYR B 1 354 ? 2.861 31.406 -6.816 1 30.73 354 TYR B O 1
ATOM 5648 N N . PHE B 1 355 ? 1.64 32.031 -8.242 1 27.27 355 PHE B N 1
ATOM 5649 C CA . PHE B 1 355 ? 1.991 33.438 -8.406 1 27.27 355 PHE B CA 1
ATOM 5650 C C . PHE B 1 355 ? 1.829 34.188 -7.098 1 27.27 355 PHE B C 1
ATOM 5652 O O . PHE B 1 355 ? 2.775 34.812 -6.613 1 27.27 355 PHE B O 1
ATOM 5659 N N . GLU B 1 356 ? 0.978 35.312 -7.055 1 26.86 356 GLU B N 1
ATOM 5660 C CA . GLU B 1 356 ? 1.127 36.75 -7.082 1 26.86 356 GLU B CA 1
ATOM 5661 C C . GLU B 1 356 ? 1.088 37.344 -5.672 1 26.86 356 GLU B C 1
ATOM 5663 O O . GLU B 1 356 ? 0.343 38.281 -5.406 1 26.86 356 GLU B O 1
ATOM 5668 N N . GLY B 1 357 ? 0.907 36.844 -4.574 1 26.89 357 GLY B N 1
ATOM 5669 C CA . GLY B 1 357 ? 1.031 38.094 -3.852 1 26.89 357 GLY B CA 1
ATOM 5670 C C . GLY B 1 357 ? 2.396 38.75 -4.004 1 26.89 357 GLY B C 1
ATOM 5671 O O . GLY B 1 357 ? 3.287 38.188 -4.645 1 26.89 357 GLY B O 1
ATOM 5672 N N . SER B 1 358 ? 2.797 39.969 -3.236 1 26.88 358 SER B N 1
ATOM 5673 C CA . SER B 1 358 ? 3.965 40.812 -3.037 1 26.88 358 SER B CA 1
ATOM 5674 C C . SER B 1 358 ? 5.152 40 -2.521 1 26.88 358 SER B C 1
ATOM 5676 O O . SER B 1 358 ? 6.125 40.562 -2.021 1 26.88 358 SER B O 1
ATOM 5678 N N . SER B 1 359 ? 5.242 38.812 -2.18 1 27.61 359 SER B N 1
ATOM 5679 C CA . SER B 1 359 ? 6.5 38.5 -1.512 1 27.61 359 SER B CA 1
ATOM 5680 C C . SER B 1 359 ? 7.68 38.625 -2.469 1 27.61 359 SER B C 1
ATOM 5682 O O . SER B 1 359 ? 7.812 37.844 -3.41 1 27.61 359 SER B O 1
ATOM 5684 N N . ALA B 1 360 ? 8.328 39.875 -2.588 1 26.59 360 ALA B N 1
ATOM 5685 C CA . ALA B 1 360 ? 9.484 40.469 -3.25 1 26.59 360 ALA B CA 1
ATOM 5686 C C . ALA B 1 360 ? 10.727 39.594 -3.066 1 26.59 360 ALA B C 1
ATOM 5688 O O . ALA B 1 360 ? 11.43 39.312 -4.035 1 26.59 360 ALA B O 1
ATOM 5689 N N . CYS B 1 361 ? 11.477 39.531 -1.789 1 23.66 361 CYS B N 1
ATOM 5690 C CA . CYS B 1 361 ? 12.93 39.562 -1.621 1 23.66 361 CYS B CA 1
ATOM 5691 C C . CYS B 1 361 ? 13.547 38.188 -1.854 1 23.66 361 CYS B C 1
ATOM 5693 O O . CYS B 1 361 ? 13.398 37.281 -1.029 1 23.66 361 CYS B O 1
ATOM 5695 N N . VAL B 1 362 ? 13.531 37.531 -2.943 1 28.47 362 VAL B N 1
ATOM 5696 C CA . VAL B 1 362 ? 14.391 36.344 -3.139 1 28.47 362 VAL B CA 1
ATOM 5697 C C . VAL B 1 362 ? 15.852 36.75 -2.996 1 28.47 362 VAL B C 1
ATOM 5699 O O . VAL B 1 362 ? 16.328 37.656 -3.711 1 28.47 362 VAL B O 1
ATOM 5702 N N . GLY B 1 363 ? 16.609 36.719 -1.807 1 24.84 363 GLY B N 1
ATOM 5703 C CA . GLY B 1 363 ? 18.031 36.906 -1.614 1 24.84 363 GLY B CA 1
ATOM 5704 C C . GLY B 1 363 ? 18.875 36.156 -2.611 1 24.84 363 GLY B C 1
ATOM 5705 O O . GLY B 1 363 ? 18.547 35.031 -2.986 1 24.84 363 GLY B O 1
ATOM 5706 N N . CYS B 1 364 ? 19.875 36.844 -3.496 1 24.52 364 CYS B N 1
ATOM 5707 C CA . CYS B 1 364 ? 20.984 36.688 -4.434 1 24.52 364 CYS B CA 1
ATOM 5708 C C . CYS B 1 364 ? 22.109 35.875 -3.826 1 24.52 364 CYS B C 1
ATOM 5710 O O . CYS B 1 364 ? 23.281 36.25 -3.898 1 24.52 364 CYS B O 1
ATOM 5712 N N . PHE B 1 365 ? 22.125 35.062 -2.91 1 23.73 365 PHE B N 1
ATOM 5713 C CA . PHE B 1 365 ? 23.5 34.688 -2.549 1 23.73 365 PHE B CA 1
ATOM 5714 C C . PHE B 1 365 ? 24.156 33.906 -3.67 1 23.73 365 PHE B C 1
ATOM 5716 O O . PHE B 1 365 ? 23.781 32.75 -3.934 1 23.73 365 PHE B O 1
ATOM 5723 N N . GLY B 1 366 ? 24.438 34.531 -4.93 1 24.16 366 GLY B N 1
ATOM 5724 C CA . GLY B 1 366 ? 25.438 34.094 -5.891 1 24.16 366 GLY B CA 1
ATOM 5725 C C . GLY B 1 366 ? 26.781 33.812 -5.254 1 24.16 366 GLY B C 1
ATOM 5726 O O . GLY B 1 366 ? 27.266 34.594 -4.426 1 24.16 366 GLY B O 1
ATOM 5727 N N . GLN B 1 367 ? 27.141 32.625 -4.906 1 22.08 367 GLN B N 1
ATOM 5728 C CA . GLN B 1 367 ? 28.578 32.406 -4.766 1 22.08 367 GLN B CA 1
ATOM 5729 C C . GLN B 1 367 ? 29.328 33 -5.957 1 22.08 367 GLN B C 1
ATOM 5731 O O . GLN B 1 367 ? 28.969 32.75 -7.109 1 22.08 367 GLN B O 1
ATOM 5736 N N . GLU B 1 368 ? 30.047 34.188 -5.723 1 21.72 368 GLU B N 1
ATOM 5737 C CA . GLU B 1 368 ? 31.219 34.812 -6.316 1 21.72 368 GLU B CA 1
ATOM 5738 C C . GLU B 1 368 ? 32.312 33.781 -6.586 1 21.72 368 GLU B C 1
ATOM 5740 O O . GLU B 1 368 ? 32.875 33.219 -5.652 1 21.72 368 GLU B O 1
ATOM 5745 N N . THR B 1 369 ? 32.312 32.781 -7.402 1 23.09 369 THR B N 1
ATOM 5746 C CA . THR B 1 369 ? 33.656 32.594 -7.949 1 23.09 369 THR B CA 1
ATOM 5747 C C . THR B 1 369 ? 34.188 33.906 -8.508 1 23.09 369 THR B C 1
ATOM 5749 O O . THR B 1 369 ? 33.438 34.812 -8.789 1 23.09 369 THR B O 1
ATOM 5752 N N . GLY B 1 370 ? 35.625 34.344 -8.578 1 22.22 370 GLY B N 1
ATOM 5753 C CA . GLY B 1 370 ? 36.469 35.5 -8.836 1 22.22 370 GLY B CA 1
ATOM 5754 C C . GLY B 1 370 ? 36.062 36.281 -10.07 1 22.22 370 GLY B C 1
ATOM 5755 O O . GLY B 1 370 ? 36.562 37.406 -10.312 1 22.22 370 GLY B O 1
ATOM 5756 N N . SER B 1 371 ? 35.781 35.875 -11.281 1 21.89 371 SER B N 1
ATOM 5757 C CA . SER B 1 371 ? 36.156 36.875 -12.289 1 21.89 371 SER B CA 1
ATOM 5758 C C . SER B 1 371 ? 35.375 38.156 -12.086 1 21.89 371 SER B C 1
ATOM 5760 O O . SER B 1 371 ? 34.375 38.188 -11.383 1 21.89 371 SER B O 1
ATOM 5762 N N . GLY B 1 372 ? 35.656 39.531 -12.75 1 19.69 372 GLY B N 1
ATOM 5763 C CA . GLY B 1 372 ? 35.562 40.969 -12.883 1 19.69 372 GLY B CA 1
ATOM 5764 C C . GLY B 1 372 ? 34.156 41.469 -13.109 1 19.69 372 GLY B C 1
ATOM 5765 O O . GLY B 1 372 ? 33.938 42.625 -13.445 1 19.69 372 GLY B O 1
ATOM 5766 N N . LEU B 1 373 ? 33 40.844 -13.234 1 18.53 373 LEU B N 1
ATOM 5767 C CA . LEU B 1 373 ? 31.953 41.75 -13.672 1 18.53 373 LEU B CA 1
ATOM 5768 C C . LEU B 1 373 ? 31.75 42.875 -12.664 1 18.53 373 LEU B C 1
ATOM 5770 O O . LEU B 1 373 ? 31.625 42.625 -11.461 1 18.53 373 LEU B O 1
ATOM 5774 N N . GLY B 1 374 ? 32.125 44.25 -12.914 1 18.53 374 GLY B N 1
ATOM 5775 C CA . GLY B 1 374 ? 32.188 45.688 -12.656 1 18.53 374 GLY B CA 1
ATOM 5776 C C . GLY B 1 374 ? 30.953 46.219 -11.992 1 18.53 374 GLY B C 1
ATOM 5777 O O . GLY B 1 374 ? 30 45.469 -11.75 1 18.53 374 GLY B O 1
ATOM 5778 N N . SER B 1 375 ? 30.234 47.438 -12.547 1 17.39 375 SER B N 1
ATOM 5779 C CA . SER B 1 375 ? 29.766 48.75 -12.109 1 17.39 375 SER B CA 1
ATOM 5780 C C . SER B 1 375 ? 28.344 48.656 -11.539 1 17.39 375 SER B C 1
ATOM 5782 O O . SER B 1 375 ? 27.719 49.688 -11.258 1 17.39 375 SER B O 1
ATOM 5784 N N . PHE B 1 376 ? 27.453 47.625 -11.25 1 17.47 376 PHE B N 1
ATOM 5785 C CA . PHE B 1 376 ? 26.172 48.25 -10.898 1 17.47 376 PHE B CA 1
ATOM 5786 C C . PHE B 1 376 ? 26.297 49.094 -9.648 1 17.47 376 PHE B C 1
ATOM 5788 O O . PHE B 1 376 ? 26.641 48.594 -8.57 1 17.47 376 PHE B O 1
ATOM 5795 N N . MET B 1 377 ? 26.812 50.406 -9.953 1 17.61 377 MET B N 1
ATOM 5796 C CA . MET B 1 377 ? 26.266 51.625 -9.375 1 17.61 377 MET B CA 1
ATOM 5797 C C . MET B 1 377 ? 24.766 51.531 -9.195 1 17.61 377 MET B C 1
ATOM 5799 O O . MET B 1 377 ? 24.062 51.031 -10.07 1 17.61 377 MET B O 1
#

Solvent-accessible surface area (backbone atoms only — not comparable to full-atom values): 42037 Å² total; per-residue (Å²): 131,86,72,74,77,80,80,77,77,79,72,76,73,75,77,69,78,83,74,60,66,69,42,89,65,51,46,82,37,64,77,60,92,57,73,70,28,37,36,39,34,38,33,20,86,53,81,87,76,45,59,57,59,49,46,29,25,51,45,38,43,45,37,29,21,33,41,43,65,44,65,35,42,34,39,51,32,38,44,70,48,38,72,60,36,34,39,77,65,70,40,61,66,25,71,39,88,79,65,29,36,31,59,42,58,58,49,48,38,24,65,58,60,66,41,57,65,51,57,76,32,52,41,26,43,24,44,52,52,51,53,51,47,51,37,51,77,71,47,72,56,71,21,51,82,41,29,53,79,56,53,50,23,48,50,53,42,52,48,51,58,56,52,49,52,49,47,36,71,86,52,92,52,50,32,31,32,31,38,32,37,46,46,68,35,65,86,42,79,56,34,44,61,54,48,49,19,49,33,52,40,44,60,71,69,27,90,37,27,48,37,35,36,35,35,29,56,33,53,58,41,76,90,74,60,46,72,43,62,60,62,38,46,52,37,47,50,54,39,43,73,57,64,38,70,56,58,26,40,39,35,30,25,77,54,78,76,49,68,68,57,45,50,50,48,18,67,74,60,68,28,58,57,75,30,52,42,65,50,38,67,69,95,50,77,62,46,49,36,54,50,37,52,77,61,40,43,61,56,47,53,27,49,48,38,64,44,57,82,41,88,56,41,50,85,64,56,45,47,63,55,50,51,51,51,34,54,51,51,62,63,44,73,42,87,77,59,74,59,79,43,66,72,83,58,82,70,64,55,88,72,74,71,62,87,78,66,69,63,79,80,70,80,69,85,64,79,74,70,78,82,82,89,81,80,90,117,128,86,74,72,76,77,78,73,73,78,73,75,75,76,75,71,80,83,74,60,65,70,42,90,65,52,44,80,36,63,76,59,93,57,76,71,27,37,35,39,34,37,33,21,85,54,82,89,74,46,60,58,60,48,47,30,25,50,43,38,43,44,36,29,22,33,42,45,65,44,64,34,42,34,39,50,32,38,46,70,48,39,70,60,36,34,39,76,66,70,42,60,66,26,71,39,89,79,65,30,37,31,59,42,57,56,50,47,38,25,64,61,60,67,40,54,65,50,58,75,31,53,40,26,43,25,45,53,52,50,51,50,48,51,36,52,75,72,48,72,57,73,20,50,80,42,30,53,79,55,53,49,24,49,50,53,43,52,49,50,58,56,51,49,51,49,47,36,70,86,54,92,54,52,32,31,32,32,40,33,38,47,48,68,36,65,86,40,79,56,35,45,60,55,49,48,21,49,34,52,38,43,60,71,69,27,90,36,28,46,37,34,35,35,36,29,55,33,53,58,42,75,92,74,62,47,72,44,60,60,63,36,46,51,35,47,51,53,38,44,73,58,65,38,69,58,57,26,40,39,34,31,25,76,53,78,74,50,71,69,57,44,51,50,46,20,66,73,58,68,28,58,59,75,29,52,42,65,49,38,67,68,96,51,79,62,45,49,38,52,50,38,52,77,58,40,43,58,56,47,52,28,50,48,38,64,43,55,82,41,88,57,42,52,86,65,56,46,47,64,56,50,50,51,50,34,54,51,46,62,62,45,67,42,87,76,58,74,69,78,40,58,72,82,59,82,70,61,55,86,68,76,65,85,61,70,68,74,84,36,85,68,84,75,86,66,82,77,72,81,83,76,91,77,73,94,119